Protein 5Z49 (pdb70)

Secondary structure (DSSP, 8-state):
------EEEEEEEEGGGGGTHHHHHHHHHHH-TTEEEEEEEE-HHHHHHHHHHT--SEEEESSPPSSS-EEEEEEEE--EEEEEETTSTTTT-SSB-HHHHTTS-EEEPPTT-HHHHHHHHHHHHTT----EEEEES-HHHHHHHHHTTS-EEEEEGGGSSBTTB---EEE--BTT--B--EEEEEEETTSPPPHHHHHHHHHHHHHHHHHHHHT-----/--SS-SEEEEEEEEGGGGGTTHHHHHHHHHH-TTEEEEEEEE-HHHHHHHHHHT--SEEEESSPPSSS-EEEEEEEE--EEEEEETTSGGGG-SSB-HHHHHTS-EEEPPTTSHHHHHHHHHHHHTT----EEEE-S-HHHHHHHHHTTS-BEEEEGGGG--TTB-TTEEEE-BTT-PBP-EEEEEEESSSPPPHHHHHHHHHHHHHHHHHHHHTT----

InterPro domains:
  IPR000847 LysR, HTH, N-terminal domain [PF00126] (6-65)
  IPR000847 LysR, HTH, N-terminal domain [PR00039] (21-32)
  IPR000847 LysR, HTH, N-terminal domain [PR00039] (32-42)
  IPR000847 LysR, HTH, N-terminal domain [PR00039] (42-53)
  IPR000847 LysR, HTH, N-terminal domain [PS50931] (4-61)
  IPR005119 LysR, substrate-binding [PF03466] (91-294)
  IPR036388 Winged helix-like DNA-binding domain superfamily [G3DSA:1.10.10.10] (1-83)
  IPR036390 Winged helix DNA-binding domain superfamily [SSF46785] (2-81)

Nearest PDB structures (foldseek):
  5z49-assembly1_A  TM=9.018E-01  e=1.011E-42  Synechococcus elongatus PCC 7942 = FACHB-805
  5y2v-assembly1_C  TM=9.430E-01  e=2.031E-28  Synechocystis sp. PCC 6803 substr. Kazusa
  5y2w-assembly1_A-2  TM=8.930E-01  e=2.770E-29  Synechocystis sp. PCC 6803 substr. Kazusa
  2hxr-assembly1_B  TM=8.613E-01  e=3.172E-17  Escherichia coli K-12
  1i6a-assembly1_A  TM=7.569E-01  e=5.922E-15  Escherichia coli

B-factor: mean 37.74, std 14.09, range [14.93, 98.53]

Foldseek 3Di:
DDDAAPEEAEEEEEQLCVLPVVVLVVVLCVVVVSYDYHYHYYHPVVVVVCVVVVPGQKYKDFDDDPDAQKDKAWADKWWKFKKAFCPDPQNPPAAAEPQNQQVWEEEEEDDVDPQVVVVVVVCVVVPGHHHYPYHDHDLVVRVVVRLVPRTMYIGTPSSQNHDVRDNGMDTGRYPPDGDITTMMMMGHPPDDRDPSSVVSVVSSRVPVVVVCVVSVRDPD/DDQPDAEEAEEEEEQVCVLPPVVLVVVVCVVHVRYHYDYHYYHDVVQVVCQVVVPGQKYKDFDDDPDAQKDKAWAAKFWKFKKAACPDPQQPPAAAEPVNQQVWEEEEEDPPDPQVVVVVVVCVVVPGDHHHPHHDHDLVVRLVCRVVPRTMYMDTPSSCAHVPGHDRMGTGHYPPDGGIIIMIMMGRPVDDRDPVSVVVVVSSRVVRVVVCVVPDDDDD

Structure (mmCIF, N/CA/C/O backbone):
data_5Z49
#
_entry.id   5Z49
#
_cell.length_a   62.570
_cell.length_b   86.700
_cell.length_c   87.180
_cell.angle_alpha   90.00
_cell.angle_beta   90.00
_cell.angle_gamma   90.00
#
_symmetry.space_group_name_H-M   'P 21 21 21'
#
loop_
_entity.id
_entity.type
_entity.pdbx_description
1 polymer 'HTH-type transcriptional activator CmpR'
2 non-polymer RIBULOSE-1,5-DIPHOSPHATE
3 water water
#
loop_
_atom_site.group_PDB
_atom_site.id
_atom_site.type_symbol
_atom_site.label_atom_id
_atom_site.label_alt_id
_atom_site.label_comp_id
_atom_site.label_asym_id
_atom_site.label_entity_id
_atom_site.label_seq_id
_atom_site.pdbx_PDB_ins_code
_atom_site.Cartn_x
_atom_site.Cartn_y
_atom_site.Cartn_z
_atom_site.occupancy
_atom_site.B_iso_or_equiv
_atom_site.auth_seq_id
_atom_site.auth_comp_id
_atom_site.auth_asym_id
_atom_site.auth_atom_id
_atom_site.pdbx_PDB_model_num
ATOM 1 N N . HIS A 1 4 ? -2.485 -21.584 11.391 1.00 50.36 88 HIS B N 1
ATOM 2 C CA . HIS A 1 4 ? -2.985 -21.052 10.125 1.00 58.41 88 HIS B CA 1
ATOM 3 C C . HIS A 1 4 ? -4.405 -21.536 9.863 1.00 58.23 88 HIS B C 1
ATOM 4 O O . HIS A 1 4 ? -4.745 -22.687 10.125 1.00 73.47 88 HIS B O 1
ATOM 11 N N . HIS A 1 5 ? -5.199 -20.654 9.278 1.00 54.92 89 HIS B N 1
ATOM 12 C CA . HIS A 1 5 ? -6.593 -20.895 8.962 1.00 54.35 89 HIS B CA 1
ATOM 13 C C . HIS A 1 5 ? -6.769 -20.881 7.455 1.00 50.26 89 HIS B C 1
ATOM 14 O O . HIS A 1 5 ? -6.033 -20.207 6.729 1.00 54.61 89 HIS B O 1
ATOM 21 N N . HIS A 1 6 ? -7.784 -21.591 6.994 1.00 46.91 90 HIS B N 1
ATOM 22 C CA . HIS A 1 6 ? -7.943 -21.784 5.565 1.00 48.68 90 HIS B CA 1
ATOM 23 C C . HIS A 1 6 ? -8.800 -20.706 4.962 1.00 46.99 90 HIS B C 1
ATOM 24 O O . HIS A 1 6 ? -8.603 -20.339 3.799 1.00 42.88 90 HIS B O 1
ATOM 31 N N . HIS A 1 7 ? -9.773 -20.225 5.722 1.00 40.09 91 HIS B N 1
ATOM 32 C CA . HIS A 1 7 ? -10.739 -19.256 5.234 1.00 32.28 91 HIS B CA 1
ATOM 33 C C . HIS A 1 7 ? -10.349 -17.867 5.716 1.00 45.07 91 HIS B C 1
ATOM 34 O O . HIS A 1 7 ? -9.983 -17.689 6.882 1.00 32.45 91 HIS B O 1
ATOM 41 N N . HIS A 1 8 ? -10.401 -16.896 4.816 1.00 34.49 92 HIS B N 1
ATOM 42 C CA . HIS A 1 8 ? -9.941 -15.548 5.102 1.00 31.46 92 HIS B CA 1
ATOM 43 C C . HIS A 1 8 ? -11.127 -14.602 5.098 1.00 38.02 92 HIS B C 1
ATOM 44 O O . HIS A 1 8 ? -11.805 -14.447 4.074 1.00 44.23 92 HIS B O 1
ATOM 51 N N . MET A 1 9 ? -11.385 -14.000 6.259 1.00 30.17 93 MET B N 1
ATOM 52 C CA . MET A 1 9 ? -12.487 -13.067 6.458 1.00 32.26 93 MET B CA 1
ATOM 53 C C . MET A 1 9 ? -12.374 -11.785 5.635 1.00 37.11 93 MET B C 1
ATOM 54 O O . MET A 1 9 ? -13.333 -11.006 5.618 1.00 40.84 93 MET B O 1
ATOM 59 N N . GLY A 1 10 ? -11.278 -11.568 4.912 1.00 30.24 94 GLY B N 1
ATOM 60 C CA . GLY A 1 10 ? -11.130 -10.346 4.140 1.00 32.35 94 GLY B CA 1
ATOM 61 C C . GLY A 1 10 ? -10.170 -10.555 2.989 1.00 32.27 94 GLY B C 1
ATOM 62 O O . GLY A 1 10 ? -9.305 -11.433 3.028 1.00 31.59 94 GLY B O 1
ATOM 63 N N . GLN A 1 11 ? -10.380 -9.769 1.928 1.00 28.12 95 GLN B N 1
ATOM 64 C CA . GLN A 1 11 ? -9.598 -9.853 0.698 1.00 35.56 95 GLN B CA 1
ATOM 65 C C . GLN A 1 11 ? -9.114 -8.483 0.231 1.00 31.22 95 GLN B C 1
ATOM 66 O O . GLN A 1 11 ? -9.827 -7.487 0.353 1.00 31.12 95 GLN B O 1
ATOM 72 N N . LEU A 1 12 ? -7.905 -8.441 -0.314 1.00 28.67 96 LEU B N 1
ATOM 73 C CA . LEU A 1 12 ? -7.324 -7.235 -0.906 1.00 29.15 96 LEU B CA 1
ATOM 74 C C . LEU A 1 12 ? -6.930 -7.545 -2.345 1.00 25.82 96 LEU B C 1
ATOM 75 O O . LEU A 1 12 ? -6.169 -8.487 -2.580 1.00 24.68 96 LEU B O 1
ATOM 80 N N . ARG A 1 13 ? -7.497 -6.809 -3.300 1.00 20.30 97 ARG B N 1
ATOM 81 C CA . ARG A 1 13 ? -7.230 -7.005 -4.726 1.00 25.13 97 ARG B CA 1
ATOM 82 C C . ARG A 1 13 ? -6.453 -5.798 -5.253 1.00 23.91 97 ARG B C 1
ATOM 83 O O . ARG A 1 13 ? -6.993 -4.691 -5.309 1.00 19.84 97 ARG B O 1
ATOM 91 N N . LEU A 1 14 ? -5.193 -6.007 -5.619 1.00 21.52 98 LEU B N 1
ATOM 92 C CA . LEU A 1 14 ? -4.312 -4.976 -6.152 1.00 23.79 98 LEU B CA 1
ATOM 93 C C . LEU A 1 14 ? -3.984 -5.297 -7.602 1.00 30.80 98 LEU B C 1
ATOM 94 O O . LEU A 1 14 ? -3.990 -6.462 -8.001 1.00 22.41 98 LEU B O 1
ATOM 99 N N . ALA A 1 15 ? -3.748 -4.260 -8.403 1.00 18.30 99 ALA B N 1
ATOM 100 C CA . ALA A 1 15 ? -3.194 -4.445 -9.743 1.00 23.79 99 ALA B CA 1
ATOM 101 C C . ALA A 1 15 ? -2.173 -3.341 -9.947 1.00 23.37 99 ALA B C 1
ATOM 102 O O . ALA A 1 15 ? -2.477 -2.176 -9.699 1.00 22.98 99 ALA B O 1
ATOM 104 N N . VAL A 1 16 ? -0.954 -3.692 -10.332 1.00 17.56 100 VAL B N 1
ATOM 105 C CA . VAL A 1 16 ? 0.115 -2.709 -10.370 1.00 18.65 100 VAL B CA 1
ATOM 106 C C . VAL A 1 16 ? 0.829 -2.795 -11.706 1.00 24.67 100 VAL B C 1
ATOM 107 O O . VAL A 1 16 ? 0.841 -3.839 -12.361 1.00 19.00 100 VAL B O 1
ATOM 111 N N . ILE A 1 17 ? 1.408 -1.661 -12.111 1.00 21.67 101 ILE B N 1
ATOM 112 C CA . ILE A 1 17 ? 2.260 -1.607 -13.285 1.00 16.20 101 ILE B CA 1
ATOM 113 C C . ILE A 1 17 ? 3.482 -2.494 -13.052 1.00 21.93 101 ILE B C 1
ATOM 114 O O . ILE A 1 17 ? 3.924 -2.684 -11.909 1.00 22.34 101 ILE B O 1
ATOM 119 N N . THR A 1 18 ? 4.010 -3.077 -14.144 1.00 23.36 102 THR B N 1
ATOM 120 C CA . THR A 1 18 ? 5.048 -4.111 -14.036 1.00 26.78 102 THR B CA 1
ATOM 121 C C . THR A 1 18 ? 6.184 -3.718 -13.106 1.00 25.22 102 THR B C 1
ATOM 122 O O . THR A 1 18 ? 6.629 -4.525 -12.283 1.00 22.26 102 THR B O 1
ATOM 126 N N . THR A 1 19 ? 6.731 -2.514 -13.283 1.00 23.65 103 THR B N 1
ATOM 127 C CA . THR A 1 19 ? 7.901 -2.119 -12.499 1.00 23.37 103 THR B CA 1
ATOM 128 C C . THR A 1 19 ? 7.590 -2.037 -11.006 1.00 19.72 103 THR B C 1
ATOM 129 O O . THR A 1 19 ? 8.489 -2.194 -10.173 1.00 21.15 103 THR B O 1
ATOM 133 N N . ALA A 1 20 ? 6.336 -1.764 -10.650 1.00 23.34 104 ALA B N 1
ATOM 134 C CA . ALA A 1 20 ? 5.929 -1.677 -9.252 1.00 23.34 104 ALA B CA 1
ATOM 135 C C . ALA A 1 20 ? 5.955 -3.024 -8.539 1.00 24.58 104 ALA B C 1
ATOM 136 O O . ALA A 1 20 ? 5.734 -3.061 -7.324 1.00 20.11 104 ALA B O 1
ATOM 138 N N . LYS A 1 21 ? 6.165 -4.127 -9.265 1.00 19.88 105 LYS B N 1
ATOM 139 C CA . LYS A 1 21 ? 6.327 -5.421 -8.619 1.00 18.94 105 LYS B CA 1
ATOM 140 C C . LYS A 1 21 ? 7.524 -5.455 -7.675 1.00 18.76 105 LYS B C 1
ATOM 141 O O . LYS A 1 21 ? 7.542 -6.259 -6.737 1.00 20.08 105 LYS B O 1
ATOM 147 N N . TYR A 1 22 ? 8.528 -4.611 -7.892 1.00 22.17 106 TYR B N 1
ATOM 148 C CA . TYR A 1 22 ? 9.671 -4.604 -6.985 1.00 20.29 106 TYR B CA 1
ATOM 149 C C . TYR A 1 22 ? 9.365 -3.887 -5.685 1.00 24.79 106 TYR B C 1
ATOM 150 O O . TYR A 1 22 ? 10.032 -4.150 -4.674 1.00 25.30 106 TYR B O 1
ATOM 159 N N . PHE A 1 23 ? 8.326 -3.050 -5.661 1.00 19.68 107 PHE B N 1
ATOM 160 C CA . PHE A 1 23 ? 8.056 -2.224 -4.486 1.00 22.98 107 PHE B CA 1
ATOM 161 C C . PHE A 1 23 ? 6.797 -2.602 -3.725 1.00 18.69 107 PHE B C 1
ATOM 162 O O . PHE A 1 23 ? 6.839 -2.634 -2.497 1.00 20.86 107 PHE B O 1
ATOM 170 N N . ILE A 1 24 ? 5.713 -2.996 -4.397 1.00 22.54 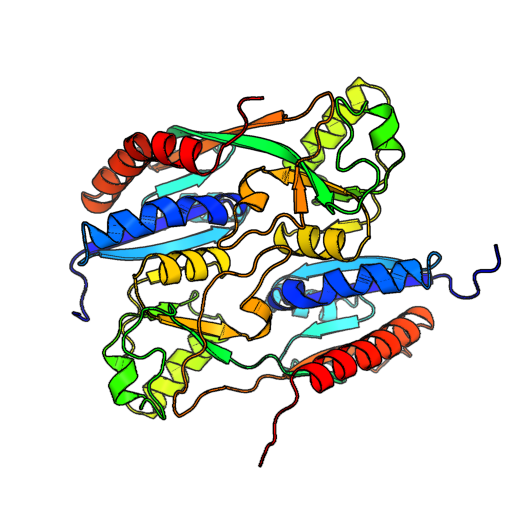108 ILE B N 1
ATOM 171 C CA . ILE A 1 24 ? 4.461 -3.280 -3.690 1.00 22.62 108 ILE B CA 1
ATOM 172 C C . ILE A 1 24 ? 4.615 -4.385 -2.631 1.00 27.06 108 ILE B C 1
ATOM 173 O O . ILE A 1 24 ? 3.994 -4.263 -1.571 1.00 26.55 108 ILE B O 1
ATOM 178 N N . PRO A 1 25 ? 5.376 -5.474 -2.851 1.00 26.09 109 PRO B N 1
ATOM 179 C CA . PRO A 1 25 ? 5.459 -6.527 -1.808 1.00 21.89 109 PRO B CA 1
ATOM 180 C C . PRO A 1 25 ? 6.085 -6.050 -0.508 1.00 24.91 109 PRO B C 1
ATOM 181 O O . PRO A 1 25 ? 5.878 -6.678 0.540 1.00 21.11 109 PRO B O 1
ATOM 185 N N . ARG A 1 26 ? 6.885 -4.986 -0.548 1.00 24.71 110 ARG B N 1
ATOM 186 C CA . ARG A 1 26 ? 7.424 -4.435 0.683 1.00 24.94 110 ARG B CA 1
ATOM 187 C C . ARG A 1 26 ? 6.318 -3.852 1.540 1.00 22.05 110 ARG B C 1
ATOM 188 O O . ARG A 1 26 ? 6.519 -3.617 2.731 1.00 21.37 110 ARG B O 1
ATOM 196 N N . LEU A 1 27 ? 5.197 -3.497 0.932 1.00 18.93 111 LEU B N 1
ATOM 197 C CA . LEU A 1 27 ? 4.034 -3.099 1.708 1.00 20.73 111 LEU B CA 1
ATOM 198 C C . LEU A 1 27 ? 3.152 -4.281 2.081 1.00 22.34 111 LEU B C 1
ATOM 199 O O . LEU A 1 27 ? 2.704 -4.383 3.227 1.00 24.24 111 LEU B O 1
ATOM 204 N N . ILE A 1 28 ? 2.955 -5.207 1.141 1.00 20.99 112 ILE B N 1
ATOM 205 C CA . ILE A 1 28 ? 2.070 -6.346 1.370 1.00 22.90 112 ILE B CA 1
ATOM 206 C C . ILE A 1 28 ? 2.568 -7.183 2.536 1.00 24.99 112 ILE B C 1
ATOM 207 O O . ILE A 1 28 ? 1.778 -7.638 3.376 1.00 27.85 112 ILE B O 1
ATOM 212 N N . GLY A 1 29 ? 3.886 -7.393 2.615 1.00 25.14 113 GLY B N 1
ATOM 213 C CA . GLY A 1 29 ? 4.473 -8.217 3.649 1.00 28.23 113 GLY B CA 1
ATOM 214 C C . GLY A 1 29 ? 4.093 -7.783 5.052 1.00 28.03 113 GLY B C 1
ATOM 215 O O . GLY A 1 29 ? 3.382 -8.489 5.773 1.00 29.39 113 GLY B O 1
ATOM 216 N N . PRO A 1 30 ? 4.536 -6.593 5.462 1.00 26.16 114 PRO B N 1
ATOM 217 C CA . PRO A 1 30 ? 4.175 -6.123 6.811 1.00 27.46 114 PRO B CA 1
ATOM 218 C C . PRO A 1 30 ? 2.678 -5.922 6.997 1.00 24.09 114 PRO B C 1
ATOM 219 O O . PRO A 1 30 ? 2.185 -6.108 8.117 1.00 24.22 114 PRO B O 1
ATOM 223 N N . PHE A 1 31 ? 1.934 -5.594 5.933 1.00 20.17 115 PHE B N 1
ATOM 224 C CA . PHE A 1 31 ? 0.479 -5.462 6.051 1.00 22.05 115 PHE B CA 1
ATOM 225 C C . PHE A 1 31 ? -0.165 -6.798 6.395 1.00 25.37 115 PHE B C 1
ATOM 226 O O . PHE A 1 31 ? -1.066 -6.868 7.241 1.00 22.64 115 PHE B O 1
ATOM 234 N N . CYS A 1 32 ? 0.257 -7.863 5.719 1.00 18.36 116 CYS B N 1
ATOM 235 C CA . CYS A 1 32 ? -0.291 -9.179 6.008 1.00 22.67 116 CYS B CA 1
ATOM 236 C C . CYS A 1 32 ? 0.134 -9.696 7.372 1.00 31.05 116 CYS B C 1
ATOM 237 O O . CYS A 1 32 ? -0.579 -10.517 7.962 1.00 29.53 116 CYS B O 1
ATOM 240 N N . GLN A 1 33 ? 1.317 -9.306 7.852 1.00 27.54 117 GLN B N 1
ATOM 241 C CA . GLN A 1 33 ? 1.714 -9.687 9.208 1.00 27.36 117 GLN B CA 1
ATOM 242 C C . GLN A 1 33 ? 0.852 -8.996 10.262 1.00 29.61 117 GLN B C 1
ATOM 243 O O . GLN A 1 33 ? 0.563 -9.580 11.309 1.00 27.47 117 GLN B O 1
ATOM 249 N N . ARG A 1 34 ? 0.441 -7.751 10.000 1.00 23.74 118 ARG B N 1
ATOM 250 C CA . ARG A 1 34 ? -0.468 -7.021 10.880 1.00 21.82 118 ARG B CA 1
ATOM 251 C C . ARG A 1 34 ? -1.890 -7.577 10.831 1.00 25.42 118 ARG B C 1
ATOM 252 O O . ARG A 1 34 ? -2.595 -7.613 11.854 1.00 25.02 118 ARG B O 1
ATOM 260 N N . TYR A 1 35 ? -2.347 -7.976 9.642 1.00 22.63 119 TYR B N 1
ATOM 261 C CA . TYR A 1 35 ? -3.699 -8.482 9.413 1.00 24.97 119 TYR B CA 1
ATOM 262 C C . TYR A 1 35 ? -3.593 -9.866 8.793 1.00 28.88 119 TYR B C 1
ATOM 263 O O . TYR A 1 35 ? -3.720 -10.022 7.570 1.00 23.35 119 TYR B O 1
ATOM 272 N N . PRO A 1 36 ? -3.333 -10.897 9.602 1.00 29.27 120 PRO B N 1
ATOM 273 C CA . PRO A 1 36 ? -3.153 -12.246 9.050 1.00 26.06 120 PRO B CA 1
ATOM 274 C C . PRO A 1 36 ? -4.418 -12.864 8.471 1.00 24.21 120 PRO B C 1
ATOM 275 O O . PRO A 1 36 ? -4.305 -13.851 7.742 1.00 27.85 120 PRO B O 1
ATOM 279 N N . GLY A 1 37 ? -5.606 -12.329 8.751 1.00 23.61 121 GLY B N 1
ATOM 280 C CA . GLY A 1 37 ? -6.824 -12.880 8.190 1.00 25.51 121 GLY B CA 1
ATOM 281 C C . GLY A 1 37 ? -7.145 -12.474 6.774 1.00 29.62 121 GLY B C 1
ATOM 282 O O . GLY A 1 37 ? -8.217 -12.814 6.274 1.00 29.42 121 GLY B O 1
ATOM 283 N N . ILE A 1 38 ? -6.292 -11.668 6.145 1.00 24.57 122 ILE B N 1
ATOM 284 C CA . ILE A 1 38 ? -6.488 -11.186 4.776 1.00 24.80 122 ILE B CA 1
ATOM 285 C C . ILE A 1 38 ? -5.755 -12.064 3.774 1.00 25.57 122 ILE B C 1
ATOM 286 O O . ILE A 1 38 ? -4.592 -12.435 3.979 1.00 27.34 122 ILE B O 1
ATOM 291 N N . ASN A 1 39 ? -6.446 -12.440 2.707 1.00 25.79 123 ASN B N 1
ATOM 292 C CA . ASN A 1 39 ? -5.775 -12.977 1.531 1.00 30.88 123 ASN B CA 1
ATOM 293 C C . ASN A 1 39 ? -5.609 -11.866 0.494 1.00 35.60 123 ASN B C 1
ATOM 294 O O . ASN A 1 39 ? -6.452 -10.970 0.376 1.00 26.60 123 ASN B O 1
ATOM 299 N N . VAL A 1 40 ? -4.468 -11.863 -0.178 1.00 33.34 124 VAL B N 1
ATOM 300 C CA . VAL A 1 40 ? -4.129 -10.821 -1.131 1.00 25.41 124 VAL B CA 1
ATOM 301 C C . VAL A 1 40 ? -4.093 -11.421 -2.525 1.00 27.43 124 VAL B C 1
ATOM 302 O O . VAL A 1 40 ? -3.586 -12.530 -2.733 1.00 25.51 124 VAL B O 1
ATOM 306 N N . SER A 1 41 ? -4.636 -10.684 -3.479 1.00 24.99 125 SER B N 1
ATOM 307 C CA . SER A 1 41 ? -4.458 -10.990 -4.884 1.00 25.06 125 SER B CA 1
ATOM 308 C C . SER A 1 41 ? -3.767 -9.795 -5.518 1.00 29.09 125 SER B C 1
ATOM 309 O O . SER A 1 41 ? -4.179 -8.645 -5.308 1.00 25.69 125 SER B O 1
ATOM 312 N N . LEU A 1 42 ? -2.711 -10.069 -6.280 1.00 19.71 126 LEU B N 1
ATOM 313 C CA . LEU A 1 42 ? -1.908 -9.036 -6.926 1.00 30.36 126 LEU B CA 1
ATOM 314 C C . LEU A 1 42 ? -1.763 -9.368 -8.404 1.00 27.29 126 LEU B C 1
ATOM 315 O O . LEU A 1 42 ? -1.179 -10.397 -8.765 1.00 19.03 126 LEU B O 1
ATOM 320 N N . LYS A 1 43 ? -2.227 -8.472 -9.255 1.00 22.96 127 LYS B N 1
ATOM 321 C CA . LYS A 1 43 ? -2.021 -8.587 -10.688 1.00 21.88 127 LYS B CA 1
ATOM 322 C C . LYS A 1 43 ? -0.915 -7.618 -11.070 1.00 25.20 127 LYS B C 1
ATOM 323 O O . LYS A 1 43 ? -0.788 -6.551 -10.464 1.00 23.39 127 LYS B O 1
ATOM 329 N N . VAL A 1 44 ? -0.020 -8.068 -11.947 1.00 24.48 128 VAL B N 1
ATOM 330 C CA . VAL A 1 44 ? 1.082 -7.268 -12.459 1.00 22.59 128 VAL B CA 1
ATOM 331 C C . VAL A 1 44 ? 0.952 -7.253 -13.975 1.00 33.00 128 VAL B C 1
ATOM 332 O O . VAL A 1 44 ? 0.873 -8.321 -14.591 1.00 23.82 128 VAL B O 1
ATOM 336 N N . THR A 1 45 ? 0.873 -6.063 -14.572 1.00 22.71 129 THR B N 1
ATOM 337 C CA . THR A 1 45 ? 0.654 -5.961 -16.012 1.00 25.06 129 THR B CA 1
ATOM 338 C C . THR A 1 45 ? 1.063 -4.565 -16.481 1.00 27.29 129 THR B C 1
ATOM 339 O O . THR A 1 45 ? 1.405 -3.701 -15.672 1.00 21.72 129 THR B O 1
ATOM 343 N N . ASN A 1 46 ? 0.989 -4.335 -17.798 1.00 28.55 130 ASN B N 1
ATOM 344 C CA . ASN A 1 46 ? 1.340 -3.047 -18.381 1.00 27.44 130 ASN B CA 1
ATOM 345 C C . ASN A 1 46 ? 0.147 -2.084 -18.360 1.00 28.78 130 ASN B C 1
ATOM 346 O O . ASN A 1 46 ? -0.950 -2.406 -17.889 1.00 24.93 130 ASN B O 1
ATOM 351 N N . HIS A 1 47 ? 0.370 -0.879 -18.892 1.00 26.06 131 HIS B N 1
ATOM 352 C CA . HIS A 1 47 ? -0.635 0.179 -18.813 1.00 30.82 131 HIS B CA 1
ATOM 353 C C . HIS A 1 47 ? -1.944 -0.237 -19.475 1.00 36.40 131 HIS B C 1
ATOM 354 O O . HIS A 1 47 ? -3.028 -0.015 -18.920 1.00 31.87 131 HIS B O 1
ATOM 361 N N . GLU A 1 48 ? -1.867 -0.833 -20.667 1.00 34.45 132 GLU B N 1
ATOM 362 C CA . GLU A 1 48 ? -3.078 -1.292 -21.340 1.00 37.06 132 GLU B CA 1
ATOM 363 C C . GLU A 1 48 ? -3.842 -2.298 -20.491 1.00 40.12 132 GLU B C 1
ATOM 364 O O . GLU A 1 48 ? -5.063 -2.188 -20.325 1.00 37.01 132 GLU B O 1
ATOM 370 N N . GLY A 1 49 ? -3.133 -3.292 -19.947 1.00 31.76 133 GLY B N 1
ATOM 371 C CA . GLY A 1 49 ? -3.787 -4.270 -19.093 1.00 33.98 133 GLY B CA 1
ATOM 372 C C . GLY A 1 49 ? -4.483 -3.636 -17.903 1.00 26.37 133 GLY B C 1
ATOM 373 O O . GLY A 1 49 ? -5.592 -4.036 -17.533 1.00 29.13 133 GLY B O 1
ATOM 374 N N . LEU A 1 50 ? -3.840 -2.645 -17.280 1.00 29.69 134 LEU B N 1
ATOM 375 C CA . LEU A 1 50 ? -4.432 -2.022 -16.094 1.00 32.87 134 LEU B CA 1
ATOM 376 C C . LEU A 1 50 ? -5.699 -1.244 -16.441 1.00 28.68 134 LEU B C 1
ATOM 377 O O . LEU A 1 50 ? -6.685 -1.302 -15.700 1.00 27.65 134 LEU B O 1
ATOM 382 N N . ILE A 1 51 ? -5.688 -0.514 -17.564 1.00 29.66 135 ILE B N 1
ATOM 383 C CA . ILE A 1 51 ? -6.875 0.220 -18.027 1.00 36.85 135 ILE B CA 1
ATOM 384 C C . ILE A 1 51 ? -8.057 -0.717 -18.242 1.00 30.90 135 ILE B C 1
ATOM 385 O O . ILE A 1 51 ? -9.199 -0.406 -17.866 1.00 32.89 135 ILE B O 1
ATOM 390 N N . ASN A 1 52 ? -7.809 -1.868 -18.867 1.00 28.59 136 ASN B N 1
ATOM 391 C CA . ASN A 1 52 ? -8.872 -2.849 -19.048 1.00 29.62 136 ASN B CA 1
ATOM 392 C C . ASN A 1 52 ? -9.419 -3.313 -17.711 1.00 34.29 136 ASN B C 1
ATOM 393 O O . ASN A 1 52 ? -10.634 -3.485 -17.556 1.00 28.60 136 ASN B O 1
ATOM 398 N N . ARG A 1 53 ? -8.537 -3.554 -16.736 1.00 29.21 137 ARG B N 1
ATOM 399 C CA . ARG A 1 53 ? -9.025 -3.988 -15.427 1.00 31.02 137 ARG B CA 1
ATOM 400 C C . ARG A 1 53 ? -9.831 -2.889 -14.746 1.00 28.89 137 ARG B C 1
ATOM 401 O O . ARG A 1 53 ? -10.876 -3.165 -14.144 1.00 30.00 137 ARG B O 1
ATOM 409 N N . ILE A 1 54 ? -9.387 -1.633 -14.856 1.00 32.43 138 ILE B N 1
ATOM 410 C CA . ILE A 1 54 ? -10.172 -0.523 -14.314 1.00 29.56 138 ILE B CA 1
ATOM 411 C C . ILE A 1 54 ? -11.515 -0.446 -15.023 1.00 32.88 138 ILE B C 1
ATOM 412 O O . ILE A 1 54 ? -12.571 -0.338 -14.387 1.00 30.76 138 ILE B O 1
ATOM 417 N N . ASN A 1 55 ? -11.494 -0.553 -16.351 1.00 35.11 139 ASN B N 1
ATOM 418 C CA . ASN A 1 55 ? -12.727 -0.533 -17.132 1.00 35.09 139 ASN B CA 1
ATOM 419 C C . ASN A 1 55 ? -13.717 -1.583 -16.634 1.00 43.64 139 ASN B C 1
ATOM 420 O O . ASN A 1 55 ? -14.905 -1.288 -16.463 1.00 37.04 139 ASN B O 1
ATOM 425 N N . ASP A 1 56 ? -13.238 -2.797 -16.345 1.00 35.35 140 ASP B N 1
ATOM 426 C CA . ASP A 1 56 ? -14.082 -3.878 -15.851 1.00 44.62 140 ASP B CA 1
ATOM 427 C C . ASP A 1 56 ? -14.245 -3.864 -14.337 1.00 44.39 140 ASP B C 1
ATOM 428 O O . ASP A 1 56 ? -14.943 -4.731 -13.799 1.00 43.81 140 ASP B O 1
ATOM 433 N N . ASN A 1 57 ? -13.598 -2.930 -13.634 1.00 42.31 141 ASN B N 1
ATOM 434 C CA . ASN A 1 57 ? -13.788 -2.761 -12.186 1.00 44.51 141 ASN B CA 1
ATOM 435 C C . ASN A 1 57 ? -13.406 -4.028 -11.404 1.00 39.26 141 ASN B C 1
ATOM 436 O O . ASN A 1 57 ? -14.136 -4.498 -10.530 1.00 38.71 141 ASN B O 1
ATOM 441 N N . LEU A 1 58 ? -12.217 -4.554 -11.697 1.00 31.25 142 LEU B N 1
ATOM 442 C CA . LEU A 1 58 ? -11.815 -5.856 -11.177 1.00 38.27 142 LEU B CA 1
ATOM 443 C C . LEU A 1 58 ? -11.119 -5.803 -9.825 1.00 36.82 142 LEU B C 1
ATOM 444 O O . LEU A 1 58 ? -11.135 -6.804 -9.108 1.00 33.51 142 LEU B O 1
ATOM 449 N N . ASP A 1 59 ? -10.485 -4.688 -9.462 1.00 29.07 143 ASP B N 1
ATOM 450 C CA . ASP A 1 59 ? -9.615 -4.652 -8.292 1.00 28.85 143 ASP B CA 1
ATOM 451 C C . ASP A 1 59 ? -9.989 -3.503 -7.357 1.00 28.50 143 ASP B C 1
ATOM 452 O O . ASP A 1 59 ? -10.784 -2.623 -7.701 1.00 27.41 143 ASP B O 1
ATOM 457 N N . ASP A 1 60 ? -9.441 -3.547 -6.126 1.00 23.65 144 ASP B N 1
ATOM 458 C CA . ASP A 1 60 ? -9.673 -2.461 -5.177 1.00 24.67 144 ASP B CA 1
ATOM 459 C C . ASP A 1 60 ? -8.822 -1.236 -5.499 1.00 28.28 144 ASP B C 1
ATOM 460 O O . ASP A 1 60 ? -9.296 -0.096 -5.404 1.00 23.06 144 ASP B O 1
ATOM 465 N N . LEU A 1 61 ? -7.543 -1.460 -5.804 1.00 25.82 145 LEU B N 1
ATOM 466 C CA . LEU A 1 61 ? -6.548 -0.405 -5.918 1.00 22.97 145 LEU B CA 1
ATOM 467 C C . LEU A 1 61 ? -5.631 -0.693 -7.088 1.00 24.06 145 LEU B C 1
ATOM 468 O O . LEU A 1 61 ? -5.306 -1.848 -7.358 1.00 23.93 145 LEU B O 1
ATOM 473 N N . TYR A 1 62 ? -5.174 0.366 -7.744 1.00 18.03 146 TYR B N 1
ATOM 474 C CA . TYR A 1 62 ? -4.303 0.267 -8.907 1.00 23.28 146 TYR B CA 1
ATOM 475 C C . TYR A 1 62 ? -3.082 1.151 -8.699 1.00 27.49 146 TYR B C 1
ATOM 476 O O . TYR A 1 62 ? -3.176 2.204 -8.061 1.00 26.36 146 TYR B O 1
ATOM 485 N N . VAL A 1 63 ? -1.923 0.693 -9.164 1.00 20.90 147 VAL B N 1
ATOM 486 C CA . VAL A 1 63 ? -0.697 1.494 -9.121 1.00 23.65 147 VAL B CA 1
ATOM 487 C C . VAL A 1 63 ? -0.256 1.726 -10.561 1.00 25.48 147 VAL B C 1
ATOM 488 O O . VAL A 1 63 ? 0.028 0.770 -11.290 1.00 23.99 147 VAL B O 1
ATOM 492 N N . LEU A 1 64 ? -0.218 2.988 -10.975 1.00 26.87 148 LEU B N 1
ATOM 493 C CA . LEU A 1 64 ? 0.118 3.364 -12.339 1.00 24.74 148 LEU B CA 1
ATOM 494 C C . LEU A 1 64 ? 1.124 4.505 -12.327 1.00 30.62 148 LEU B C 1
ATOM 495 O O . LEU A 1 64 ? 1.273 5.233 -11.338 1.00 25.07 148 LEU B O 1
ATOM 500 N N . SER A 1 65 ? 1.739 4.713 -13.487 1.00 23.40 149 SER B N 1
ATOM 501 C CA . SER A 1 65 ? 2.651 5.842 -13.711 1.00 33.10 149 SER B CA 1
ATOM 502 C C . SER A 1 65 ? 1.826 7.075 -14.073 1.00 37.21 149 SER B C 1
ATOM 503 O O . SER A 1 65 ? 1.839 8.079 -13.357 1.00 40.47 149 SER B O 1
ATOM 506 N N . ARG A 1 66 ? 1.182 7.043 -15.210 1.00 40.55 150 ARG B N 1
ATOM 507 C CA . ARG A 1 66 ? 0.357 8.174 -15.623 1.00 42.75 150 ARG B CA 1
ATOM 508 C C . ARG A 1 66 ? -1.115 7.911 -15.338 1.00 41.87 150 ARG B C 1
ATOM 509 O O . ARG A 1 66 ? -1.612 6.818 -15.653 1.00 35.75 150 ARG B O 1
ATOM 517 N N . PRO A 1 67 ? -1.831 8.869 -14.748 1.00 40.83 151 PRO B N 1
ATOM 518 C CA . PRO A 1 67 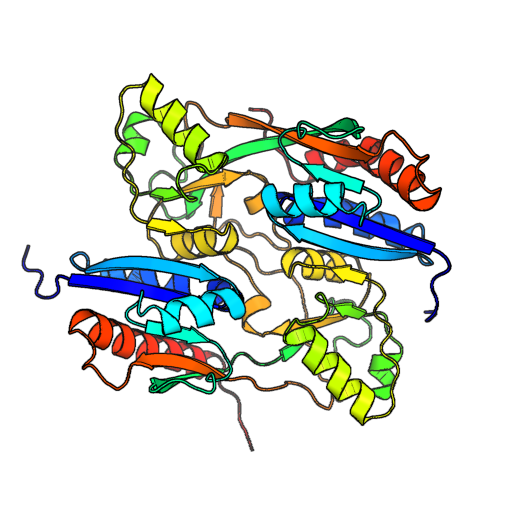? -3.269 8.692 -14.500 1.00 31.73 151 PRO B CA 1
ATOM 519 C C . PRO A 1 67 ? -4.014 8.542 -15.812 1.00 29.77 151 PRO B C 1
ATOM 520 O O . PRO A 1 67 ? -3.745 9.279 -16.766 1.00 34.44 151 PRO B O 1
ATOM 524 N N . PRO A 1 68 ? -4.927 7.585 -15.913 1.00 33.17 152 PRO B N 1
ATOM 525 C CA . PRO A 1 68 ? -5.618 7.349 -17.185 1.00 34.37 152 PRO B CA 1
ATOM 526 C C . PRO A 1 68 ? -6.758 8.329 -17.423 1.00 38.95 152 PRO B C 1
ATOM 527 O O . PRO A 1 68 ? -7.314 8.918 -16.489 1.00 33.36 152 PRO B O 1
ATOM 531 N N . SER A 1 69 ? -7.075 8.522 -18.706 1.00 29.59 153 SER B N 1
ATOM 532 C CA . SER A 1 69 ? -8.214 9.330 -19.139 1.00 35.68 153 SER B CA 1
ATOM 533 C C . SER A 1 69 ? -9.463 8.472 -19.314 1.00 40.89 153 SER B C 1
ATOM 534 O O . SER A 1 69 ? -9.384 7.262 -19.525 1.00 39.58 153 SER B O 1
ATOM 537 N N . GLY A 1 70 ? -10.623 9.112 -19.194 1.00 33.29 154 GLY B N 1
ATOM 538 C CA . GLY A 1 70 ? -11.895 8.485 -19.490 1.00 30.02 154 GLY B CA 1
ATOM 539 C C . GLY A 1 70 ? -12.541 7.701 -18.367 1.00 34.56 154 GLY B C 1
ATOM 540 O O . GLY A 1 70 ? -13.549 7.026 -18.610 1.00 28.37 154 GLY B O 1
ATOM 541 N N . PHE A 1 71 ? -12.044 7.811 -17.140 1.00 32.91 155 PHE B N 1
ATOM 542 C CA . PHE A 1 71 ? -12.556 7.043 -16.011 1.00 32.13 155 PHE B CA 1
ATOM 543 C C . PHE A 1 71 ? -12.852 7.960 -14.830 1.00 28.97 155 PHE B C 1
ATOM 544 O O . PHE A 1 71 ? -12.174 8.972 -14.624 1.00 27.47 155 PHE B O 1
ATOM 552 N N . ASP A 1 72 ? -13.883 7.599 -14.067 1.00 26.44 156 ASP B N 1
ATOM 553 C CA . ASP A 1 72 ? -14.186 8.255 -12.796 1.00 35.18 156 ASP B CA 1
ATOM 554 C C . ASP A 1 72 ? -13.243 7.653 -11.755 1.00 37.36 156 ASP B C 1
ATOM 555 O O . ASP A 1 72 ? -13.471 6.538 -11.262 1.00 26.58 156 ASP B O 1
ATOM 560 N N . ILE A 1 73 ? -12.158 8.372 -11.443 1.00 24.90 157 ILE B N 1
ATOM 561 C CA . ILE A 1 73 ? -11.102 7.851 -10.577 1.00 30.87 157 ILE B CA 1
ATOM 562 C C . ILE A 1 73 ? -10.590 8.936 -9.639 1.00 28.99 157 ILE B C 1
ATOM 563 O O . ILE A 1 73 ? -10.643 10.135 -9.939 1.00 27.54 157 ILE B O 1
ATOM 568 N N . THR A 1 74 ? -10.089 8.494 -8.496 1.00 25.18 158 THR B N 1
ATOM 569 C CA . THR A 1 74 ? -9.299 9.314 -7.597 1.00 24.75 158 THR B CA 1
ATOM 570 C C . THR A 1 74 ? -7.847 8.866 -7.717 1.00 20.91 158 THR B C 1
ATOM 571 O O . THR A 1 74 ? -7.569 7.663 -7.778 1.00 25.19 158 THR B O 1
ATOM 575 N N . VAL A 1 75 ? -6.936 9.835 -7.805 1.00 17.59 159 VAL B N 1
ATOM 576 C CA . VAL A 1 75 ? -5.525 9.600 -8.089 1.00 23.69 159 VAL B CA 1
ATOM 577 C C . VAL A 1 75 ? -4.705 10.211 -6.964 1.00 27.27 159 VAL B C 1
ATOM 578 O O . VAL A 1 75 ? -4.938 11.363 -6.579 1.00 23.60 159 VAL B O 1
ATOM 582 N N . GLN A 1 76 ? -3.769 9.444 -6.420 1.00 24.82 160 GLN B N 1
ATOM 583 C CA . GLN A 1 76 ? -2.919 9.915 -5.327 1.00 24.56 160 GLN B CA 1
ATOM 584 C C . GLN A 1 76 ? -1.476 9.550 -5.612 1.00 22.90 160 GLN B C 1
ATOM 585 O O . GLN A 1 76 ? -1.150 8.348 -5.653 1.00 20.96 160 GLN B O 1
ATOM 591 N N . PRO A 1 77 ? -0.596 10.520 -5.845 1.00 22.04 161 PRO B N 1
ATOM 592 C CA . PRO A 1 77 ? 0.830 10.195 -5.969 1.00 26.53 161 PRO B CA 1
ATOM 593 C C . PRO A 1 77 ? 1.376 9.703 -4.638 1.00 22.62 161 PRO B C 1
ATOM 594 O O . PRO A 1 77 ? 0.914 10.094 -3.569 1.00 28.02 161 PRO B O 1
ATOM 598 N N . PHE A 1 78 ? 2.329 8.780 -4.702 1.00 25.60 162 PHE B N 1
ATOM 599 C CA . PHE A 1 78 ? 2.891 8.301 -3.446 1.00 27.33 162 PHE B CA 1
ATOM 600 C C . PHE A 1 78 ? 4.372 7.961 -3.509 1.00 24.35 162 PHE B C 1
ATOM 601 O O . PHE A 1 78 ? 4.976 7.717 -2.462 1.00 25.12 162 PHE B O 1
ATOM 609 N N . LEU A 1 79 ? 4.976 7.907 -4.692 1.00 21.69 163 LEU B N 1
ATOM 610 C CA . LEU A 1 79 ? 6.349 7.428 -4.718 1.00 21.15 163 LEU B CA 1
ATOM 611 C C . LEU A 1 79 ? 7.038 7.884 -5.989 1.00 22.11 163 LEU B C 1
ATOM 612 O O . LEU A 1 79 ? 6.425 7.902 -7.056 1.00 23.36 163 LEU B O 1
ATOM 617 N N . ASP A 1 80 ? 8.317 8.241 -5.856 1.00 23.46 164 ASP B N 1
ATOM 618 C CA . ASP A 1 80 ? 9.165 8.550 -6.999 1.00 28.59 164 ASP B CA 1
ATOM 619 C C . ASP A 1 80 ? 9.599 7.274 -7.698 1.00 32.43 164 ASP B C 1
ATOM 620 O O . ASP A 1 80 ? 9.896 6.260 -7.061 1.00 18.65 164 ASP B O 1
ATOM 625 N N . ASN A 1 81 ? 9.636 7.344 -9.015 1.00 24.58 165 ASN B N 1
ATOM 626 C CA . ASN A 1 81 ? 10.095 6.257 -9.873 1.00 32.72 165 ASN B CA 1
ATOM 627 C C . ASN A 1 81 ? 11.143 6.804 -10.830 1.00 30.98 165 ASN B C 1
ATOM 628 O O . ASN A 1 81 ? 10.846 7.067 -12.006 1.00 28.67 165 ASN B O 1
ATOM 633 N N . PRO A 1 82 ? 12.369 7.024 -10.360 1.00 25.46 166 PRO B N 1
ATOM 634 C CA . PRO A 1 82 ? 13.388 7.592 -11.252 1.00 25.21 166 PRO B CA 1
ATOM 635 C C . PRO A 1 82 ? 13.935 6.574 -12.250 1.00 30.83 166 PRO B C 1
ATOM 636 O O . PRO A 1 82 ? 14.210 5.416 -11.921 1.00 23.34 166 PRO B O 1
ATOM 640 N N . LEU A 1 83 ? 14.137 7.041 -13.479 1.00 26.81 167 LEU B N 1
ATOM 641 C CA . LEU A 1 83 ? 14.742 6.228 -14.524 1.00 26.16 167 LEU B CA 1
ATOM 642 C C . LEU A 1 83 ? 16.235 6.504 -14.511 1.00 26.03 167 LEU B C 1
ATOM 643 O O . LEU A 1 83 ? 16.651 7.659 -14.393 1.00 30.23 167 LEU B O 1
ATOM 648 N N . VAL A 1 84 ? 17.041 5.442 -14.559 1.00 23.32 168 VAL B N 1
ATOM 649 C CA . VAL A 1 84 ? 18.486 5.563 -14.414 1.00 21.07 168 VAL B CA 1
ATOM 650 C C . VAL A 1 84 ? 19.185 4.665 -15.422 1.00 36.82 168 VAL B C 1
ATOM 651 O O . VAL A 1 84 ? 18.586 3.759 -16.014 1.00 30.64 168 VAL B O 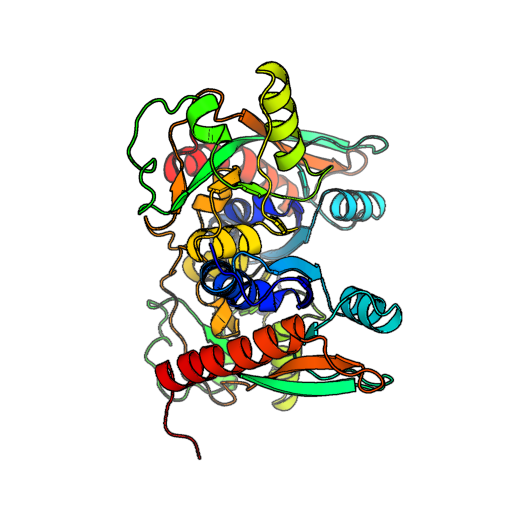1
ATOM 655 N N . VAL A 1 85 ? 20.469 4.945 -15.617 1.00 28.23 169 VAL B N 1
ATOM 656 C CA . VAL A 1 85 ? 21.323 4.121 -16.465 1.00 29.06 169 VAL B CA 1
ATOM 657 C C . VAL A 1 85 ? 21.849 2.954 -15.650 1.00 31.17 169 VAL B C 1
ATOM 658 O O . VAL A 1 85 ? 22.375 3.142 -14.550 1.00 28.73 169 VAL B O 1
ATOM 662 N N . VAL A 1 86 ? 21.722 1.740 -16.197 1.00 26.92 170 VAL B N 1
ATOM 663 C CA . VAL A 1 86 ? 22.129 0.520 -15.521 1.00 23.20 170 VAL B CA 1
ATOM 664 C C . VAL A 1 86 ? 23.151 -0.205 -16.383 1.00 28.52 170 VAL B C 1
ATOM 665 O O . VAL A 1 86 ? 22.998 -0.303 -17.605 1.00 31.10 170 VAL B O 1
ATOM 669 N N . GLY A 1 87 ? 24.169 -0.751 -15.739 1.00 26.42 171 GLY B N 1
ATOM 670 C CA . GLY A 1 87 ? 25.137 -1.553 -16.431 1.00 32.25 171 GLY B CA 1
ATOM 671 C C . GLY A 1 87 ? 25.799 -2.517 -15.482 1.00 33.62 171 GLY B C 1
ATOM 672 O O . GLY A 1 87 ? 25.583 -2.467 -14.268 1.00 35.88 171 GLY B O 1
ATOM 673 N N . PRO A 1 88 ? 26.662 -3.380 -16.004 1.00 37.03 172 PRO B N 1
ATOM 674 C CA . PRO A 1 88 ? 27.402 -4.286 -15.124 1.00 40.58 172 PRO B CA 1
ATOM 675 C C . PRO A 1 88 ? 28.499 -3.552 -14.368 1.00 45.39 172 PRO B C 1
ATOM 676 O O . PRO A 1 88 ? 29.054 -2.551 -14.832 1.00 42.19 172 PRO B O 1
ATOM 680 N N . ALA A 1 89 ? 28.793 -4.072 -13.172 1.00 46.68 173 ALA B N 1
ATOM 681 C CA . ALA A 1 89 ? 29.815 -3.481 -12.316 1.00 50.26 173 ALA B CA 1
ATOM 682 C C . ALA A 1 89 ? 31.202 -3.571 -12.934 1.00 49.35 173 ALA B C 1
ATOM 683 O O . ALA A 1 89 ? 32.090 -2.803 -12.553 1.00 53.72 173 ALA B O 1
ATOM 685 N N . SER A 1 90 ? 31.410 -4.522 -13.840 1.00 50.25 174 SER B N 1
ATOM 686 C CA . SER A 1 90 ? 32.676 -4.728 -14.525 1.00 50.33 174 SER B CA 1
ATOM 687 C C . SER A 1 90 ? 32.884 -3.782 -15.699 1.00 44.31 174 SER B C 1
ATOM 688 O O . SER A 1 90 ? 33.996 -3.730 -16.234 1.00 53.31 174 SER B O 1
ATOM 691 N N . HIS A 1 91 ? 31.846 -3.066 -16.123 1.00 39.57 175 HIS B N 1
ATOM 692 C CA . HIS A 1 91 ? 31.968 -2.134 -17.230 1.00 43.97 175 HIS B CA 1
ATOM 693 C C . HIS A 1 91 ? 32.999 -1.059 -16.889 1.00 60.87 175 HIS B C 1
ATOM 694 O O . HIS A 1 91 ? 33.170 -0.701 -15.717 1.00 57.25 175 HIS B O 1
ATOM 701 N N . PRO A 1 92 ? 33.745 -0.575 -17.888 1.00 58.39 176 PRO B N 1
ATOM 702 C CA . PRO A 1 92 ? 34.731 0.486 -17.613 1.00 45.21 176 PRO B CA 1
ATOM 703 C C . PRO A 1 92 ? 34.117 1.759 -17.059 1.00 57.89 176 PRO B C 1
ATOM 704 O O . PRO A 1 92 ? 34.711 2.395 -16.177 1.00 64.23 176 PRO B O 1
ATOM 708 N N . LEU A 1 93 ? 32.924 2.130 -17.523 1.00 56.59 177 LEU B N 1
ATOM 709 C CA . LEU A 1 93 ? 32.261 3.326 -17.024 1.00 54.71 177 LEU B CA 1
ATOM 710 C C . LEU A 1 93 ? 31.604 3.124 -15.664 1.00 57.70 177 LEU B C 1
ATOM 711 O O . LEU A 1 93 ? 31.093 4.098 -15.097 1.00 54.04 177 LEU B O 1
ATOM 716 N N . ALA A 1 94 ? 31.626 1.900 -15.127 1.00 51.99 178 ALA B N 1
ATOM 717 C CA . ALA A 1 94 ? 30.864 1.591 -13.922 1.00 47.59 178 ALA B CA 1
ATOM 718 C C . ALA A 1 94 ? 31.169 2.559 -12.786 1.00 62.57 178 ALA B C 1
ATOM 719 O O . ALA A 1 94 ? 30.249 3.089 -12.153 1.00 57.66 178 ALA B O 1
ATOM 721 N N . ASN A 1 95 ? 32.447 2.840 -12.547 1.00 66.44 179 ASN B N 1
ATOM 722 C CA . ASN A 1 95 ? 32.859 3.659 -11.415 1.00 59.43 179 ASN B CA 1
ATOM 723 C C . ASN A 1 95 ? 33.182 5.103 -11.782 1.00 57.69 179 ASN B C 1
ATOM 724 O O . ASN A 1 95 ? 33.568 5.879 -10.902 1.00 64.60 179 ASN B O 1
ATOM 729 N N . GLN A 1 96 ? 33.024 5.486 -13.044 1.00 51.64 180 GLN B N 1
ATOM 730 C CA . GLN A 1 96 ? 33.301 6.854 -13.459 1.00 61.54 180 GLN B CA 1
ATOM 731 C C . GLN A 1 96 ? 32.237 7.807 -12.923 1.00 65.08 180 GLN B C 1
ATOM 732 O O . GLN A 1 96 ? 31.043 7.492 -12.918 1.00 62.27 180 GLN B O 1
ATOM 738 N N . ARG A 1 97 ? 32.673 8.982 -12.475 1.00 62.01 181 ARG B N 1
ATOM 739 C CA . ARG A 1 97 ? 31.753 10.002 -12.000 1.00 57.94 181 ARG B CA 1
ATOM 740 C C . ARG A 1 97 ? 31.409 10.949 -13.142 1.00 55.67 181 ARG B C 1
ATOM 741 O O . ARG A 1 97 ? 32.218 11.189 -14.044 1.00 65.73 181 ARG B O 1
ATOM 749 N N . GLY A 1 98 ? 30.174 11.441 -13.123 1.00 53.99 182 GLY B N 1
ATOM 750 C CA . GLY A 1 98 ? 29.724 12.442 -14.072 1.00 49.81 182 GLY B CA 1
ATOM 751 C C . GLY A 1 98 ? 29.956 12.070 -15.520 1.00 59.66 182 GLY B C 1
ATOM 752 O O . GLY A 1 98 ? 30.558 12.839 -16.272 1.00 57.31 182 GLY B O 1
ATOM 753 N N . ILE A 1 99 ? 29.470 10.902 -15.934 1.00 53.24 183 ILE B N 1
ATOM 754 C CA . ILE A 1 99 ? 29.643 10.461 -17.314 1.00 44.22 183 ILE B CA 1
ATOM 755 C C . ILE A 1 99 ? 28.802 11.348 -18.218 1.00 44.77 183 ILE B C 1
ATOM 756 O O . ILE A 1 99 ? 27.599 11.524 -17.997 1.00 46.86 183 ILE B O 1
ATOM 761 N N . SER A 1 100 ? 29.440 11.952 -19.215 1.00 46.41 184 SER B N 1
ATOM 762 C CA . SER A 1 100 ? 28.685 12.754 -20.157 1.00 46.69 184 SER B CA 1
ATOM 763 C C . SER A 1 100 ? 27.901 11.846 -21.100 1.00 43.95 184 SER B C 1
ATOM 764 O O . SER A 1 100 ? 28.228 10.669 -21.298 1.00 40.12 184 SER B O 1
ATOM 767 N N . LEU A 1 101 ? 26.809 12.443 -21.527 1.00 38.55 185 LEU B N 1
ATOM 768 C CA . LEU A 1 101 ? 25.829 11.902 -22.413 1.00 54.38 185 LEU B CA 1
ATOM 769 C C . LEU A 1 101 ? 26.368 11.664 -23.779 1.00 66.76 185 LEU B C 1
ATOM 770 O O . LEU A 1 101 ? 25.645 11.203 -24.642 1.00 60.23 185 LEU B O 1
ATOM 775 N N . GLU A 1 102 ? 27.620 12.033 -23.992 1.00 62.33 186 GLU B N 1
ATOM 776 C CA . GLU A 1 102 ? 28.247 11.858 -25.247 1.00 56.53 186 GLU B CA 1
ATOM 777 C C . GLU A 1 102 ? 29.095 10.654 -25.110 1.00 59.77 186 GLU B C 1
ATOM 778 O O . GLU A 1 102 ? 29.169 9.860 -26.000 1.00 78.19 186 GLU B O 1
ATOM 784 N N . ARG A 1 103 ? 29.728 10.475 -23.983 1.00 56.99 187 ARG B N 1
ATOM 785 C CA . ARG A 1 103 ? 30.519 9.293 -23.761 1.00 64.35 187 ARG B CA 1
ATOM 786 C C . ARG A 1 103 ? 29.648 8.016 -23.666 1.00 60.58 187 ARG B C 1
ATOM 787 O O . ARG A 1 103 ? 30.095 6.912 -23.968 1.00 53.69 187 ARG B O 1
ATOM 795 N N . LEU A 1 104 ? 28.410 8.233 -23.271 1.00 50.73 188 LEU B N 1
ATOM 796 C CA . LEU A 1 104 ? 27.353 7.267 -23.028 1.00 64.46 188 LEU B CA 1
ATOM 797 C C . LEU A 1 104 ? 26.693 6.872 -24.348 1.00 58.84 188 LEU B C 1
ATOM 798 O O . LEU A 1 104 ? 26.400 5.697 -24.575 1.00 62.14 188 LEU B O 1
ATOM 803 N N . ALA A 1 105 ? 26.467 7.845 -25.236 1.00 62.16 189 ALA B N 1
ATOM 804 C CA . ALA A 1 105 ? 25.823 7.587 -26.523 1.00 58.51 189 ALA B CA 1
ATOM 805 C C . ALA A 1 105 ? 26.642 6.704 -27.465 1.00 56.52 189 ALA B C 1
ATOM 806 O O . ALA A 1 105 ? 26.093 6.217 -28.458 1.00 59.35 189 ALA B O 1
ATOM 808 N N . GLN A 1 106 ? 27.943 6.541 -27.229 1.00 54.05 190 GLN B N 1
ATOM 809 C CA . GLN A 1 106 ? 28.784 5.686 -28.064 1.00 59.20 190 GLN B CA 1
ATOM 810 C C . GLN A 1 106 ? 28.805 4.211 -27.633 1.00 66.83 190 GLN B C 1
ATOM 811 O O . GLN A 1 106 ? 29.504 3.406 -28.264 1.00 61.54 190 GLN B O 1
ATOM 817 N N . GLU A 1 107 ? 28.023 3.818 -26.564 1.00 67.11 191 GLU B N 1
ATOM 818 C CA . GLU A 1 107 ? 27.756 2.570 -25.869 1.00 56.70 191 GLU B CA 1
ATOM 819 C C . GLU A 1 107 ? 26.536 1.893 -26.472 1.00 43.52 191 GLU B C 1
ATOM 820 O O . GLU A 1 107 ? 25.583 2.567 -26.858 1.00 47.27 191 GLU B O 1
ATOM 826 N N . PRO A 1 108 ? 26.534 0.565 -26.589 1.00 42.77 192 PRO B N 1
ATOM 827 C CA . PRO A 1 108 ? 25.315 -0.124 -27.042 1.00 48.27 192 PRO B CA 1
ATOM 828 C C . PRO A 1 108 ? 24.272 -0.246 -25.935 1.00 43.78 192 PRO B C 1
ATOM 829 O O . PRO A 1 108 ? 24.588 -0.490 -24.766 1.00 43.43 192 PRO B O 1
ATOM 833 N N . PHE A 1 109 ? 23.014 -0.079 -26.319 1.00 42.47 193 PHE B N 1
ATOM 834 C CA . PHE A 1 109 ? 21.918 -0.078 -25.373 1.00 38.94 193 PHE B CA 1
ATOM 835 C C . PHE A 1 109 ? 20.948 -1.226 -25.621 1.00 47.81 193 PHE B C 1
ATOM 836 O O . PHE A 1 109 ? 20.790 -1.718 -26.745 1.00 39.73 193 PHE B O 1
ATOM 844 N N . ILE A 1 110 ? 20.313 -1.653 -24.538 1.00 38.16 194 ILE B N 1
ATOM 845 C CA . ILE A 1 110 ? 19.214 -2.608 -24.557 1.00 25.71 194 ILE B CA 1
ATOM 846 C C . ILE A 1 110 ? 18.054 -1.887 -23.904 1.00 33.96 194 ILE B C 1
ATOM 847 O O . ILE A 1 110 ? 18.122 -1.558 -22.715 1.00 33.18 194 ILE B O 1
ATOM 852 N N . LEU A 1 111 ? 17.000 -1.623 -24.658 1.00 33.88 195 LEU B N 1
ATOM 853 C CA . LEU A 1 111 ? 15.914 -0.800 -24.152 1.00 33.96 195 LEU B CA 1
ATOM 854 C C . LEU A 1 111 ? 14.567 -1.489 -24.342 1.00 42.60 195 LEU B C 1
ATOM 855 O O . LEU A 1 111 ? 14.452 -2.529 -24.999 1.00 37.77 195 LEU B O 1
ATOM 860 N N . ARG A 1 112 ? 13.549 -0.913 -23.704 1.00 34.98 196 ARG B N 1
ATOM 861 C CA . ARG A 1 112 ? 12.183 -1.326 -23.952 1.00 37.12 196 ARG B CA 1
ATOM 862 C C . ARG A 1 112 ? 11.771 -0.906 -25.362 1.00 43.38 196 ARG B C 1
ATOM 863 O O . ARG A 1 112 ? 12.453 -0.125 -26.033 1.00 37.08 196 ARG B O 1
ATOM 871 N N . GLU A 1 113 ? 10.628 -1.422 -25.805 1.00 55.49 197 GLU B N 1
ATOM 872 C CA . GLU A 1 113 ? 10.184 -1.156 -27.162 1.00 61.79 197 GLU B CA 1
ATOM 873 C C . GLU A 1 113 ? 9.830 0.310 -27.345 1.00 59.50 197 GLU B C 1
ATOM 874 O O . GLU A 1 113 ? 9.520 1.040 -26.407 1.00 65.90 197 GLU B O 1
ATOM 880 N N . ARG A 1 114 ? 9.806 0.695 -28.602 1.00 62.98 198 ARG B N 1
ATOM 881 C CA . ARG A 1 114 ? 9.582 2.071 -29.002 1.00 64.69 198 ARG B CA 1
ATOM 882 C C . ARG A 1 114 ? 8.130 2.371 -28.679 1.00 63.10 198 ARG B C 1
ATOM 883 O O . ARG A 1 114 ? 7.270 1.517 -28.892 1.00 55.08 198 ARG B O 1
ATOM 891 N N . GLY A 1 115 ? 7.854 3.544 -28.110 1.00 63.82 199 GLY B N 1
ATOM 892 C CA . GLY A 1 115 ? 6.532 3.775 -27.567 1.00 57.68 199 GLY B CA 1
ATOM 893 C C . GLY A 1 115 ? 6.386 3.469 -26.084 1.00 56.28 199 GLY B C 1
ATOM 894 O O . GLY A 1 115 ? 5.335 3.780 -25.507 1.00 57.71 199 GLY B O 1
ATOM 895 N N . SER A 1 116 ? 7.356 2.777 -25.475 1.00 60.58 200 SER B N 1
ATOM 896 C CA . SER A 1 116 ? 7.371 2.519 -24.035 1.00 57.30 200 SER B CA 1
ATOM 897 C C . SER A 1 116 ? 7.834 3.752 -23.271 1.00 49.71 200 SER B C 1
ATOM 898 O O . SER A 1 116 ? 8.618 4.555 -23.776 1.00 48.63 200 SER B O 1
ATOM 901 N N . GLY A 1 117 ? 7.391 3.857 -22.016 1.00 49.90 201 GLY B N 1
ATOM 902 C CA . GLY A 1 117 ? 7.701 5.039 -21.224 1.00 42.74 201 GLY B CA 1
ATOM 903 C C . GLY A 1 117 ? 9.189 5.268 -21.024 1.00 50.57 201 GLY B C 1
ATOM 904 O O . GLY A 1 117 ? 9.681 6.384 -21.195 1.00 39.40 201 GLY B O 1
ATOM 905 N N . THR A 1 118 ? 9.926 4.228 -20.616 1.00 39.74 202 THR B N 1
ATOM 906 C CA . THR A 1 118 ? 11.362 4.415 -20.412 1.00 35.03 202 THR B CA 1
ATOM 907 C C . THR A 1 118 ? 12.053 4.717 -21.732 1.00 44.59 202 THR B C 1
ATOM 908 O O . THR A 1 118 ? 12.914 5.600 -21.805 1.00 42.12 202 THR B O 1
ATOM 912 N N . ARG A 1 119 ? 11.660 4.026 -22.795 1.00 36.29 203 ARG B N 1
ATOM 913 C CA . ARG A 1 119 ? 12.345 4.205 -24.066 1.00 45.97 203 ARG B CA 1
ATOM 914 C C . ARG A 1 119 ? 12.194 5.628 -24.603 1.00 36.51 203 ARG B C 1
ATOM 915 O O . ARG A 1 119 ? 13.153 6.219 -25.111 1.00 40.50 203 ARG B O 1
ATOM 923 N N . GLU A 1 120 ? 10.977 6.161 -24.571 1.00 37.65 204 GLU B N 1
ATOM 924 C CA . GLU A 1 120 ? 10.741 7.520 -25.049 1.00 51.53 204 GLU B CA 1
ATOM 925 C C . GLU A 1 120 ? 11.496 8.552 -24.217 1.00 53.86 204 GLU B C 1
ATOM 926 O O . GLU A 1 120 ? 12.033 9.519 -24.769 1.00 55.01 204 GLU B O 1
ATOM 932 N N . ALA A 1 121 ? 11.575 8.356 -22.896 1.00 39.35 205 ALA B N 1
ATOM 933 C CA . ALA A 1 121 ? 12.341 9.281 -22.060 1.00 38.44 205 ALA B CA 1
ATOM 934 C C . ALA A 1 121 ? 13.800 9.369 -22.500 1.00 50.57 205 ALA B C 1
ATOM 935 O O . ALA A 1 121 ? 14.361 10.467 -22.605 1.00 45.79 205 ALA B O 1
ATOM 937 N N . THR A 1 122 ? 14.445 8.225 -22.755 1.00 37.83 206 THR B N 1
ATOM 938 C CA . THR A 1 122 ? 15.845 8.299 -23.163 1.00 47.43 206 THR B CA 1
ATOM 939 C C . THR A 1 122 ? 15.977 8.789 -24.606 1.00 56.45 206 THR B C 1
ATOM 940 O O . THR A 1 122 ? 16.960 9.459 -24.946 1.00 48.63 206 THR B O 1
ATOM 944 N N . GLU A 1 123 ? 15.025 8.432 -25.478 1.00 52.28 207 GLU B N 1
ATOM 945 C CA . GLU A 1 123 ? 15.025 8.963 -26.842 1.00 58.14 207 GLU B CA 1
ATOM 946 C C . GLU A 1 123 ? 14.773 10.469 -26.853 1.00 52.02 207 GLU B C 1
ATOM 947 O O . GLU A 1 123 ? 15.458 11.221 -27.555 1.00 62.51 207 GLU B O 1
ATOM 953 N N . GLN A 1 124 ? 13.781 10.927 -26.086 1.00 51.87 208 GLN B N 1
ATOM 954 C CA . GLN A 1 124 ? 13.515 12.362 -25.986 1.00 50.06 208 GLN B CA 1
ATOM 955 C C . GLN A 1 124 ? 14.715 13.103 -25.415 1.00 56.96 208 GLN B C 1
ATOM 956 O O . GLN A 1 124 ? 15.074 14.188 -25.891 1.00 62.60 208 GLN B O 1
ATOM 962 N N . LEU A 1 125 ? 15.343 12.533 -24.390 1.00 51.27 209 LEU B N 1
ATOM 963 C CA . LEU A 1 125 ? 16.529 13.151 -23.816 1.00 50.14 209 LEU B CA 1
ATOM 964 C C . LEU A 1 125 ? 17.665 13.186 -24.829 1.00 62.37 209 LEU B C 1
ATOM 965 O O . LEU A 1 125 ? 18.308 14.225 -25.010 1.00 58.52 209 LEU B O 1
ATOM 970 N N . PHE A 1 126 ? 17.907 12.068 -25.522 1.00 53.31 210 PHE B N 1
ATOM 971 C CA . PHE A 1 126 ? 18.956 12.015 -26.541 1.00 59.18 210 PHE B CA 1
ATOM 972 C C . PHE A 1 126 ? 18.677 12.932 -27.730 1.00 65.57 210 PHE B C 1
ATOM 973 O O . PHE A 1 126 ? 19.613 13.282 -28.457 1.00 69.89 210 PHE B O 1
ATOM 981 N N . ALA A 1 127 ? 17.414 13.294 -27.969 1.00 71.42 211 ALA B N 1
ATOM 982 C CA . ALA A 1 127 ? 17.106 14.254 -29.025 1.00 67.83 211 ALA B CA 1
ATOM 983 C C . ALA A 1 127 ? 17.541 15.667 -28.644 1.00 73.99 211 ALA B C 1
ATOM 984 O O . ALA A 1 127 ? 18.080 16.402 -29.481 1.00 74.83 211 ALA B O 1
ATOM 986 N N . ALA A 1 128 ? 17.335 16.056 -27.381 1.00 68.93 212 ALA B N 1
ATOM 987 C CA . ALA A 1 128 ? 17.670 17.406 -26.943 1.00 63.35 212 ALA B CA 1
ATOM 988 C C . ALA A 1 128 ? 19.160 17.708 -27.044 1.00 72.20 212 ALA B C 1
ATOM 989 O O . ALA A 1 128 ? 19.537 18.882 -27.148 1.00 76.76 212 ALA B O 1
ATOM 991 N N . HIS A 1 129 ? 20.016 16.691 -27.025 1.00 59.87 213 HIS B N 1
ATOM 992 C CA . HIS A 1 129 ? 21.443 16.903 -27.196 1.00 64.23 213 HIS B CA 1
ATOM 993 C C . HIS A 1 129 ? 21.903 16.508 -28.580 1.00 65.04 213 HIS B C 1
ATOM 994 O O . HIS A 1 129 ? 23.108 16.440 -28.824 1.00 70.53 213 HIS B O 1
ATOM 1001 N N . ASN A 1 130 ? 20.960 16.304 -29.493 1.00 74.17 214 ASN B N 1
ATOM 1002 C CA . ASN A 1 130 ? 21.210 15.928 -30.880 1.00 77.02 214 ASN B CA 1
ATOM 1003 C C . ASN A 1 130 ? 22.286 14.844 -30.979 1.00 67.80 214 ASN B C 1
ATOM 1004 O O . ASN A 1 130 ? 23.348 15.017 -31.577 1.00 74.83 214 ASN B O 1
ATOM 1009 N N . LEU A 1 131 ? 21.973 13.710 -30.346 1.00 71.03 215 LEU B N 1
ATOM 1010 C CA . LEU A 1 131 ? 22.813 12.517 -30.268 1.00 62.54 215 LEU B CA 1
ATOM 1011 C C . LEU A 1 131 ? 22.014 11.292 -30.708 1.00 63.31 215 LEU B C 1
ATOM 1012 O O . LEU A 1 131 ? 20.779 11.272 -30.646 1.00 55.38 215 LEU B O 1
ATOM 1017 N N . ASN A 1 132 ? 22.732 10.296 -31.216 1.00 51.93 216 ASN B N 1
ATOM 1018 C CA . ASN A 1 132 ? 22.128 9.084 -31.748 1.00 66.86 216 ASN B CA 1
ATOM 1019 C C . ASN A 1 132 ? 22.271 7.970 -30.712 1.00 63.69 216 ASN B C 1
ATOM 1020 O O . ASN A 1 132 ? 23.379 7.692 -30.216 1.00 59.18 216 ASN B O 1
ATOM 1025 N N . LEU A 1 133 ? 21.155 7.326 -30.395 1.00 61.19 217 LEU B N 1
ATOM 1026 C CA . LEU A 1 133 ? 21.145 6.240 -29.426 1.00 57.31 217 LEU B CA 1
ATOM 1027 C C . LEU A 1 133 ? 21.333 4.899 -30.141 1.00 53.02 217 LEU B C 1
ATOM 1028 O O . LEU A 1 133 ? 20.532 4.521 -31.002 1.00 54.97 217 LEU B O 1
ATOM 1033 N N . ASN A 1 134 ? 22.381 4.174 -29.753 1.00 48.48 218 ASN B N 1
ATOM 1034 C CA . ASN A 1 134 ? 22.793 2.905 -30.363 1.00 49.64 218 ASN B CA 1
ATOM 1035 C C . ASN A 1 134 ? 22.030 1.738 -29.722 1.00 54.68 218 ASN B C 1
ATOM 1036 O O . ASN A 1 134 ? 22.483 1.118 -28.750 1.00 44.95 218 ASN B O 1
ATOM 1041 N N . VAL A 1 135 ? 20.899 1.380 -30.328 1.00 55.64 219 VAL B N 1
ATOM 1042 C CA . VAL A 1 135 ? 19.996 0.364 -29.794 1.00 53.32 219 VAL B CA 1
ATOM 1043 C C . VAL A 1 135 ? 20.341 -1.007 -30.373 1.00 51.50 219 VAL B C 1
ATOM 1044 O O . VAL A 1 135 ? 19.978 -1.336 -31.503 1.00 54.70 219 VAL B O 1
ATOM 1048 N N . LYS A 1 136 ? 21.013 -1.824 -29.571 1.00 41.50 220 LYS B N 1
ATOM 1049 C CA . LYS A 1 136 ? 21.399 -3.168 -29.970 1.00 45.22 220 LYS B CA 1
ATOM 1050 C C . LYS A 1 136 ? 20.241 -4.166 -29.900 1.00 51.94 220 LYS B C 1
ATOM 1051 O O . LYS A 1 136 ? 20.147 -5.055 -30.752 1.00 46.99 220 LYS B O 1
ATOM 1057 N N . LEU A 1 137 ? 19.333 -4.018 -28.964 1.00 42.62 221 LEU B N 1
ATOM 1058 C CA . LEU A 1 137 ? 18.247 -4.945 -28.841 1.00 39.88 221 LEU B CA 1
ATOM 1059 C C . LEU A 1 137 ? 17.085 -4.385 -28.099 1.00 41.52 221 LEU B C 1
ATOM 1060 O O . LEU A 1 137 ? 17.221 -3.736 -27.131 1.00 40.32 221 LEU B O 1
ATOM 1065 N N . ASP A 1 138 ? 15.917 -4.668 -28.593 1.00 43.07 222 ASP B N 1
ATOM 1066 C CA . ASP A 1 138 ? 14.660 -4.228 -27.994 1.00 43.27 222 ASP B CA 1
ATOM 1067 C C . ASP A 1 138 ? 13.957 -5.405 -27.311 1.00 51.01 222 ASP B C 1
ATOM 1068 O O . ASP A 1 138 ? 13.701 -6.435 -27.948 1.00 45.68 222 ASP B O 1
ATOM 1073 N N . LEU A 1 139 ? 13.718 -5.273 -25.998 1.00 34.47 223 LEU B N 1
ATOM 1074 C CA . LEU A 1 139 ? 13.101 -6.298 -25.158 1.00 35.04 223 LEU B CA 1
ATOM 1075 C C . LEU A 1 139 ? 11.913 -5.713 -24.411 1.00 38.52 223 LEU B C 1
ATOM 1076 O O . LEU A 1 139 ? 11.957 -4.561 -23.972 1.00 44.89 223 LEU B O 1
ATOM 1081 N N . GLY A 1 140 ? 10.835 -6.485 -24.302 1.00 34.34 224 GLY B N 1
ATOM 1082 C CA . GLY A 1 140 ? 9.646 -5.989 -23.626 1.00 34.86 224 GLY B CA 1
ATOM 1083 C C . GLY A 1 140 ? 9.523 -6.326 -22.146 1.00 39.50 224 GLY B C 1
ATOM 1084 O O . GLY A 1 140 ? 8.405 -6.372 -21.623 1.00 35.41 224 GLY B O 1
ATOM 1085 N N . SER A 1 141 ? 10.647 -6.472 -21.441 1.00 34.33 225 SER B N 1
ATOM 1086 C CA . SER A 1 141 ? 10.627 -7.016 -20.087 1.00 33.65 225 SER B CA 1
ATOM 1087 C C . SER A 1 141 ? 11.822 -6.496 -19.300 1.00 28.68 225 SER B C 1
ATOM 1088 O O . SER A 1 141 ? 12.959 -6.588 -19.771 1.00 25.52 225 SER B O 1
ATOM 1091 N N . ASN A 1 142 ? 11.564 -5.979 -18.085 1.00 29.32 226 ASN B N 1
ATOM 1092 C CA . ASN A 1 142 ? 12.659 -5.557 -17.211 1.00 22.65 226 ASN B CA 1
ATOM 1093 C C . ASN A 1 142 ? 13.622 -6.706 -16.923 1.00 26.47 226 ASN B C 1
ATOM 1094 O O . ASN A 1 142 ? 14.847 -6.527 -16.960 1.00 21.91 226 ASN B O 1
ATOM 1099 N N . GLU A 1 143 ? 13.091 -7.895 -16.614 1.00 22.97 227 GLU B N 1
ATOM 1100 C CA . GLU A 1 143 ? 13.969 -9.023 -16.302 1.00 24.55 227 GLU B CA 1
ATOM 1101 C C . GLU A 1 143 ? 14.815 -9.423 -17.510 1.00 19.92 227 GLU B C 1
ATOM 1102 O O . GLU A 1 143 ? 16.027 -9.647 -17.384 1.00 20.11 227 GLU B O 1
ATOM 1108 N N . ALA A 1 144 ? 14.198 -9.503 -18.695 1.00 19.70 228 ALA B N 1
ATOM 1109 C CA . ALA A 1 144 ? 14.953 -9.844 -19.900 1.00 22.80 228 ALA B CA 1
ATOM 1110 C C . ALA A 1 144 ? 16.083 -8.850 -20.147 1.00 26.18 228 ALA B C 1
ATOM 1111 O O . ALA A 1 144 ? 17.207 -9.250 -20.478 1.00 21.52 228 ALA B O 1
ATOM 1113 N N . ILE A 1 145 ? 15.813 -7.553 -19.964 1.00 23.29 229 ILE B N 1
ATOM 1114 C CA . ILE A 1 145 ? 16.846 -6.534 -20.171 1.00 21.57 229 ILE B CA 1
ATOM 1115 C C . ILE A 1 145 ? 18.002 -6.746 -19.201 1.00 26.36 229 ILE B C 1
ATOM 1116 O O . ILE A 1 145 ? 19.178 -6.721 -19.588 1.00 27.37 229 ILE B O 1
ATOM 1121 N N . LYS A 1 146 ? 17.688 -6.963 -17.920 1.00 24.08 230 LYS B N 1
ATOM 1122 C CA . LYS A 1 146 ? 18.751 -7.147 -16.933 1.00 25.63 230 LYS B CA 1
ATOM 1123 C C . LYS A 1 146 ? 19.571 -8.400 -17.231 1.00 30.21 230 LYS B C 1
ATOM 1124 O O . LYS A 1 146 ? 20.800 -8.413 -17.048 1.00 23.62 230 LYS B O 1
ATOM 1130 N N . GLN A 1 147 ? 18.902 -9.474 -17.662 1.00 25.59 231 GLN B N 1
ATOM 1131 C CA . GLN A 1 147 ? 19.616 -10.673 -18.104 1.00 32.34 231 GLN B CA 1
ATOM 1132 C C . GLN A 1 147 ? 20.510 -10.369 -19.308 1.00 30.96 231 GLN B C 1
ATOM 1133 O O . GLN A 1 147 ? 21.627 -10.887 -19.410 1.00 25.12 231 GLN B O 1
ATOM 1139 N N . ALA A 1 148 ? 20.017 -9.555 -20.247 1.00 23.35 232 ALA B N 1
ATOM 1140 C CA . ALA A 1 148 ? 20.821 -9.194 -21.415 1.00 27.78 232 ALA B CA 1
ATOM 1141 C C . ALA A 1 148 ? 22.049 -8.368 -21.028 1.00 32.22 232 ALA B C 1
ATOM 1142 O O . ALA A 1 148 ? 23.113 -8.506 -21.645 1.00 31.88 232 ALA B O 1
ATOM 1144 N N . ILE A 1 149 ? 21.912 -7.476 -20.036 1.00 34.19 233 ILE B N 1
ATOM 1145 C CA . ILE A 1 149 ? 23.056 -6.688 -19.566 1.00 31.21 233 ILE B CA 1
ATOM 1146 C C . ILE A 1 149 ? 24.146 -7.600 -19.021 1.00 32.79 233 ILE B C 1
ATOM 1147 O O . ILE A 1 149 ? 25.321 -7.481 -19.388 1.00 32.92 233 ILE B O 1
ATOM 1152 N N . LEU A 1 150 ? 23.776 -8.517 -18.124 1.00 27.51 234 LEU B N 1
ATOM 1153 C CA . LEU A 1 150 ? 24.755 -9.431 -17.540 1.00 32.70 234 LEU B CA 1
ATOM 1154 C C . LEU A 1 150 ? 25.329 -10.401 -18.558 1.00 37.89 234 LEU B C 1
ATOM 1155 O O . LEU A 1 150 ? 26.358 -11.026 -18.280 1.00 43.95 234 LEU B O 1
ATOM 1160 N N . GLY A 1 151 ? 24.655 -10.600 -19.692 1.00 41.68 235 GLY B N 1
ATOM 1161 C CA . GLY A 1 151 ? 25.275 -11.334 -20.777 1.00 37.48 235 GLY B CA 1
ATOM 1162 C C . GLY A 1 151 ? 26.280 -10.523 -21.558 1.00 37.66 235 GLY B C 1
ATOM 1163 O O . GLY A 1 151 ? 26.980 -11.070 -22.416 1.00 38.93 235 GLY B O 1
ATOM 1164 N N . GLY A 1 152 ? 26.376 -9.230 -21.259 1.00 34.24 236 GLY B N 1
ATOM 1165 C CA . GLY A 1 152 ? 27.365 -8.373 -21.870 1.00 33.50 236 GLY B CA 1
ATOM 1166 C C . GLY A 1 152 ? 26.911 -7.623 -23.095 1.00 39.37 236 GLY B C 1
ATOM 1167 O O . GLY A 1 152 ? 27.760 -7.081 -23.808 1.00 40.67 236 GLY B O 1
ATOM 1168 N N . LEU A 1 153 ? 25.603 -7.521 -23.342 1.00 36.40 237 LEU B N 1
ATOM 1169 C CA . LEU A 1 153 ? 25.146 -6.874 -24.569 1.00 36.06 237 LEU B CA 1
ATOM 1170 C C . LEU A 1 153 ? 25.131 -5.354 -24.497 1.00 41.39 237 LEU B C 1
ATOM 1171 O O . LEU A 1 153 ? 24.879 -4.718 -25.525 1.00 36.65 237 LEU B O 1
ATOM 1176 N N . GLY A 1 154 ? 25.394 -4.759 -23.332 1.00 37.44 238 GLY B N 1
ATOM 1177 C CA . GLY A 1 154 ? 25.498 -3.313 -23.245 1.00 43.75 238 GLY B CA 1
ATOM 1178 C C . GLY A 1 154 ? 24.884 -2.750 -21.979 1.00 37.65 238 GLY B C 1
ATOM 1179 O O . GLY A 1 154 ? 24.895 -3.416 -20.940 1.00 36.17 238 GLY B O 1
ATOM 1180 N N . LEU A 1 155 ? 24.385 -1.522 -22.048 1.00 33.38 239 LEU B N 1
ATOM 1181 C CA . LEU A 1 155 ? 23.800 -0.802 -20.924 1.00 39.01 239 LEU B CA 1
ATOM 1182 C C . LEU A 1 155 ? 22.300 -0.657 -21.154 1.00 34.56 239 LEU B C 1
ATOM 1183 O O . LEU A 1 155 ? 21.804 -0.908 -22.251 1.00 27.00 239 LEU B O 1
ATOM 1188 N N . ALA A 1 156 ? 21.570 -0.197 -20.130 1.00 26.82 240 ALA B N 1
ATOM 1189 C CA . ALA A 1 156 ? 20.134 0.012 -20.281 1.00 26.69 240 ALA B CA 1
ATOM 1190 C C . ALA A 1 156 ? 19.697 1.267 -19.539 1.00 25.07 240 ALA B C 1
ATOM 1191 O O . ALA A 1 156 ? 20.436 1.834 -18.737 1.00 26.59 240 ALA B O 1
ATOM 1193 N N . VAL A 1 157 ? 18.478 1.711 -19.836 1.00 28.71 241 VAL B N 1
ATOM 1194 C CA . VAL A 1 157 ? 17.789 2.707 -19.030 1.00 31.71 241 VAL B CA 1
ATOM 1195 C C . VAL A 1 157 ? 16.580 2.020 -18.422 1.00 34.37 241 VAL B C 1
ATOM 1196 O O . VAL A 1 157 ? 15.657 1.608 -19.138 1.00 30.98 241 VAL B O 1
ATOM 1200 N N . LEU A 1 158 ? 16.578 1.922 -17.098 1.00 26.73 242 LEU B N 1
ATOM 1201 C CA . LEU A 1 158 ? 15.532 1.229 -16.367 1.00 27.06 242 LEU B CA 1
ATOM 1202 C C . LEU A 1 158 ? 15.143 2.066 -15.164 1.00 31.35 242 LEU B C 1
ATOM 1203 O O . LEU A 1 158 ? 15.903 2.915 -14.698 1.00 24.89 242 LEU B O 1
ATOM 1208 N N . SER A 1 159 ? 13.961 1.786 -14.641 1.00 22.33 243 SER B N 1
ATOM 1209 C CA . SER A 1 159 ? 13.593 2.380 -13.378 1.00 22.93 243 SER B CA 1
ATOM 1210 C C . SER A 1 159 ? 14.523 1.873 -12.283 1.00 26.20 243 SER B C 1
ATOM 1211 O O . SER A 1 159 ? 14.922 0.701 -12.265 1.00 21.28 243 SER B O 1
ATOM 1214 N N . TYR A 1 160 ? 14.874 2.78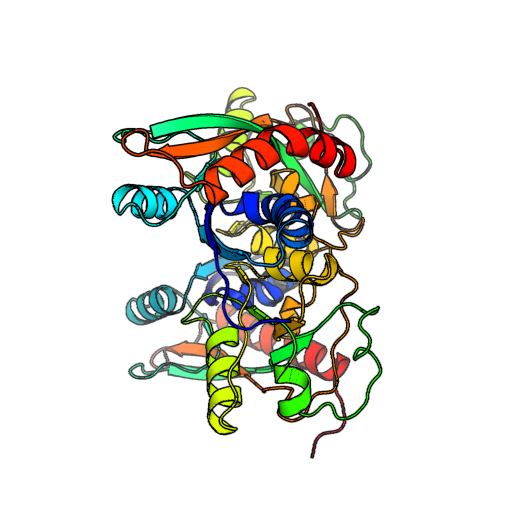3 -11.371 1.00 23.49 244 TYR B N 1
ATOM 1215 C CA . TYR A 1 160 ? 15.735 2.440 -10.244 1.00 23.19 244 TYR B CA 1
ATOM 1216 C C . TYR A 1 160 ? 15.204 1.225 -9.495 1.00 17.41 244 TYR B C 1
ATOM 1217 O O . TYR A 1 160 ? 15.979 0.429 -8.944 1.00 20.25 244 TYR B O 1
ATOM 1226 N N . HIS A 1 161 ? 13.880 1.082 -9.433 1.00 18.82 245 HIS B N 1
ATOM 1227 C CA . HIS A 1 161 ? 13.323 -0.013 -8.658 1.00 19.61 245 HIS B CA 1
ATOM 1228 C C . HIS A 1 161 ? 13.668 -1.393 -9.224 1.00 22.94 245 HIS B C 1
ATOM 1229 O O . HIS A 1 161 ? 13.578 -2.374 -8.478 1.00 18.37 245 HIS B O 1
ATOM 1236 N N . THR A 1 162 ? 14.147 -1.500 -10.476 1.00 24.03 246 THR B N 1
ATOM 1237 C CA . THR A 1 162 ? 14.564 -2.820 -10.949 1.00 25.16 246 THR B CA 1
ATOM 1238 C C . THR A 1 162 ? 15.865 -3.280 -10.319 1.00 24.40 246 THR B C 1
ATOM 1239 O O . THR A 1 162 ? 16.210 -4.460 -10.454 1.00 28.61 246 THR B O 1
ATOM 1243 N N . LEU A 1 163 ? 16.578 -2.382 -9.635 1.00 22.64 247 LEU B N 1
ATOM 1244 C CA . LEU A 1 163 ? 17.815 -2.678 -8.913 1.00 19.76 247 LEU B CA 1
ATOM 1245 C C . LEU A 1 163 ? 17.560 -3.210 -7.508 1.00 26.12 247 LEU B C 1
ATOM 1246 O O . LEU A 1 163 ? 18.500 -3.648 -6.841 1.00 23.25 247 LEU B O 1
ATOM 1251 N N . THR A 1 164 ? 16.316 -3.186 -7.030 1.00 20.60 248 THR B N 1
ATOM 1252 C CA . THR A 1 164 ? 16.023 -3.552 -5.651 1.00 21.92 248 THR B CA 1
ATOM 1253 C C . THR A 1 164 ? 15.377 -4.922 -5.524 1.00 28.64 248 THR B C 1
ATOM 1254 O O . THR A 1 164 ? 14.655 -5.162 -4.557 1.00 25.73 248 THR B O 1
ATOM 1258 N N . SER A 1 165 ? 15.625 -5.834 -6.466 1.00 26.34 249 SER B N 1
ATOM 1259 C CA . SER A 1 165 ? 15.134 -7.195 -6.285 1.00 21.80 249 SER B CA 1
ATOM 1260 C C . SER A 1 165 ? 15.618 -7.761 -4.959 1.00 27.42 249 SER B C 1
ATOM 1261 O O . SER A 1 165 ? 16.706 -7.431 -4.463 1.00 26.29 249 SER B O 1
ATOM 1264 N N . ALA A 1 166 ? 14.812 -8.664 -4.407 1.00 24.78 250 ALA B N 1
ATOM 1265 C CA . ALA A 1 166 ? 15.178 -9.358 -3.179 1.00 28.03 250 ALA B CA 1
ATOM 1266 C C . ALA A 1 166 ? 16.527 -10.038 -3.367 1.00 27.62 250 ALA B C 1
ATOM 1267 O O . ALA A 1 166 ? 16.741 -10.736 -4.364 1.00 32.14 250 ALA B O 1
ATOM 1269 N N . GLY A 1 167 ? 17.465 -9.756 -2.469 1.00 25.33 251 GLY B N 1
ATOM 1270 C CA . GLY A 1 167 ? 18.794 -10.334 -2.571 1.00 25.28 251 GLY B CA 1
ATOM 1271 C C . GLY A 1 167 ? 19.621 -9.763 -3.700 1.00 29.48 251 GLY B C 1
ATOM 1272 O O . GLY A 1 167 ? 20.512 -10.457 -4.221 1.00 26.15 251 GLY B O 1
ATOM 1273 N N . ALA A 1 168 ? 19.333 -8.518 -4.105 1.00 26.59 252 ALA B N 1
ATOM 1274 C CA . ALA A 1 168 ? 20.120 -7.841 -5.138 1.00 27.82 252 ALA B CA 1
ATOM 1275 C C . ALA A 1 168 ? 21.597 -7.808 -4.753 1.00 35.20 252 ALA B C 1
ATOM 1276 O O . ALA A 1 168 ? 21.957 -7.536 -3.606 1.00 28.51 252 ALA B O 1
ATOM 1278 N N . THR A 1 169 ? 22.451 -8.052 -5.733 1.00 35.18 253 THR B N 1
ATOM 1279 C CA . THR A 1 169 ? 23.892 -8.061 -5.548 1.00 38.75 253 THR B CA 1
ATOM 1280 C C . THR A 1 169 ? 24.500 -6.846 -6.233 1.00 35.19 253 THR B C 1
ATOM 1281 O O . THR A 1 169 ? 23.847 -6.192 -7.050 1.00 33.37 253 THR B O 1
ATOM 1285 N N . PRO A 1 170 ? 25.742 -6.496 -5.905 1.00 42.86 254 PRO B N 1
ATOM 1286 C CA . PRO A 1 170 ? 26.398 -5.381 -6.608 1.00 44.57 254 PRO B CA 1
ATOM 1287 C C . PRO A 1 170 ? 26.791 -5.673 -8.059 1.00 47.76 254 PRO B C 1
ATOM 1288 O O . PRO A 1 170 ? 27.569 -4.911 -8.648 1.00 43.78 254 PRO B O 1
ATOM 1292 N N . GLU A 1 171 ? 26.215 -6.714 -8.673 1.00 36.67 255 GLU B N 1
ATOM 1293 C CA . GLU A 1 171 ? 26.620 -7.100 -10.025 1.00 32.10 255 GLU B CA 1
ATOM 1294 C C . GLU A 1 171 ? 26.051 -6.157 -11.082 1.00 38.24 255 GLU B C 1
ATOM 1295 O O . GLU A 1 171 ? 26.739 -5.834 -12.060 1.00 37.07 255 GLU B O 1
ATOM 1301 N N . LEU A 1 172 ? 24.800 -5.726 -10.923 1.00 30.77 256 LEU B N 1
ATOM 1302 C CA . LEU A 1 172 ? 24.258 -4.613 -11.693 1.00 31.13 256 LEU B CA 1
ATOM 1303 C C . LEU A 1 172 ? 24.282 -3.370 -10.824 1.00 34.21 256 LEU B C 1
ATOM 1304 O O . LEU A 1 172 ? 23.986 -3.436 -9.630 1.00 34.16 256 LEU B O 1
ATOM 1309 N N . LYS A 1 173 ? 24.593 -2.231 -11.425 1.00 35.85 257 LYS B N 1
ATOM 1310 C CA . LYS A 1 173 ? 24.638 -1.012 -10.638 1.00 36.29 257 LYS B CA 1
ATOM 1311 C C . LYS A 1 173 ? 24.174 0.176 -11.458 1.00 37.32 257 LYS B C 1
ATOM 1312 O O . LYS A 1 173 ? 24.292 0.206 -12.686 1.00 30.65 257 LYS B O 1
ATOM 1318 N N . MET A 1 174 ? 23.608 1.140 -10.754 1.00 31.98 258 MET B N 1
ATOM 1319 C CA . MET A 1 174 ? 23.259 2.405 -11.367 1.00 34.80 258 MET B CA 1
ATOM 1320 C C . MET A 1 174 ? 24.534 3.173 -11.713 1.00 35.90 258 MET B C 1
ATOM 1321 O O . MET A 1 174 ? 25.473 3.210 -10.918 1.00 37.75 258 MET B O 1
ATOM 1326 N N . PHE A 1 175 ? 24.582 3.749 -12.917 1.00 32.74 259 PHE B N 1
ATOM 1327 C CA . PHE A 1 175 ? 25.716 4.558 -13.363 1.00 42.69 259 PHE B CA 1
ATOM 1328 C C . PHE A 1 175 ? 25.441 6.032 -13.090 1.00 37.04 259 PHE B C 1
ATOM 1329 O O . PHE A 1 175 ? 24.311 6.506 -13.256 1.00 42.95 259 PHE B O 1
ATOM 1337 N N . GLU A 1 176 ? 26.483 6.771 -12.709 1.00 37.70 260 GLU B N 1
ATOM 1338 C CA . GLU A 1 176 ? 26.345 8.213 -12.501 1.00 44.92 260 GLU B CA 1
ATOM 1339 C C . GLU A 1 176 ? 26.500 8.945 -13.833 1.00 43.82 260 GLU B C 1
ATOM 1340 O O . GLU A 1 176 ? 27.621 9.098 -14.333 1.00 55.73 260 GLU B O 1
ATOM 1346 N N . VAL A 1 177 ? 25.396 9.451 -14.386 1.00 38.46 261 VAL B N 1
ATOM 1347 C CA . VAL A 1 177 ? 25.364 9.970 -15.750 1.00 41.51 261 VAL B CA 1
ATOM 1348 C C . VAL A 1 177 ? 24.630 11.301 -15.775 1.00 39.51 261 VAL B C 1
ATOM 1349 O O . VAL A 1 177 ? 23.563 11.444 -15.170 1.00 40.25 261 VAL B O 1
ATOM 1353 N N . GLU A 1 178 ? 25.172 12.261 -16.519 1.00 32.72 262 GLU B N 1
ATOM 1354 C CA . GLU A 1 178 ? 24.487 13.531 -16.723 1.00 38.39 262 GLU B CA 1
ATOM 1355 C C . GLU A 1 178 ? 23.112 13.340 -17.377 1.00 35.60 262 GLU B C 1
ATOM 1356 O O . GLU A 1 178 ? 22.915 12.516 -18.292 1.00 47.43 262 GLU B O 1
ATOM 1362 N N . GLY A 1 179 ? 22.151 14.140 -16.907 1.00 38.73 263 GLY B N 1
ATOM 1363 C CA . GLY A 1 179 ? 20.776 14.074 -17.367 1.00 41.31 263 GLY B CA 1
ATOM 1364 C C . GLY A 1 179 ? 19.921 13.016 -16.699 1.00 38.42 263 GLY B C 1
ATOM 1365 O O . GLY A 1 179 ? 18.700 13.029 -16.889 1.00 37.71 263 GLY B O 1
ATOM 1366 N N . PHE A 1 180 ? 20.512 12.138 -15.889 1.00 34.91 264 PHE B N 1
ATOM 1367 C CA . PHE A 1 180 ? 19.832 11.108 -15.128 1.00 37.47 264 PHE B CA 1
ATOM 1368 C C . PHE A 1 180 ? 20.054 11.337 -13.635 1.00 35.65 264 PHE B C 1
ATOM 1369 O O . PHE A 1 180 ? 21.107 11.827 -13.236 1.00 33.94 264 PHE B O 1
ATOM 1377 N N . PRO A 1 181 ? 19.116 10.925 -12.777 1.00 42.97 265 PRO B N 1
ATOM 1378 C CA . PRO A 1 181 ? 17.848 10.252 -13.085 1.00 29.97 265 PRO B CA 1
ATOM 1379 C C . PRO A 1 181 ? 16.789 11.176 -13.667 1.00 45.22 265 PRO B C 1
ATOM 1380 O O . PRO A 1 181 ? 16.731 12.366 -13.346 1.00 38.18 265 PRO B O 1
ATOM 1384 N N . ILE A 1 182 ? 15.943 10.596 -14.508 1.00 34.62 266 ILE B N 1
ATOM 1385 C CA . ILE A 1 182 ? 14.776 11.275 -15.058 1.00 30.55 266 ILE B CA 1
ATOM 1386 C C . ILE A 1 182 ? 13.612 10.991 -14.116 1.00 40.41 266 ILE B C 1
ATOM 1387 O O . ILE A 1 182 ? 13.302 9.826 -13.847 1.00 30.52 266 ILE B O 1
ATOM 1392 N N . HIS A 1 183 ? 13.045 12.039 -13.520 1.00 30.75 267 HIS B N 1
ATOM 1393 C CA . HIS A 1 183 ? 12.028 11.832 -12.496 1.00 44.80 267 HIS B CA 1
ATOM 1394 C C . HIS A 1 183 ? 10.705 11.396 -13.114 1.00 43.03 267 HIS B C 1
ATOM 1395 O O . HIS A 1 183 ? 10.251 11.972 -14.104 1.00 34.54 267 HIS B O 1
ATOM 1402 N N . ARG A 1 184 ? 10.101 10.361 -12.532 1.00 37.17 268 ARG B N 1
ATOM 1403 C CA . ARG A 1 184 ? 8.745 9.915 -12.840 1.00 35.50 268 ARG B CA 1
ATOM 1404 C C . ARG A 1 184 ? 8.127 9.458 -11.525 1.00 37.14 268 ARG B C 1
ATOM 1405 O O . ARG A 1 184 ? 8.837 9.276 -10.537 1.00 34.58 268 ARG B O 1
ATOM 1413 N N . GLN A 1 185 ? 6.796 9.436 -11.466 1.00 33.00 269 GLN B N 1
ATOM 1414 C CA . GLN A 1 185 ? 6.066 9.148 -10.234 1.00 35.83 269 GLN B CA 1
ATOM 1415 C C . GLN A 1 185 ? 5.054 8.017 -10.389 1.00 29.70 269 GLN B C 1
ATOM 1416 O O . GLN A 1 185 ? 4.471 7.817 -11.454 1.00 26.64 269 GLN B O 1
ATOM 1422 N N . TRP A 1 186 ? 4.819 7.295 -9.303 1.00 21.29 270 TRP B N 1
ATOM 1423 C CA . TRP A 1 186 ? 3.733 6.325 -9.247 1.00 28.52 270 TRP B CA 1
ATOM 1424 C C . TRP A 1 186 ? 2.551 6.905 -8.479 1.00 27.89 270 TRP B C 1
ATOM 1425 O O . TRP A 1 186 ? 2.718 7.692 -7.545 1.00 23.61 270 TRP B O 1
ATOM 1436 N N . HIS A 1 187 ? 1.356 6.499 -8.884 1.00 19.77 271 HIS B N 1
ATOM 1437 C CA . HIS A 1 187 ? 0.106 7.009 -8.351 1.00 21.70 271 HIS B CA 1
ATOM 1438 C C . HIS A 1 187 ? -0.721 5.819 -7.916 1.00 28.95 271 HIS B C 1
ATOM 1439 O O . HIS A 1 187 ? -0.715 4.776 -8.582 1.00 20.88 271 HIS B O 1
ATOM 1446 N N . ALA A 1 188 ? -1.422 5.985 -6.801 1.00 19.58 272 ALA B N 1
ATOM 1447 C CA . ALA A 1 188 ? -2.469 5.066 -6.382 1.00 21.97 272 ALA B CA 1
ATOM 1448 C C . ALA A 1 188 ? -3.766 5.556 -6.997 1.00 29.33 272 ALA B C 1
ATOM 1449 O O . ALA A 1 188 ? -4.037 6.758 -6.973 1.00 21.67 272 ALA B O 1
ATOM 1451 N N . VAL A 1 189 ? -4.511 4.652 -7.629 1.00 19.47 273 VAL B N 1
ATOM 1452 C CA . VAL A 1 189 ? -5.733 5.005 -8.340 1.00 20.89 273 VAL B CA 1
ATOM 1453 C C . VAL A 1 189 ? -6.853 4.070 -7.917 1.00 21.96 273 VAL B C 1
ATOM 1454 O O . VAL A 1 189 ? -6.635 2.860 -7.785 1.00 19.75 273 VAL B O 1
ATOM 1458 N N . TYR A 1 190 ? -8.059 4.612 -7.752 1.00 18.89 274 TYR B N 1
ATOM 1459 C CA . TYR A 1 190 ? -9.219 3.788 -7.417 1.00 24.40 274 TYR B CA 1
ATOM 1460 C C . TYR A 1 190 ? -10.477 4.473 -7.929 1.00 26.65 274 TYR B C 1
ATOM 1461 O O . TYR A 1 190 ? -10.502 5.706 -8.041 1.00 21.38 274 TYR B O 1
ATOM 1470 N N . PRO A 1 191 ? -11.534 3.711 -8.229 1.00 25.61 275 PRO B N 1
ATOM 1471 C CA . PRO A 1 191 ? -12.766 4.331 -8.747 1.00 30.73 275 PRO B CA 1
ATOM 1472 C C . PRO A 1 191 ? -13.379 5.277 -7.731 1.00 34.02 275 PRO B C 1
ATOM 1473 O O . PRO A 1 191 ? -13.499 4.956 -6.547 1.00 31.80 275 PRO B O 1
ATOM 1477 N N . ALA A 1 192 ? -13.766 6.459 -8.211 1.00 32.33 276 ALA B N 1
ATOM 1478 C CA . ALA A 1 192 ? -14.354 7.468 -7.342 1.00 36.46 276 ALA B CA 1
ATOM 1479 C C . ALA A 1 192 ? -15.845 7.267 -7.120 1.00 36.82 276 ALA B C 1
ATOM 1480 O O . ALA A 1 192 ? -16.410 7.896 -6.218 1.00 40.12 276 ALA B O 1
ATOM 1482 N N . GLY A 1 193 ? -16.497 6.416 -7.920 1.00 36.42 277 GLY B N 1
ATOM 1483 C CA . GLY A 1 193 ? -17.936 6.259 -7.787 1.00 48.51 277 GLY B CA 1
ATOM 1484 C C . GLY A 1 193 ? -18.388 5.458 -6.586 1.00 54.47 277 GLY B C 1
ATOM 1485 O O . GLY A 1 193 ? -19.517 5.649 -6.121 1.00 64.96 277 GLY B O 1
ATOM 1486 N N . LYS A 1 194 ? -17.532 4.591 -6.056 1.00 50.23 278 LYS B N 1
ATOM 1487 C CA . LYS A 1 194 ? -17.885 3.732 -4.938 1.00 41.04 278 LYS B CA 1
ATOM 1488 C C . LYS A 1 194 ? -16.842 3.858 -3.844 1.00 48.88 278 LYS B C 1
ATOM 1489 O O . LYS A 1 194 ? -15.647 3.997 -4.115 1.00 47.25 278 LYS B O 1
ATOM 1495 N N . GLN A 1 195 ? -17.307 3.773 -2.604 1.00 39.85 279 GLN B N 1
ATOM 1496 C CA . GLN A 1 195 ? -16.415 3.858 -1.460 1.00 43.70 279 GLN B CA 1
ATOM 1497 C C . GLN A 1 195 ? -15.496 2.641 -1.404 1.00 35.44 279 GLN B C 1
ATOM 1498 O O . GLN A 1 195 ? -15.888 1.525 -1.765 1.00 38.99 279 GLN B O 1
ATOM 1504 N N . LEU A 1 196 ? -14.252 2.880 -0.989 1.00 35.71 280 LEU B N 1
ATOM 1505 C CA . LEU A 1 196 ? -13.281 1.812 -0.781 1.00 37.05 280 LEU B CA 1
ATOM 1506 C C . LEU A 1 196 ? -13.760 0.861 0.310 1.00 30.90 280 LEU B C 1
ATOM 1507 O O . LEU A 1 196 ? -14.346 1.289 1.310 1.00 28.98 280 LEU B O 1
ATOM 1512 N N . SER A 1 197 ? -13.507 -0.433 0.128 1.00 31.41 281 SER B N 1
ATOM 1513 C CA . SER A 1 197 ? -13.742 -1.356 1.228 1.00 30.72 281 SER B CA 1
ATOM 1514 C C . SER A 1 197 ? -12.829 -1.005 2.400 1.00 32.00 281 SER B C 1
ATOM 1515 O O . SER A 1 197 ? -11.813 -0.319 2.252 1.00 24.99 281 SER B O 1
ATOM 1518 N N . THR A 1 198 ? -13.229 -1.460 3.591 1.00 30.89 282 THR B N 1
ATOM 1519 C CA . THR A 1 198 ? -12.432 -1.227 4.795 1.00 31.37 282 THR B CA 1
ATOM 1520 C C . THR A 1 198 ? -11.003 -1.736 4.633 1.00 30.51 282 THR B C 1
ATOM 1521 O O . THR A 1 198 ? -10.041 -1.062 5.028 1.00 26.96 282 THR B O 1
ATOM 1525 N N . VAL A 1 199 ? -10.845 -2.929 4.055 1.00 23.05 283 VAL B N 1
ATOM 1526 C CA . VAL A 1 199 ? -9.512 -3.489 3.884 1.00 24.29 283 VAL B CA 1
ATOM 1527 C C . VAL A 1 199 ? -8.689 -2.635 2.937 1.00 28.33 283 VAL B C 1
ATOM 1528 O O . VAL A 1 199 ? -7.528 -2.310 3.220 1.00 22.31 283 VAL B O 1
ATOM 1532 N N . ALA A 1 200 ? -9.284 -2.243 1.805 1.00 23.85 284 ALA B N 1
ATOM 1533 C CA . ALA A 1 200 ? -8.566 -1.448 0.814 1.00 24.46 284 ALA B CA 1
ATOM 1534 C C . ALA A 1 200 ? -8.249 -0.054 1.336 1.00 19.91 284 ALA B C 1
ATOM 1535 O O . ALA A 1 200 ? -7.166 0.479 1.071 1.00 19.80 284 ALA B O 1
ATOM 1537 N N . ALA A 1 201 ? -9.208 0.585 2.017 1.00 21.22 285 ALA B N 1
ATOM 1538 C CA . ALA A 1 201 ? -8.940 1.890 2.620 1.00 21.82 285 ALA B CA 1
ATOM 1539 C C . ALA A 1 201 ? -7.824 1.802 3.660 1.00 21.64 285 ALA B C 1
ATOM 1540 O O . ALA A 1 201 ? -6.973 2.703 3.764 1.00 18.07 285 ALA B O 1
ATOM 1542 N N . THR A 1 202 ? -7.821 0.727 4.452 1.00 17.74 286 THR B N 1
ATOM 1543 C CA . THR A 1 202 ? -6.763 0.551 5.437 1.00 18.26 286 THR B CA 1
ATOM 1544 C C . THR A 1 202 ? -5.421 0.376 4.737 1.00 21.61 286 THR B C 1
ATOM 1545 O O . THR A 1 202 ? -4.413 0.967 5.150 1.00 18.90 286 THR B O 1
ATOM 1549 N N . PHE A 1 203 ? -5.396 -0.400 3.646 1.00 17.33 287 PHE B N 1
ATOM 1550 C CA . PHE A 1 203 ? -4.151 -0.557 2.893 1.00 19.20 287 PHE B CA 1
ATOM 1551 C C . PHE A 1 203 ? -3.720 0.748 2.225 1.00 20.40 287 PHE B C 1
ATOM 1552 O O . PHE A 1 203 ? -2.525 1.066 2.195 1.00 17.12 287 PHE B O 1
ATOM 1560 N N . LEU A 1 204 ? -4.660 1.498 1.637 1.00 15.78 288 LEU B N 1
ATOM 1561 C CA . LEU A 1 204 ? -4.278 2.759 1.014 1.00 18.16 288 LEU B CA 1
ATOM 1562 C C . LEU A 1 204 ? -3.615 3.688 2.030 1.00 20.62 288 LEU B C 1
ATOM 1563 O O . LEU A 1 204 ? -2.595 4.319 1.737 1.00 20.56 288 LEU B O 1
ATOM 1568 N N . ASP A 1 205 ? -4.180 3.787 3.236 1.00 21.82 289 ASP B N 1
ATOM 1569 C CA . ASP A 1 205 ? -3.567 4.633 4.263 1.00 25.97 289 ASP B CA 1
ATOM 1570 C C . ASP A 1 205 ? -2.171 4.140 4.625 1.00 19.56 289 ASP B C 1
ATOM 1571 O O . ASP A 1 205 ? -1.239 4.939 4.799 1.00 22.63 289 ASP B O 1
ATOM 1576 N N . TYR A 1 206 ? -2.005 2.823 4.714 1.00 19.99 290 TYR B N 1
ATOM 1577 C CA . TYR A 1 206 ? -0.705 2.242 5.006 1.00 19.85 290 TYR B CA 1
ATOM 1578 C C . TYR A 1 206 ? 0.299 2.553 3.905 1.00 24.09 290 TYR B C 1
ATOM 1579 O O . TYR A 1 206 ? 1.441 2.937 4.175 1.00 24.66 290 TYR B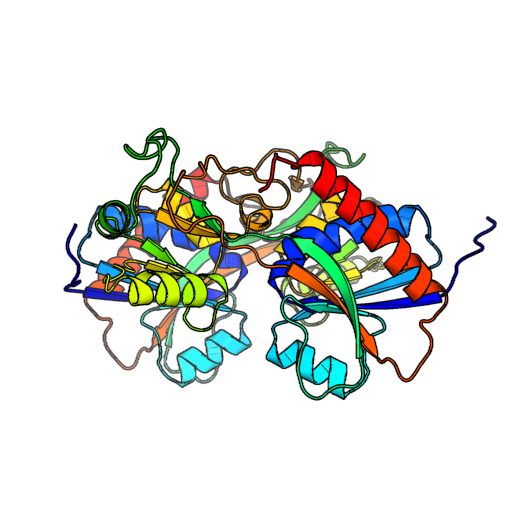 O 1
ATOM 1588 N N . LEU A 1 207 ? -0.112 2.366 2.647 1.00 21.27 291 LEU B N 1
ATOM 1589 C CA . LEU A 1 207 ? 0.735 2.689 1.505 1.00 24.77 291 LEU B CA 1
ATOM 1590 C C . LEU A 1 207 ? 1.185 4.148 1.530 1.00 26.55 291 LEU B C 1
ATOM 1591 O O . LEU A 1 207 ? 2.341 4.463 1.208 1.00 23.59 291 LEU B O 1
ATOM 1596 N N . LEU A 1 208 ? 0.281 5.057 1.884 1.00 20.58 292 LEU B N 1
ATOM 1597 C CA . LEU A 1 208 ? 0.645 6.473 1.886 1.00 25.82 292 LEU B CA 1
ATOM 1598 C C . LEU A 1 208 ? 1.574 6.815 3.056 1.00 29.16 292 LEU B C 1
ATOM 1599 O O . LEU A 1 208 ? 2.445 7.689 2.935 1.00 31.70 292 LEU B O 1
ATOM 1604 N N . THR A 1 209 ? 1.382 6.174 4.211 1.00 25.31 293 THR B N 1
ATOM 1605 C CA . THR A 1 209 ? 2.207 6.503 5.372 1.00 35.13 293 THR B CA 1
ATOM 1606 C C . THR A 1 209 ? 3.507 5.709 5.446 1.00 34.11 293 THR B C 1
ATOM 1607 O O . THR A 1 209 ? 4.439 6.136 6.129 1.00 44.44 293 THR B O 1
ATOM 1611 N N . GLU A 1 210 ? 3.550 4.519 4.866 1.00 30.15 294 GLU B N 1
ATOM 1612 C CA . GLU A 1 210 ? 4.702 3.627 4.976 1.00 28.81 294 GLU B CA 1
ATOM 1613 C C . GLU A 1 210 ? 5.684 3.718 3.810 1.00 27.72 294 GLU B C 1
ATOM 1614 O O . GLU A 1 210 ? 6.829 3.284 3.958 1.00 27.36 294 GLU B O 1
ATOM 1620 N N . SER A 1 211 ? 5.282 4.280 2.665 1.00 22.37 295 SER B N 1
ATOM 1621 C CA . SER A 1 211 ? 6.150 4.247 1.485 1.00 24.07 295 SER B CA 1
ATOM 1622 C C . SER A 1 211 ? 7.397 5.118 1.627 1.00 26.31 295 SER B C 1
ATOM 1623 O O . SER A 1 211 ? 8.435 4.789 1.036 1.00 24.58 295 SER B O 1
ATOM 1626 N N . GLN A 1 212 ? 7.325 6.237 2.355 1.00 22.59 296 GLN B N 1
ATOM 1627 C CA . GLN A 1 212 ? 8.533 7.048 2.498 1.00 27.47 296 GLN B CA 1
ATOM 1628 C C . GLN A 1 212 ? 9.566 6.379 3.394 1.00 23.55 296 GLN B C 1
ATOM 1629 O O . GLN A 1 212 ? 10.772 6.553 3.182 1.00 25.33 296 GLN B O 1
ATOM 1635 N N . ARG A 1 213 ? 9.129 5.596 4.384 1.00 23.51 297 ARG B N 1
ATOM 1636 C CA . ARG A 1 213 ? 10.082 4.790 5.142 1.00 24.11 297 ARG B CA 1
ATOM 1637 C C . ARG A 1 213 ? 10.805 3.802 4.248 1.00 32.36 297 ARG B C 1
ATOM 1638 O O . ARG A 1 213 ? 12.033 3.646 4.350 1.00 28.60 297 ARG B O 1
ATOM 1646 N N . ILE A 1 214 ? 10.054 3.102 3.396 1.00 23.77 298 ILE B N 1
ATOM 1647 C CA . ILE A 1 214 ? 10.666 2.146 2.478 1.00 27.48 298 ILE B CA 1
ATOM 1648 C C . ILE A 1 214 ? 11.559 2.856 1.458 1.00 29.08 298 ILE B C 1
ATOM 1649 O O . ILE A 1 214 ? 12.635 2.360 1.102 1.00 26.08 298 ILE B O 1
ATOM 1654 N N . ALA A 1 215 ? 11.131 4.020 0.961 1.00 23.01 299 ALA B N 1
ATOM 1655 C CA . ALA A 1 215 ? 11.963 4.743 0.003 1.00 28.18 299 ALA B CA 1
ATOM 1656 C C . ALA A 1 215 ? 13.361 5.001 0.567 1.00 28.05 299 ALA B C 1
ATOM 1657 O O . ALA A 1 215 ? 14.365 4.903 -0.155 1.00 29.59 299 ALA B O 1
ATOM 1659 N N . ALA A 1 216 ? 13.439 5.356 1.853 1.00 25.14 300 ALA B N 1
ATOM 1660 C CA . ALA A 1 216 ? 14.731 5.524 2.520 1.00 29.33 300 ALA B CA 1
ATOM 1661 C C . ALA A 1 216 ? 15.497 4.209 2.614 1.00 28.69 300 ALA B C 1
ATOM 1662 O O . ALA A 1 216 ? 16.715 4.180 2.408 1.00 32.83 300 ALA B O 1
ATOM 1664 N N . ASP A 1 217 ? 14.807 3.112 2.943 1.00 23.99 301 ASP B N 1
ATOM 1665 C CA . ASP A 1 217 ? 15.502 1.835 3.132 1.00 30.59 301 ASP B CA 1
ATOM 1666 C C . ASP A 1 217 ? 16.086 1.281 1.835 1.00 33.36 301 ASP B C 1
ATOM 1667 O O . ASP A 1 217 ? 17.137 0.638 1.869 1.00 31.02 301 ASP B O 1
ATOM 1672 N N . ILE A 1 218 ? 15.478 1.563 0.679 1.00 28.19 302 ILE B N 1
ATOM 1673 C CA . ILE A 1 218 ? 16.033 1.091 -0.589 1.00 31.52 302 ILE B CA 1
ATOM 1674 C C . ILE A 1 218 ? 16.833 2.188 -1.290 1.00 28.13 302 ILE B C 1
ATOM 1675 O O . ILE A 1 218 ? 17.381 1.957 -2.373 1.00 28.62 302 ILE B O 1
ATOM 1680 N N . GLN A 1 219 ? 16.956 3.355 -0.657 1.00 25.97 303 GLN B N 1
ATOM 1681 C CA . GLN A 1 219 ? 17.736 4.502 -1.123 1.00 31.13 303 GLN B CA 1
ATOM 1682 C C . GLN A 1 219 ? 17.356 4.961 -2.535 1.00 30.37 303 GLN B C 1
ATOM 1683 O O . GLN A 1 219 ? 18.202 5.099 -3.420 1.00 34.37 303 GLN B O 1
ATOM 1689 N N . ILE A 1 220 ? 16.066 5.240 -2.725 1.00 29.43 304 ILE B N 1
ATOM 1690 C CA . ILE A 1 220 ? 15.658 5.834 -4.004 1.00 28.01 304 ILE B CA 1
ATOM 1691 C C . ILE A 1 220 ? 16.435 7.124 -4.210 1.00 33.27 304 ILE B C 1
ATOM 1692 O O . ILE A 1 220 ? 16.425 8.000 -3.325 1.00 32.07 304 ILE B O 1
ATOM 1697 N N . PRO A 1 221 ? 17.098 7.313 -5.348 1.00 38.49 305 PRO B N 1
ATOM 1698 C CA . PRO A 1 221 ? 17.819 8.571 -5.587 1.00 40.27 305 PRO B CA 1
ATOM 1699 C C . PRO A 1 221 ? 16.850 9.725 -5.779 1.00 48.30 305 PRO B C 1
ATOM 1700 O O . PRO A 1 221 ? 15.889 9.634 -6.547 1.00 40.43 305 PRO B O 1
ATOM 1704 N N . GLU A 1 222 ? 17.102 10.827 -5.090 1.00 57.09 306 GLU B N 1
ATOM 1705 C CA . GLU A 1 222 ? 16.312 12.016 -5.387 1.00 70.34 306 GLU B CA 1
ATOM 1706 C C . GLU A 1 222 ? 17.143 12.951 -6.234 1.00 70.09 306 GLU B C 1
ATOM 1707 O O . GLU A 1 222 ? 17.634 13.996 -5.819 1.00 71.73 306 GLU B O 1
ATOM 1713 N N . SER A 1 223 ? 17.172 12.548 -7.496 1.00 61.74 307 SER B N 1
ATOM 1714 C CA . SER A 1 223 ? 17.960 13.098 -8.557 1.00 76.41 307 SER B CA 1
ATOM 1715 C C . SER A 1 223 ? 17.262 12.609 -9.821 1.00 76.94 307 SER B C 1
ATOM 1716 O O . SER A 1 223 ? 16.271 13.191 -10.285 1.00 74.72 307 SER B O 1
ATOM 1719 N N . HIS B 1 4 ? 38.605 -8.592 -39.009 1.00 65.96 88 HIS A N 1
ATOM 1720 C CA . HIS B 1 4 ? 37.556 -8.140 -39.921 1.00 61.74 88 HIS A CA 1
ATOM 1721 C C . HIS B 1 4 ? 37.162 -9.224 -40.937 1.00 64.15 88 HIS A C 1
ATOM 1722 O O . HIS B 1 4 ? 36.987 -8.936 -42.122 1.00 63.81 88 HIS A O 1
ATOM 1729 N N . HIS B 1 5 ? 37.106 -10.482 -40.495 1.00 54.57 89 HIS A N 1
ATOM 1730 C CA . HIS B 1 5 ? 36.637 -11.593 -41.327 1.00 52.71 89 HIS A CA 1
ATOM 1731 C C . HIS B 1 5 ? 35.526 -12.336 -40.586 1.00 62.94 89 HIS A C 1
ATOM 1732 O O . HIS B 1 5 ? 35.794 -13.210 -39.759 1.00 66.00 89 HIS A O 1
ATOM 1739 N N . HIS B 1 6 ? 34.281 -11.958 -40.829 1.00 63.97 90 HIS A N 1
ATOM 1740 C CA . HIS B 1 6 ? 33.146 -12.551 -40.129 1.00 56.96 90 HIS A CA 1
ATOM 1741 C C . HIS B 1 6 ? 32.418 -13.497 -41.070 1.00 62.90 90 HIS A C 1
ATOM 1742 O O . HIS B 1 6 ? 31.698 -13.061 -41.979 1.00 62.42 90 HIS A O 1
ATOM 1749 N N . HIS B 1 7 ? 32.565 -14.794 -40.812 1.00 75.37 91 HIS A N 1
ATOM 1750 C CA . HIS B 1 7 ? 32.056 -15.802 -41.722 1.00 76.32 91 HIS A CA 1
ATOM 1751 C C . HIS B 1 7 ? 30.549 -15.944 -41.578 1.00 75.74 91 HIS A C 1
ATOM 1752 O O . HIS B 1 7 ? 29.887 -16.443 -42.500 1.00 72.72 91 HIS A O 1
ATOM 1759 N N . HIS B 1 8 ? 29.995 -15.493 -40.445 1.00 61.03 92 HIS A N 1
ATOM 1760 C CA . HIS B 1 8 ? 28.590 -15.675 -40.118 1.00 55.09 92 HIS A CA 1
ATOM 1761 C C . HIS B 1 8 ? 27.902 -14.312 -40.097 1.00 44.49 92 HIS A C 1
ATOM 1762 O O . HIS B 1 8 ? 28.144 -13.494 -39.208 1.00 37.11 92 HIS A O 1
ATOM 1769 N N . MET B 1 9 ? 27.028 -14.082 -41.061 1.00 36.97 93 MET A N 1
ATOM 1770 C CA . MET B 1 9 ? 26.221 -12.877 -41.117 1.00 39.24 93 MET A CA 1
ATOM 1771 C C . MET B 1 9 ? 24.821 -13.321 -41.511 1.00 33.01 93 MET A C 1
ATOM 1772 O O . MET B 1 9 ? 24.666 -14.148 -42.413 1.00 30.36 93 MET A O 1
ATOM 1777 N N . GLY B 1 10 ? 23.816 -12.811 -40.811 1.00 30.45 94 GLY A N 1
ATOM 1778 C CA . GLY B 1 10 ? 22.449 -13.193 -41.103 1.00 25.87 94 GLY A CA 1
ATOM 1779 C C . GLY B 1 10 ? 21.500 -12.540 -40.118 1.00 28.29 94 GLY A C 1
ATOM 1780 O O . GLY B 1 10 ? 21.890 -11.680 -39.331 1.00 27.96 94 GLY A O 1
ATOM 1781 N N . GLN B 1 11 ? 20.244 -12.980 -40.165 1.00 35.60 95 GLN A N 1
ATOM 1782 C CA . GLN B 1 11 ? 19.183 -12.495 -39.297 1.00 31.28 95 GLN A CA 1
ATOM 1783 C C . GLN B 1 11 ? 18.707 -13.656 -38.451 1.00 34.52 95 GLN A C 1
ATOM 1784 O O . GLN B 1 11 ? 18.369 -14.714 -38.987 1.00 34.23 95 GLN A O 1
ATOM 1790 N N . LEU B 1 12 ? 18.594 -13.428 -37.148 1.00 23.96 96 LEU A N 1
ATOM 1791 C CA . LEU B 1 12 ? 18.124 -14.452 -36.226 1.00 24.79 96 LEU A CA 1
ATOM 1792 C C . LEU B 1 12 ? 16.954 -13.894 -35.433 1.00 25.55 96 LEU A C 1
ATOM 1793 O O . LEU B 1 12 ? 17.103 -12.910 -34.697 1.00 26.62 96 LEU A O 1
ATOM 1798 N N . ARG B 1 13 ? 15.792 -14.503 -35.607 1.00 19.94 97 ARG A N 1
ATOM 1799 C CA . ARG B 1 13 ? 14.550 -14.078 -34.967 1.00 24.00 97 ARG A CA 1
ATOM 1800 C C . ARG B 1 13 ? 14.134 -15.175 -33.994 1.00 24.52 97 ARG A C 1
ATOM 1801 O O . ARG B 1 13 ? 13.878 -16.311 -34.403 1.00 18.47 97 ARG A O 1
ATOM 1809 N N . LEU B 1 14 ? 14.135 -14.849 -32.704 1.00 18.38 98 LEU A N 1
ATOM 1810 C CA . LEU B 1 14 ? 13.784 -15.777 -31.642 1.00 26.71 98 LEU A CA 1
ATOM 1811 C C . LEU B 1 14 ? 12.490 -15.327 -30.987 1.00 27.13 98 LEU A C 1
ATOM 1812 O O . LEU B 1 14 ? 12.258 -14.127 -30.824 1.00 27.44 98 LEU A O 1
ATOM 1817 N N . ALA B 1 15 ? 11.666 -16.287 -30.570 1.00 22.97 99 ALA A N 1
ATOM 1818 C CA . ALA B 1 15 ? 10.505 -15.955 -29.747 1.00 22.50 99 ALA A CA 1
ATOM 1819 C C . ALA B 1 15 ? 10.381 -16.993 -28.645 1.00 24.32 99 ALA A C 1
ATOM 1820 O O . ALA B 1 15 ? 10.499 -18.191 -28.915 1.00 22.09 99 ALA A O 1
ATOM 1822 N N . VAL B 1 16 ? 10.210 -16.545 -27.395 1.00 20.52 100 VAL A N 1
ATOM 1823 C CA . VAL B 1 16 ? 10.262 -17.457 -26.257 1.00 23.56 100 VAL A CA 1
ATOM 1824 C C . VAL B 1 16 ? 9.095 -17.199 -25.308 1.00 36.10 100 VAL A C 1
ATOM 1825 O O . VAL B 1 16 ? 8.579 -16.080 -25.222 1.00 25.77 100 VAL A O 1
ATOM 1829 N N . ILE B 1 17 ? 8.679 -18.253 -24.590 1.00 23.91 101 ILE A N 1
ATOM 1830 C CA . ILE B 1 17 ? 7.692 -18.124 -23.518 1.00 25.01 101 ILE A CA 1
ATOM 1831 C C . ILE B 1 17 ? 8.283 -17.296 -22.382 1.00 25.29 101 ILE A C 1
ATOM 1832 O O . ILE B 1 17 ? 9.494 -17.335 -22.137 1.00 21.89 101 ILE A O 1
ATOM 1837 N N . THR B 1 18 ? 7.412 -16.574 -21.654 1.00 27.45 102 THR A N 1
ATOM 1838 C CA . THR B 1 18 ? 7.830 -15.658 -20.585 1.00 27.07 102 THR A CA 1
ATOM 1839 C C . THR B 1 18 ? 8.901 -16.245 -19.663 1.00 21.77 102 THR A C 1
ATOM 1840 O O . THR B 1 18 ? 9.932 -15.615 -19.431 1.00 19.67 102 THR A O 1
ATOM 1844 N N . THR B 1 19 ? 8.695 -17.466 -19.152 1.00 22.50 103 THR A N 1
ATOM 1845 C CA . THR B 1 19 ? 9.644 -18.031 -18.185 1.00 21.69 103 THR A CA 1
ATOM 1846 C C . THR B 1 19 ? 11.053 -18.166 -18.763 1.00 24.95 103 THR A C 1
ATOM 1847 O O . THR B 1 19 ? 12.042 -18.138 -18.015 1.00 20.33 103 THR A O 1
ATOM 1851 N N . ALA B 1 20 ? 11.173 -18.334 -20.082 1.00 20.68 104 ALA A N 1
ATOM 1852 C CA . ALA B 1 20 ? 12.486 -18.433 -20.715 1.00 24.76 104 ALA A CA 1
ATOM 1853 C C . ALA B 1 20 ? 13.277 -17.120 -20.667 1.00 28.26 104 ALA A C 1
ATOM 1854 O O . ALA B 1 20 ? 14.461 -17.118 -21.020 1.00 26.60 104 ALA A O 1
ATOM 1856 N N . LYS B 1 21 ? 12.658 -16.004 -20.264 1.00 20.49 105 LYS A N 1
ATOM 1857 C CA . LYS B 1 21 ? 13.417 -14.772 -20.048 1.00 24.45 105 LYS A CA 1
ATOM 1858 C C . LYS B 1 21 ? 14.493 -14.955 -18.986 1.00 26.78 105 LYS A C 1
ATOM 1859 O O . LYS B 1 21 ? 15.456 -14.182 -18.947 1.00 22.55 105 LYS A O 1
ATOM 1865 N N . TYR B 1 22 ? 14.350 -15.967 -18.126 1.00 22.82 106 TYR A N 1
ATOM 1866 C CA . TYR B 1 22 ? 15.320 -16.245 -17.073 1.00 27.31 106 TYR A CA 1
ATOM 1867 C C . TYR B 1 22 ? 16.574 -16.963 -17.561 1.00 34.26 106 TYR A C 1
ATOM 1868 O O . TYR B 1 22 ? 17.530 -17.068 -16.786 1.00 29.55 106 TYR A O 1
ATOM 1877 N N . PHE B 1 23 ? 16.567 -17.568 -18.755 1.00 27.48 107 PHE A N 1
ATOM 1878 C CA . PHE B 1 23 ? 17.791 -18.201 -19.246 1.00 37.54 107 PHE A CA 1
ATOM 1879 C C . PHE B 1 23 ? 18.191 -17.795 -20.664 1.00 34.32 107 PHE A C 1
ATOM 1880 O O . PHE B 1 23 ? 19.384 -17.812 -20.978 1.00 38.32 107 PHE A O 1
ATOM 1888 N N . ILE B 1 24 ? 17.244 -17.484 -21.540 1.00 23.38 108 ILE A N 1
ATOM 1889 C CA . ILE B 1 24 ? 17.580 -17.210 -22.939 1.00 28.12 108 ILE A CA 1
ATOM 1890 C C . ILE B 1 24 ? 18.299 -15.880 -23.160 1.00 30.25 108 ILE A C 1
ATOM 1891 O O . ILE B 1 24 ? 19.368 -15.873 -23.792 1.00 25.18 108 ILE A O 1
ATOM 1896 N N . PRO B 1 25 ? 17.812 -14.741 -22.651 1.00 37.05 109 PRO A N 1
ATOM 1897 C CA . PRO B 1 25 ? 18.495 -13.476 -22.994 1.00 30.99 109 PRO A CA 1
ATOM 1898 C C . PRO B 1 25 ? 19.928 -13.387 -22.497 1.00 29.32 109 PRO A C 1
ATOM 1899 O O . PRO B 1 25 ? 20.741 -12.708 -23.135 1.00 31.84 109 PRO A O 1
ATOM 1903 N N . ARG B 1 26 ? 20.284 -14.068 -21.406 1.00 27.35 110 ARG A N 1
ATOM 1904 C CA . ARG B 1 26 ? 21.676 -14.042 -20.975 1.00 32.84 110 ARG A CA 1
ATOM 1905 C C . ARG B 1 26 ? 22.606 -14.795 -21.927 1.00 38.15 110 ARG A C 1
ATOM 1906 O O . ARG B 1 26 ? 23.798 -14.467 -21.990 1.00 29.97 110 ARG A O 1
ATOM 1914 N N . LEU B 1 27 ? 22.083 -15.759 -22.698 1.00 33.33 111 LEU A N 1
ATOM 1915 C CA . LEU B 1 27 ? 22.893 -16.508 -23.661 1.00 40.21 111 LEU A CA 1
ATOM 1916 C C . LEU B 1 27 ? 23.173 -15.714 -24.930 1.00 34.64 111 LEU A C 1
ATOM 1917 O O . LEU B 1 27 ? 24.171 -15.974 -25.604 1.00 40.89 111 LEU A O 1
ATOM 1922 N N . ILE B 1 28 ? 22.290 -14.783 -25.289 1.00 37.56 112 ILE A N 1
ATOM 1923 C CA . ILE B 1 28 ? 22.466 -13.989 -26.502 1.00 36.03 112 ILE A CA 1
ATOM 1924 C C . ILE B 1 28 ? 23.761 -13.190 -26.446 1.00 45.53 112 ILE A C 1
ATOM 1925 O O . ILE B 1 28 ? 24.407 -12.948 -27.480 1.00 32.69 112 ILE A O 1
ATOM 1930 N N . GLY B 1 29 ? 24.133 -12.727 -25.251 1.00 43.39 113 GLY A N 1
ATOM 1931 C CA . GLY B 1 29 ? 25.324 -11.934 -25.060 1.00 33.36 113 GLY A CA 1
ATOM 1932 C C . GLY B 1 29 ? 26.581 -12.580 -25.613 1.00 33.92 113 GLY A C 1
ATOM 1933 O O . GLY B 1 29 ? 27.197 -12.072 -26.556 1.00 30.30 113 GLY A O 1
ATOM 1934 N N . PRO B 1 30 ? 26.990 -13.711 -25.030 1.00 33.77 114 PRO A N 1
ATOM 1935 C CA . PRO B 1 30 ? 28.176 -14.418 -25.552 1.00 28.93 114 PRO A CA 1
ATOM 1936 C C . PRO B 1 30 ? 28.002 -14.935 -26.970 1.00 28.57 114 PRO A C 1
ATOM 1937 O O . PRO B 1 30 ? 28.999 -15.079 -27.684 1.00 29.46 114 PRO A O 1
ATOM 1941 N N . PHE B 1 31 ? 26.781 -15.256 -27.397 1.00 24.97 115 PHE A N 1
ATOM 1942 C CA . PHE B 1 31 ? 26.580 -15.654 -28.788 1.00 26.59 115 PHE A CA 1
ATOM 1943 C C . PHE B 1 31 ? 26.917 -14.512 -29.738 1.00 28.40 115 PHE A C 1
ATOM 1944 O O . PHE B 1 31 ? 27.592 -14.709 -30.757 1.00 25.60 115 PHE A O 1
ATOM 1952 N N . CYS B 1 32 ? 26.427 -13.312 -29.428 1.00 26.03 116 CYS A N 1
ATOM 1953 C CA . CYS B 1 32 ? 26.690 -12.148 -30.262 1.00 28.22 116 CYS A CA 1
ATOM 1954 C C . CYS B 1 32 ? 28.140 -11.713 -30.170 1.00 32.01 116 CYS A C 1
ATOM 1955 O O . CYS B 1 32 ? 28.688 -11.207 -31.149 1.00 34.37 116 CYS A O 1
ATOM 1958 N N . GLN B 1 33 ? 28.781 -11.914 -29.018 1.00 33.66 117 GLN A N 1
ATOM 1959 C CA . GLN B 1 33 ? 30.208 -11.629 -28.923 1.00 35.25 117 GLN A CA 1
ATOM 1960 C C . GLN B 1 33 ? 30.997 -12.547 -29.842 1.00 33.53 117 GLN A C 1
ATOM 1961 O O . GLN B 1 33 ? 31.967 -12.120 -30.475 1.00 33.12 117 GLN A O 1
ATOM 1967 N N . ARG B 1 34 ? 30.576 -13.810 -29.952 1.00 25.74 118 ARG A N 1
ATOM 1968 C CA . ARG B 1 34 ? 31.243 -14.738 -30.863 1.00 30.89 118 ARG A CA 1
ATOM 1969 C C . ARG B 1 34 ? 30.904 -14.453 -32.329 1.00 29.63 118 ARG A C 1
ATOM 1970 O O . ARG B 1 34 ? 31.762 -14.596 -33.207 1.00 30.39 118 ARG A O 1
ATOM 1978 N N . TYR B 1 35 ? 29.657 -14.084 -32.626 1.00 29.53 119 TYR A N 1
ATOM 1979 C CA . TYR B 1 35 ? 29.196 -13.855 -33.996 1.00 28.62 119 TYR A CA 1
ATOM 1980 C C . TYR B 1 35 ? 28.630 -12.438 -34.102 1.00 33.52 119 TYR A C 1
ATOM 1981 O O . TYR B 1 35 ? 27.406 -12.249 -34.136 1.00 30.38 119 TYR A O 1
ATOM 1990 N N . PRO B 1 36 ? 29.484 -11.414 -34.166 1.00 34.02 120 PRO A N 1
ATOM 1991 C CA . PRO B 1 36 ? 28.955 -10.033 -34.179 1.00 38.24 120 PRO A CA 1
ATOM 1992 C C . PRO B 1 36 ? 28.207 -9.664 -35.458 1.00 30.70 120 PRO A C 1
ATOM 1993 O O . PRO B 1 36 ? 27.467 -8.672 -35.456 1.00 40.46 120 PRO A O 1
ATOM 1997 N N . GLY B 1 37 ? 28.352 -10.438 -36.532 1.00 31.58 121 GLY A N 1
ATOM 1998 C CA . GLY B 1 37 ? 27.617 -10.198 -37.760 1.00 28.06 121 GLY A CA 1
ATOM 1999 C C . GLY B 1 37 ? 26.205 -10.746 -37.797 1.00 39.91 121 GLY A C 1
ATOM 2000 O O . GLY B 1 37 ? 25.498 -10.507 -38.783 1.00 28.44 121 GLY A O 1
ATOM 2001 N N . ILE B 1 38 ? 25.761 -11.472 -36.766 1.00 25.58 122 ILE A N 1
ATOM 2002 C CA . ILE B 1 38 ? 24.396 -11.982 -36.743 1.00 28.02 122 ILE A CA 1
ATOM 2003 C C . ILE B 1 38 ? 23.534 -10.952 -36.034 1.00 31.09 122 ILE A C 1
ATOM 2004 O O . ILE B 1 38 ? 23.785 -10.616 -34.872 1.00 29.20 122 ILE A O 1
ATOM 2009 N N . ASN B 1 39 ? 22.462 -10.519 -36.690 1.00 25.08 123 ASN A N 1
ATOM 2010 C CA . ASN B 1 39 ? 21.525 -9.614 -36.048 1.00 27.18 123 ASN A CA 1
ATOM 2011 C C . ASN B 1 39 ? 20.443 -10.426 -35.353 1.00 26.27 123 ASN A C 1
ATOM 2012 O O . ASN B 1 39 ? 19.721 -11.197 -35.993 1.00 25.64 123 ASN A O 1
ATOM 2017 N N . VAL B 1 40 ? 20.283 -10.192 -34.057 1.00 26.63 124 VAL A N 1
ATOM 2018 C CA . VAL B 1 40 ? 19.382 -10.995 -33.241 1.00 29.07 124 VAL A CA 1
ATOM 2019 C C . VAL B 1 40 ? 18.214 -10.132 -32.798 1.00 29.15 124 VAL A C 1
ATOM 2020 O O . VAL B 1 40 ? 18.411 -9.014 -32.310 1.00 30.30 124 VAL A O 1
ATOM 2024 N N . SER B 1 41 ? 17.003 -10.667 -32.945 1.00 23.22 125 SER A N 1
ATOM 2025 C CA . SER B 1 41 ? 15.813 -10.117 -32.317 1.00 30.82 125 SER A CA 1
ATOM 2026 C C . SER B 1 41 ? 15.188 -11.203 -31.448 1.00 34.74 125 SER A C 1
ATOM 2027 O O . SER B 1 41 ? 15.216 -12.392 -31.789 1.00 23.07 125 SER A O 1
ATOM 2030 N N . LEU B 1 42 ? 14.708 -10.794 -30.284 1.00 25.38 126 LEU A N 1
ATOM 2031 C CA . LEU B 1 42 ? 14.142 -11.702 -29.294 1.00 25.11 126 LEU A CA 1
ATOM 2032 C C . LEU B 1 42 ? 12.801 -11.157 -28.843 1.00 29.56 126 LEU A C 1
ATOM 2033 O O . LEU B 1 42 ? 12.739 -10.039 -28.332 1.00 29.69 126 LEU A O 1
ATOM 2038 N N . LYS B 1 43 ? 11.735 -11.923 -29.043 1.00 26.35 127 LYS A N 1
ATOM 2039 C CA . LYS B 1 43 ? 10.414 -11.564 -28.547 1.00 32.59 127 LYS A CA 1
ATOM 2040 C C . LYS B 1 43 ? 10.050 -12.459 -27.362 1.00 33.49 127 LYS A C 1
ATOM 2041 O O . LYS B 1 43 ? 10.148 -13.687 -27.451 1.00 28.51 127 LYS A O 1
ATOM 2047 N N . VAL B 1 44 ? 9.570 -11.851 -26.280 1.00 26.54 128 VAL A N 1
ATOM 2048 C CA . VAL B 1 44 ? 9.147 -12.565 -25.071 1.00 29.30 128 VAL A CA 1
ATOM 2049 C C . VAL B 1 44 ? 7.639 -12.411 -24.958 1.00 32.63 128 VAL A C 1
ATOM 2050 O O . VAL B 1 44 ? 7.131 -11.286 -24.974 1.00 34.94 128 VAL A O 1
ATOM 2054 N N . THR B 1 45 ? 6.918 -13.525 -24.851 1.00 35.37 129 THR A N 1
ATOM 2055 C CA . THR B 1 45 ? 5.458 -13.439 -24.832 1.00 27.69 129 THR A CA 1
ATOM 2056 C C . THR B 1 45 ? 4.886 -14.651 -24.100 1.00 33.06 129 THR A C 1
ATOM 2057 O O . THR B 1 45 ? 5.625 -15.516 -23.617 1.00 32.07 129 THR A O 1
ATOM 2061 N N . ASN B 1 46 ? 3.554 -14.673 -23.954 1.00 30.26 130 ASN A N 1
ATOM 2062 C CA . ASN B 1 46 ? 2.890 -15.812 -23.328 1.00 30.44 130 ASN A CA 1
ATOM 2063 C C . ASN B 1 46 ? 2.522 -16.873 -24.369 1.00 32.17 130 ASN A C 1
ATOM 2064 O O . ASN B 1 46 ? 2.783 -16.734 -25.570 1.00 29.33 130 ASN A O 1
ATOM 2069 N N . HIS B 1 47 ? 1.900 -17.952 -23.888 1.00 36.99 131 HIS A N 1
ATOM 2070 C CA . HIS B 1 47 ? 1.639 -19.114 -24.731 1.00 36.31 131 HIS A CA 1
ATOM 2071 C C . HIS B 1 47 ? 0.721 -18.778 -25.898 1.00 36.95 131 HIS A C 1
ATOM 2072 O O . HIS B 1 47 ? 0.967 -19.203 -27.031 1.00 38.71 131 HIS A O 1
ATOM 2079 N N . GLU B 1 48 ? -0.368 -18.054 -25.634 1.00 34.78 132 GLU A N 1
ATOM 2080 C CA . GLU B 1 48 ? -1.282 -17.686 -26.714 1.00 45.95 132 GLU A CA 1
ATOM 2081 C C . GLU B 1 48 ? -0.565 -16.821 -27.750 1.00 42.90 132 GLU A C 1
ATOM 2082 O O . GLU B 1 48 ? -0.699 -17.026 -28.968 1.00 35.79 132 GLU A O 1
ATOM 2088 N N . GLY B 1 49 ? 0.196 -15.831 -27.280 1.00 40.60 133 GLY A N 1
ATOM 2089 C CA . GLY B 1 49 ? 0.985 -15.021 -28.194 1.00 36.22 133 GLY A CA 1
ATOM 2090 C C . GLY B 1 49 ? 1.977 -15.846 -28.991 1.00 31.81 133 GLY A C 1
ATOM 2091 O O . GLY B 1 49 ? 2.129 -15.653 -30.195 1.00 34.45 133 GLY A O 1
ATOM 2092 N N . LEU B 1 50 ? 2.654 -16.789 -28.331 1.00 29.04 134 LEU A N 1
ATOM 2093 C CA . LEU B 1 50 ? 3.651 -17.586 -29.031 1.00 33.07 134 LEU A CA 1
ATOM 2094 C C . LEU B 1 50 ? 3.013 -18.461 -30.102 1.00 34.15 134 LEU A C 1
ATOM 2095 O O . LEU B 1 50 ? 3.541 -18.579 -31.215 1.00 28.10 134 LEU A O 1
ATOM 2100 N N . ILE B 1 51 ? 1.872 -19.070 -29.781 1.00 34.69 135 ILE A N 1
ATOM 2101 C CA . ILE B 1 51 ? 1.146 -19.892 -30.745 1.00 36.79 135 ILE A CA 1
ATOM 2102 C C . ILE B 1 51 ? 0.795 -19.081 -31.989 1.00 31.74 135 ILE A C 1
ATOM 2103 O O . ILE B 1 51 ? 0.911 -19.570 -33.123 1.00 33.32 135 ILE A O 1
ATOM 2108 N N . ASN B 1 52 ? 0.345 -17.835 -31.798 1.00 32.94 136 ASN A N 1
ATOM 2109 C CA . ASN B 1 52 ? 0.040 -16.968 -32.935 1.00 35.28 136 ASN A CA 1
ATOM 2110 C C . ASN B 1 52 ? 1.272 -16.733 -33.801 1.00 40.17 136 ASN A C 1
ATOM 2111 O O . ASN B 1 52 ? 1.194 -16.795 -35.034 1.00 34.04 136 ASN A O 1
ATOM 2116 N N . ARG B 1 53 ? 2.425 -16.477 -33.172 1.00 35.19 137 ARG A N 1
ATOM 2117 C CA . ARG B 1 53 ? 3.645 -16.223 -33.936 1.00 32.69 137 ARG A CA 1
ATOM 2118 C C . ARG B 1 53 ? 4.068 -17.443 -34.747 1.00 27.44 137 ARG A C 1
ATOM 2119 O O . ARG B 1 53 ? 4.528 -17.306 -35.886 1.00 29.88 137 ARG A O 1
ATOM 2127 N N . ILE B 1 54 ? 3.943 -18.639 -34.171 1.00 29.52 138 ILE A N 1
ATOM 2128 C CA . ILE B 1 54 ? 4.240 -19.863 -34.911 1.00 29.03 138 ILE A CA 1
ATOM 2129 C C . ILE B 1 54 ? 3.293 -20.014 -36.095 1.00 37.03 138 ILE A C 1
ATOM 2130 O O . ILE B 1 54 ? 3.706 -20.395 -37.197 1.00 32.68 138 ILE A O 1
ATOM 2135 N N . ASN B 1 55 ? 1.998 -19.765 -35.865 1.00 34.44 139 ASN A N 1
ATOM 2136 C CA . ASN B 1 55 ? 1.003 -19.817 -36.936 1.00 39.46 139 ASN A CA 1
ATOM 2137 C C . ASN B 1 55 ? 1.349 -18.865 -38.086 1.00 41.32 139 ASN A C 1
ATOM 2138 O O . ASN B 1 55 ? 1.223 -19.232 -39.261 1.00 40.56 139 ASN A O 1
ATOM 2143 N N . ASP B 1 56 ? 1.784 -17.644 -37.768 1.00 37.66 140 ASP A N 1
ATOM 2144 C CA . ASP B 1 56 ? 2.141 -16.631 -38.764 1.00 40.04 140 ASP A CA 1
ATOM 2145 C C . ASP B 1 56 ? 3.574 -16.736 -39.264 1.00 36.36 140 ASP A C 1
ATOM 2146 O O . ASP B 1 56 ? 3.976 -15.926 -40.110 1.00 40.94 140 ASP A O 1
ATOM 2151 N N . ASN B 1 57 ? 4.352 -17.687 -38.754 1.00 40.52 141 ASN A N 1
ATOM 2152 C CA . ASN B 1 57 ? 5.699 -17.945 -39.258 1.00 39.75 141 ASN A CA 1
ATOM 2153 C C . ASN B 1 57 ? 6.583 -16.706 -39.138 1.00 34.02 141 ASN A C 1
ATOM 2154 O O . ASN B 1 57 ? 7.248 -16.295 -40.086 1.00 40.24 141 ASN A O 1
ATOM 2159 N N . LEU B 1 58 ? 6.585 -16.104 -37.952 1.00 36.55 142 LEU A N 1
ATOM 2160 C CA . LEU B 1 58 ? 7.293 -14.846 -37.762 1.00 34.25 142 LEU A CA 1
ATOM 2161 C C . LEU B 1 58 ? 8.749 -15.026 -37.357 1.00 43.00 142 LEU A C 1
ATOM 2162 O O . LEU B 1 58 ? 9.563 -14.132 -37.621 1.00 44.79 142 LEU A O 1
ATOM 2167 N N . ASP B 1 59 ? 9.112 -16.145 -36.729 1.00 26.38 143 ASP A N 1
ATOM 2168 C CA . ASP B 1 59 ? 10.449 -16.289 -36.168 1.00 29.28 143 ASP A CA 1
ATOM 2169 C C . ASP B 1 59 ? 11.121 -17.555 -36.686 1.00 25.47 143 ASP A C 1
ATOM 2170 O O . ASP B 1 59 ? 10.479 -18.447 -37.237 1.00 34.83 143 ASP A O 1
ATOM 2175 N N . ASP B 1 60 ? 12.438 -17.616 -36.493 1.00 28.56 144 ASP A N 1
ATOM 2176 C CA . ASP B 1 60 ? 13.233 -18.779 -36.871 1.00 24.37 144 ASP A CA 1
ATOM 2177 C C . ASP B 1 60 ? 13.086 -19.919 -35.867 1.00 26.47 144 ASP A C 1
ATOM 2178 O O . ASP B 1 60 ? 13.035 -21.086 -36.263 1.00 22.48 144 ASP A O 1
ATOM 2183 N N . LEU B 1 61 ? 13.104 -19.600 -34.567 1.00 21.38 145 LEU A N 1
ATOM 2184 C CA . LEU B 1 61 ? 13.114 -20.584 -33.495 1.00 26.79 145 LEU A CA 1
ATOM 2185 C C . LEU B 1 61 ? 12.187 -20.117 -32.393 1.00 26.10 145 LEU A C 1
ATOM 2186 O O . LEU B 1 61 ? 12.094 -18.922 -32.125 1.00 25.05 145 LEU A O 1
ATOM 2191 N N . TYR B 1 62 ? 11.524 -21.069 -31.737 1.00 21.28 146 TYR A N 1
ATOM 2192 C CA . TYR B 1 62 ? 10.582 -20.777 -30.666 1.00 20.81 146 TYR A CA 1
ATOM 2193 C C . TYR B 1 62 ? 10.983 -21.606 -29.458 1.00 26.65 146 TYR A C 1
ATOM 2194 O O . TYR B 1 62 ? 11.423 -22.749 -29.610 1.00 31.89 146 TYR A O 1
ATOM 2203 N N . VAL B 1 63 ? 10.890 -21.018 -28.265 1.00 21.32 147 VAL A N 1
ATOM 2204 C CA . VAL B 1 63 ? 11.248 -21.712 -27.030 1.00 20.37 147 VAL A CA 1
ATOM 2205 C C . VAL B 1 63 ? 10.016 -21.790 -26.129 1.00 27.51 147 VAL A C 1
ATOM 2206 O O . VAL B 1 63 ? 9.496 -20.761 -25.677 1.00 22.25 147 VAL A O 1
ATOM 2210 N N . LEU B 1 64 ? 9.546 -23.013 -25.880 1.00 18.66 148 LEU A N 1
ATOM 2211 C CA . LEU B 1 64 ? 8.374 -23.266 -25.043 1.00 21.84 148 LEU A CA 1
ATOM 2212 C C . LEU B 1 64 ? 8.642 -24.504 -24.193 1.00 24.14 148 LEU A C 1
ATOM 2213 O O . LEU B 1 64 ? 9.678 -25.158 -24.330 1.00 18.55 148 LEU A O 1
ATOM 2218 N N . SER B 1 65 ? 7.734 -24.809 -23.258 1.00 27.67 149 SER A N 1
ATOM 2219 C CA . SER B 1 65 ? 7.883 -26.040 -22.472 1.00 26.68 149 SER A CA 1
ATOM 2220 C C . SER B 1 65 ? 7.230 -27.219 -23.197 1.00 33.49 149 SER A C 1
ATOM 2221 O O . SER B 1 65 ? 7.906 -27.984 -23.886 1.00 35.22 149 SER A O 1
ATOM 2224 N N . ARG B 1 66 ? 5.939 -27.263 -23.196 1.00 32.65 150 ARG A N 1
ATOM 2225 C CA . ARG B 1 66 ? 5.325 -28.428 -23.814 1.00 35.02 150 ARG A CA 1
ATOM 2226 C C . ARG B 1 66 ? 5.144 -28.165 -25.301 1.00 37.86 150 ARG A C 1
ATOM 2227 O O . ARG B 1 66 ? 4.648 -27.095 -25.678 1.00 35.34 150 ARG A O 1
ATOM 2235 N N . PRO B 1 67 ? 5.561 -29.090 -26.162 1.00 31.81 151 PRO A N 1
ATOM 2236 C CA . PRO B 1 67 ? 5.418 -28.883 -27.607 1.00 33.01 151 PRO A CA 1
ATOM 2237 C C . PRO B 1 67 ? 3.954 -28.726 -27.964 1.00 32.26 151 PRO A C 1
ATOM 2238 O O . PRO B 1 67 ? 3.105 -29.461 -27.443 1.00 38.30 151 PRO A O 1
ATOM 2242 N N . PRO B 1 68 ? 3.616 -27.759 -28.812 1.00 29.75 152 PRO A N 1
ATOM 2243 C CA . PRO B 1 68 ? 2.209 -27.504 -29.116 1.00 37.17 152 PRO A CA 1
ATOM 2244 C C . PRO B 1 68 ? 1.645 -28.514 -30.102 1.00 34.14 152 PRO A C 1
ATOM 2245 O O . PRO B 1 68 ? 2.356 -29.094 -30.928 1.00 39.90 152 PRO A O 1
ATOM 2249 N N . SER B 1 69 ? 0.338 -28.696 -30.018 1.00 29.97 153 SER A N 1
ATOM 2250 C CA . SER B 1 69 ? -0.397 -29.524 -30.957 1.00 34.32 153 SER A CA 1
ATOM 2251 C C . SER B 1 69 ? -0.829 -28.698 -32.166 1.00 39.34 153 SER A C 1
ATOM 2252 O O . SER B 1 69 ? -0.963 -27.471 -32.095 1.00 33.06 153 SER A O 1
ATOM 2255 N N . GLY B 1 70 ? -1.035 -29.389 -33.289 1.00 31.44 154 GLY A N 1
ATOM 2256 C CA . GLY B 1 70 ?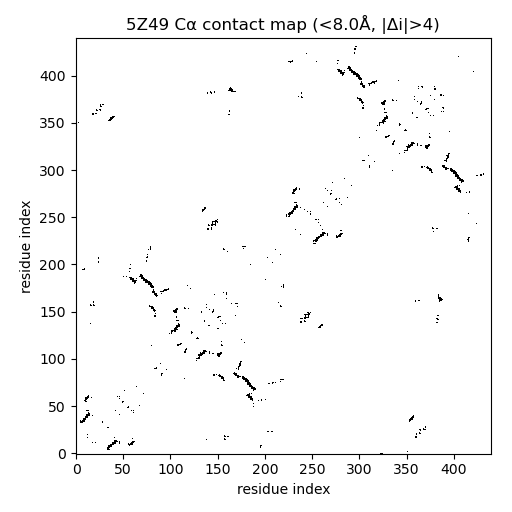 -1.618 -28.779 -34.470 1.00 27.96 154 GLY A CA 1
ATOM 2257 C C . GLY B 1 70 ? -0.659 -28.094 -35.423 1.00 31.72 154 GLY A C 1
ATOM 2258 O O . GLY B 1 70 ? -1.117 -27.420 -36.345 1.00 31.40 154 GLY A O 1
ATOM 2259 N N . PHE B 1 71 ? 0.650 -28.273 -35.271 1.00 32.01 155 PHE A N 1
ATOM 2260 C CA . PHE B 1 71 ? 1.619 -27.614 -36.136 1.00 26.69 155 PHE A CA 1
ATOM 2261 C C . PHE B 1 71 ? 2.647 -28.619 -36.627 1.00 32.52 155 PHE A C 1
ATOM 2262 O O . PHE B 1 71 ? 3.059 -29.513 -35.881 1.00 25.82 155 PHE A O 1
ATOM 2270 N N . ASP B 1 72 ? 3.094 -28.442 -37.870 1.00 28.78 156 ASP A N 1
ATOM 2271 C CA . ASP B 1 72 ? 4.191 -29.236 -38.428 1.00 32.01 156 ASP A CA 1
ATOM 2272 C C . ASP B 1 72 ? 5.515 -28.643 -37.944 1.00 33.73 156 ASP A C 1
ATOM 2273 O O . ASP B 1 72 ? 6.005 -27.652 -38.486 1.00 31.85 156 ASP A O 1
ATOM 2278 N N . ILE B 1 73 ? 6.109 -29.264 -36.926 1.00 27.80 157 ILE A N 1
ATOM 2279 C CA . ILE B 1 73 ? 7.267 -28.701 -36.239 1.00 25.88 157 ILE A CA 1
ATOM 2280 C C . ILE B 1 73 ? 8.294 -29.789 -35.955 1.00 25.79 157 ILE A C 1
ATOM 2281 O O . ILE B 1 73 ? 7.957 -30.960 -35.752 1.00 21.28 157 ILE A O 1
ATOM 2286 N N . THR B 1 74 ? 9.552 -29.376 -35.885 1.00 19.10 158 THR A N 1
ATOM 2287 C CA . THR B 1 74 ? 10.616 -30.190 -35.327 1.00 21.58 158 THR A CA 1
ATOM 2288 C C . THR B 1 74 ? 10.918 -29.677 -33.921 1.00 28.55 158 THR A C 1
ATOM 2289 O O . THR B 1 74 ? 10.946 -28.462 -33.673 1.00 23.78 158 THR A O 1
ATOM 2293 N N . VAL B 1 75 ? 11.102 -30.613 -32.996 1.00 21.91 159 VAL A N 1
ATOM 2294 C CA . VAL B 1 75 ? 11.195 -30.316 -31.571 1.00 24.93 159 VAL A CA 1
ATOM 2295 C C . VAL B 1 75 ? 12.545 -30.791 -31.061 1.00 37.93 159 VAL A C 1
ATOM 2296 O O . VAL B 1 75 ? 12.914 -31.956 -31.260 1.00 28.23 159 VAL A O 1
ATOM 2300 N N . GLN B 1 76 ? 13.247 -29.908 -30.355 1.00 28.31 160 GLN A N 1
ATOM 2301 C CA . GLN B 1 76 ? 14.556 -30.218 -29.786 1.00 29.56 160 GLN A CA 1
ATOM 2302 C C . GLN B 1 76 ? 14.536 -29.922 -28.287 1.00 30.49 160 GLN A C 1
ATOM 2303 O O . GLN B 1 76 ? 14.541 -28.738 -27.890 1.00 25.19 160 GLN A O 1
ATOM 2309 N N . PRO B 1 77 ? 14.555 -30.933 -27.426 1.00 34.87 161 PRO A N 1
ATOM 2310 C CA . PRO B 1 77 ? 14.666 -30.666 -25.990 1.00 29.70 161 PRO A CA 1
ATOM 2311 C C . PRO B 1 77 ? 16.003 -30.023 -25.683 1.00 32.82 161 PRO A C 1
ATOM 2312 O O . PRO B 1 77 ? 17.007 -30.290 -26.344 1.00 36.81 161 PRO A O 1
ATOM 2316 N N . PHE B 1 78 ? 16.017 -29.124 -24.704 1.00 24.59 162 PHE A N 1
ATOM 2317 C CA . PHE B 1 78 ? 17.337 -28.610 -24.359 1.00 29.01 162 PHE A CA 1
ATOM 2318 C C . PHE B 1 78 ? 17.553 -28.302 -22.889 1.00 25.92 162 PHE A C 1
ATOM 2319 O O . PHE B 1 78 ? 18.712 -28.153 -22.495 1.00 32.78 162 PHE A O 1
ATOM 2327 N N . LEU B 1 79 ? 16.528 -28.212 -22.050 1.00 26.59 163 LEU A N 1
ATOM 2328 C CA . LEU B 1 79 ? 16.814 -27.898 -20.656 1.00 29.52 163 LEU A CA 1
ATOM 2329 C C . LEU B 1 79 ? 15.645 -28.304 -19.779 1.00 32.80 163 LEU A C 1
ATOM 2330 O O . LEU B 1 79 ? 14.488 -28.070 -20.134 1.00 30.41 163 LEU A O 1
ATOM 2335 N N . ASP B 1 80 ? 15.965 -28.939 -18.652 1.00 24.53 164 ASP A N 1
ATOM 2336 C CA . ASP B 1 80 ? 14.983 -29.213 -17.612 1.00 28.87 164 ASP A CA 1
ATOM 2337 C C . ASP B 1 80 ? 14.836 -27.980 -16.734 1.00 32.91 164 ASP A C 1
ATOM 2338 O O . ASP B 1 80 ? 15.833 -27.353 -16.358 1.00 29.90 164 ASP A O 1
ATOM 2343 N N . ASN B 1 81 ? 13.597 -27.618 -16.410 1.00 28.24 165 ASN A N 1
ATOM 2344 C CA . ASN B 1 81 ? 13.342 -26.497 -15.507 1.00 28.96 165 ASN A CA 1
ATOM 2345 C C . ASN B 1 81 ? 12.335 -26.993 -14.480 1.00 29.27 165 ASN A C 1
ATOM 2346 O O . ASN B 1 81 ? 11.162 -26.594 -14.511 1.00 31.77 165 ASN A O 1
ATOM 2351 N N . PRO B 1 82 ? 12.774 -27.821 -13.521 1.00 27.07 166 PRO A N 1
ATOM 2352 C CA . PRO B 1 82 ? 11.834 -28.463 -12.587 1.00 23.96 166 PRO A CA 1
ATOM 2353 C C . PRO B 1 82 ? 11.214 -27.500 -11.585 1.00 24.17 166 PRO A C 1
ATOM 2354 O O . PRO B 1 82 ? 11.790 -26.467 -11.236 1.00 23.70 166 PRO A O 1
ATOM 2358 N N . LEU B 1 83 ? 10.012 -27.859 -11.136 1.00 20.37 167 LEU A N 1
ATOM 2359 C CA . LEU B 1 83 ? 9.287 -27.103 -10.124 1.00 28.88 167 LEU A CA 1
ATOM 2360 C C . LEU B 1 83 ? 9.664 -27.623 -8.750 1.00 30.72 167 LEU A C 1
ATOM 2361 O O . LEU B 1 83 ? 9.727 -28.838 -8.553 1.00 23.60 167 LEU A O 1
ATOM 2366 N N . VAL B 1 84 ? 9.939 -26.710 -7.812 1.00 19.97 168 VAL A N 1
ATOM 2367 C CA . VAL B 1 84 ? 10.431 -27.077 -6.491 1.00 22.80 168 VAL A CA 1
ATOM 2368 C C . VAL B 1 84 ? 9.701 -26.253 -5.435 1.00 30.56 168 VAL A C 1
ATOM 2369 O O . VAL B 1 84 ? 9.179 -25.166 -5.703 1.00 23.83 168 VAL A O 1
ATOM 2373 N N . VAL B 1 85 ? 9.693 -26.784 -4.212 1.00 25.91 169 VAL A N 1
ATOM 2374 C CA . VAL B 1 85 ? 9.145 -26.094 -3.050 1.00 27.98 169 VAL A CA 1
ATOM 2375 C C . VAL B 1 85 ? 10.239 -25.240 -2.431 1.00 24.27 169 VAL A C 1
ATOM 2376 O O . VAL B 1 85 ? 11.361 -25.713 -2.232 1.00 26.68 169 VAL A O 1
ATOM 2380 N N . VAL B 1 86 ? 9.928 -23.973 -2.164 1.00 27.83 170 VAL A N 1
ATOM 2381 C CA . VAL B 1 86 ? 10.883 -23.041 -1.581 1.00 24.95 170 VAL A CA 1
ATOM 2382 C C . VAL B 1 86 ? 10.279 -22.343 -0.377 1.00 23.82 170 VAL A C 1
ATOM 2383 O O . VAL B 1 86 ? 9.080 -22.050 -0.330 1.00 30.31 170 VAL A O 1
ATOM 2387 N N . GLY B 1 87 ? 11.137 -22.037 0.581 1.00 24.28 171 GLY A N 1
ATOM 2388 C CA . GLY B 1 87 ? 10.751 -21.291 1.752 1.00 24.63 171 GLY A CA 1
ATOM 2389 C C . GLY B 1 87 ? 11.948 -20.488 2.214 1.00 34.20 171 GLY A C 1
ATOM 2390 O O . GLY B 1 87 ? 12.999 -20.484 1.560 1.00 25.85 171 GLY A O 1
ATOM 2391 N N . PRO B 1 88 ? 11.791 -19.740 3.305 1.00 31.85 172 PRO A N 1
ATOM 2392 C CA . PRO B 1 88 ? 12.948 -19.076 3.912 1.00 41.79 172 PRO A CA 1
ATOM 2393 C C . PRO B 1 88 ? 13.820 -20.095 4.636 1.00 35.55 172 PRO A C 1
ATOM 2394 O O . PRO B 1 88 ? 13.360 -21.174 5.025 1.00 40.57 172 PRO A O 1
ATOM 2398 N N . ALA B 1 89 ? 15.110 -19.761 4.772 1.00 44.08 173 ALA A N 1
ATOM 2399 C CA . ALA B 1 89 ? 16.040 -20.659 5.460 1.00 45.59 173 ALA A CA 1
ATOM 2400 C C . ALA B 1 89 ? 15.688 -20.839 6.930 1.00 56.50 173 ALA A C 1
ATOM 2401 O O . ALA B 1 89 ? 15.959 -21.897 7.511 1.00 55.13 173 ALA A O 1
ATOM 2403 N N . SER B 1 90 ? 15.051 -19.840 7.536 1.00 51.38 174 SER A N 1
ATOM 2404 C CA . SER B 1 90 ? 14.691 -19.874 8.945 1.00 47.42 174 SER A CA 1
ATOM 2405 C C . SER B 1 90 ? 13.439 -20.693 9.226 1.00 54.54 174 SER A C 1
ATOM 2406 O O . SER B 1 90 ? 13.144 -20.965 10.398 1.00 59.83 174 SER A O 1
ATOM 2409 N N . HIS B 1 91 ? 12.719 -21.109 8.192 1.00 48.30 175 HIS A N 1
ATOM 2410 C CA . HIS B 1 91 ? 11.509 -21.889 8.397 1.00 42.46 175 HIS A CA 1
ATOM 2411 C C . HIS B 1 91 ? 11.829 -23.162 9.181 1.00 47.95 175 HIS A C 1
ATOM 2412 O O . HIS B 1 91 ? 12.921 -23.723 9.034 1.00 45.87 175 HIS A O 1
ATOM 2419 N N . PRO B 1 92 ? 10.916 -23.627 10.040 1.00 43.82 176 PRO A N 1
ATOM 2420 C CA . PRO B 1 92 ? 11.159 -24.888 10.764 1.00 48.16 176 PRO A CA 1
ATOM 2421 C C . PRO B 1 92 ? 11.346 -26.095 9.858 1.00 49.77 176 PRO A C 1
ATOM 2422 O O . PRO B 1 92 ? 12.034 -27.047 10.251 1.00 52.44 176 PRO A O 1
ATOM 2426 N N . LEU B 1 93 ? 10.693 -26.122 8.691 1.00 39.75 177 LEU A N 1
ATOM 2427 C CA . LEU B 1 93 ? 10.811 -27.239 7.759 1.00 34.65 177 LEU A CA 1
ATOM 2428 C C . LEU B 1 93 ? 12.049 -27.179 6.876 1.00 34.82 177 LEU A C 1
ATOM 2429 O O . LEU B 1 93 ? 12.235 -28.085 6.062 1.00 42.78 177 LEU A O 1
ATOM 2434 N N . ALA B 1 94 ? 12.852 -26.115 6.967 1.00 37.08 178 ALA A N 1
ATOM 2435 C CA . ALA B 1 94 ? 13.942 -25.889 6.017 1.00 48.04 178 ALA A CA 1
ATOM 2436 C C . ALA B 1 94 ? 14.893 -27.085 5.915 1.00 48.86 178 ALA A C 1
ATOM 2437 O O . ALA B 1 94 ? 15.355 -27.436 4.820 1.00 41.99 178 ALA A O 1
ATOM 2439 N N . ASN B 1 95 ? 15.251 -27.677 7.054 1.00 46.09 179 ASN A N 1
ATOM 2440 C CA . ASN B 1 95 ? 16.211 -28.774 7.099 1.00 49.96 179 ASN A CA 1
ATOM 2441 C C . ASN B 1 95 ? 15.561 -30.134 7.300 1.00 52.55 179 ASN A C 1
ATOM 2442 O O . ASN B 1 95 ? 16.273 -31.136 7.405 1.00 54.99 179 ASN A O 1
ATOM 2447 N N . GLN B 1 96 ? 14.236 -30.194 7.364 1.00 40.22 180 GLN A N 1
ATOM 2448 C CA . GLN B 1 96 ? 13.554 -31.464 7.546 1.00 45.56 180 GLN A CA 1
ATOM 2449 C C . GLN B 1 96 ? 13.660 -32.321 6.286 1.00 50.82 180 GLN A C 1
ATOM 2450 O O . GLN B 1 96 ? 13.605 -31.822 5.158 1.00 41.29 180 GLN A O 1
ATOM 2456 N N . ARG B 1 97 ? 13.854 -33.617 6.484 1.00 48.66 181 ARG A N 1
ATOM 2457 C CA . ARG B 1 97 ? 13.936 -34.548 5.374 1.00 45.54 181 ARG A CA 1
ATOM 2458 C C . ARG B 1 97 ? 12.561 -35.140 5.093 1.00 51.61 181 ARG A C 1
ATOM 2459 O O . ARG B 1 97 ? 11.729 -35.277 5.994 1.00 54.32 181 ARG A O 1
ATOM 2467 N N . GLY B 1 98 ? 12.304 -35.419 3.815 1.00 51.51 182 GLY A N 1
ATOM 2468 C CA . GLY B 1 98 ? 11.111 -36.133 3.394 1.00 43.24 182 GLY A CA 1
ATOM 2469 C C . GLY B 1 98 ? 9.797 -35.590 3.915 1.00 50.46 182 GLY A C 1
ATOM 2470 O O . GLY B 1 98 ? 8.986 -36.343 4.461 1.00 43.27 182 GLY A O 1
ATOM 2471 N N . ILE B 1 99 ? 9.560 -34.294 3.713 1.00 37.06 183 ILE A N 1
ATOM 2472 C CA . ILE B 1 99 ? 8.323 -33.662 4.148 1.00 36.06 183 ILE A CA 1
ATOM 2473 C C . ILE B 1 99 ? 7.174 -34.197 3.306 1.00 38.56 183 ILE A C 1
ATOM 2474 O O . ILE B 1 99 ? 7.223 -34.162 2.070 1.00 36.48 183 ILE A O 1
ATOM 2479 N N . SER B 1 100 ? 6.139 -34.704 3.964 1.00 34.72 184 SER A N 1
ATOM 2480 C CA . SER B 1 100 ? 4.984 -35.209 3.236 1.00 45.23 184 SER A CA 1
ATOM 2481 C C . SER B 1 100 ? 4.113 -34.065 2.714 1.00 41.85 184 SER A C 1
ATOM 2482 O O . SER B 1 100 ? 4.141 -32.938 3.219 1.00 35.68 184 SER A O 1
ATOM 2485 N N . LEU B 1 101 ? 3.294 -34.385 1.710 1.00 40.20 185 LEU A N 1
ATOM 2486 C CA . LEU B 1 101 ? 2.335 -33.405 1.223 1.00 44.51 185 LEU A CA 1
ATOM 2487 C C . LEU B 1 101 ? 1.305 -33.063 2.290 1.00 48.98 185 LEU A C 1
ATOM 2488 O O . LEU B 1 101 ? 0.872 -31.903 2.378 1.00 45.13 185 LEU A O 1
ATOM 2493 N N . GLU B 1 102 ? 0.903 -34.048 3.111 1.00 51.23 186 GLU A N 1
ATOM 2494 C CA . GLU B 1 102 ? 0.047 -33.755 4.264 1.00 41.95 186 GLU A CA 1
ATOM 2495 C C . GLU B 1 102 ? 0.669 -32.681 5.145 1.00 32.93 186 GLU A C 1
ATOM 2496 O O . GLU B 1 102 ? 0.009 -31.693 5.485 1.00 46.19 186 GLU A O 1
ATOM 2502 N N . ARG B 1 103 ? 1.943 -32.866 5.517 1.00 36.87 187 ARG A N 1
ATOM 2503 C CA . ARG B 1 103 ? 2.624 -31.891 6.360 1.00 40.76 187 ARG A CA 1
ATOM 2504 C C . ARG B 1 103 ? 2.729 -30.545 5.652 1.00 48.24 187 ARG A C 1
ATOM 2505 O O . ARG B 1 103 ? 2.422 -2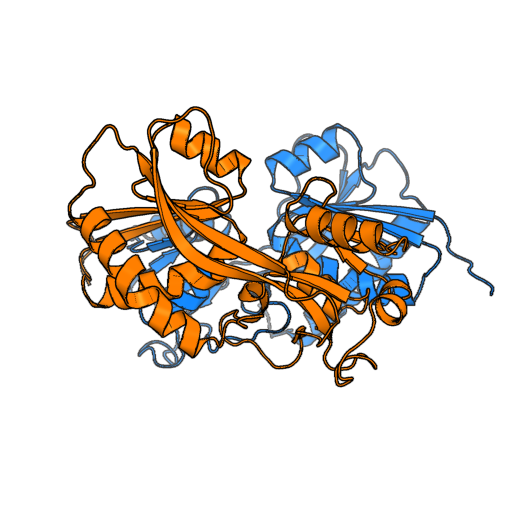9.496 6.237 1.00 40.11 187 ARG A O 1
ATOM 2513 N N . LEU B 1 104 ? 3.026 -30.568 4.356 1.00 37.79 188 LEU A N 1
ATOM 2514 C CA . LEU B 1 104 ? 3.142 -29.320 3.614 1.00 38.79 188 LEU A CA 1
ATOM 2515 C C . LEU B 1 104 ? 1.802 -28.588 3.535 1.00 44.88 188 LEU A C 1
ATOM 2516 O O . LEU B 1 104 ? 1.759 -27.356 3.622 1.00 43.11 188 LEU A O 1
ATOM 2521 N N . ALA B 1 105 ? 0.694 -29.329 3.407 1.00 45.23 189 ALA A N 1
ATOM 2522 C CA . ALA B 1 105 ? -0.632 -28.731 3.269 1.00 41.28 189 ALA A CA 1
ATOM 2523 C C . ALA B 1 105 ? -1.058 -27.891 4.477 1.00 40.23 189 ALA A C 1
ATOM 2524 O O . ALA B 1 105 ? -2.067 -27.181 4.388 1.00 41.04 189 ALA A O 1
ATOM 2526 N N . GLN B 1 106 ? -0.365 -27.973 5.618 1.00 39.16 190 GLN A N 1
ATOM 2527 C CA . GLN B 1 106 ? -0.797 -27.097 6.698 1.00 47.68 190 GLN A CA 1
ATOM 2528 C C . GLN B 1 106 ? -0.191 -25.704 6.577 1.00 45.18 190 GLN A C 1
ATOM 2529 O O . GLN B 1 106 ? -0.568 -24.806 7.339 1.00 45.19 190 GLN A O 1
ATOM 2535 N N . GLU B 1 107 ? 0.611 -25.499 5.661 1.00 41.51 191 GLU A N 1
ATOM 2536 C CA . GLU B 1 107 ? 1.282 -24.215 5.550 1.00 39.55 191 GLU A CA 1
ATOM 2537 C C . GLU B 1 107 ? 0.560 -23.289 4.579 1.00 42.94 191 GLU A C 1
ATOM 2538 O O . GLU B 1 107 ? -0.038 -23.752 3.600 1.00 41.60 191 GLU A O 1
ATOM 2544 N N . PRO B 1 108 ? 0.648 -21.973 4.792 1.00 38.47 192 PRO A N 1
ATOM 2545 C CA . PRO B 1 108 ? 0.136 -21.041 3.786 1.00 38.43 192 PRO A CA 1
ATOM 2546 C C . PRO B 1 108 ? 1.057 -21.013 2.576 1.00 36.87 192 PRO A C 1
ATOM 2547 O O . PRO B 1 108 ? 2.280 -21.158 2.685 1.00 31.93 192 PRO A O 1
ATOM 2551 N N . PHE B 1 109 ? 0.445 -20.899 1.410 1.00 33.87 193 PHE A N 1
ATOM 2552 C CA . PHE B 1 109 ? 1.177 -20.892 0.161 1.00 27.88 193 PHE A CA 1
ATOM 2553 C C . PHE B 1 109 ? 1.003 -19.561 -0.550 1.00 30.12 193 PHE A C 1
ATOM 2554 O O . PHE B 1 109 ? -0.045 -18.911 -0.474 1.00 28.60 193 PHE A O 1
ATOM 2562 N N . ILE B 1 110 ? 2.052 -19.204 -1.272 1.00 22.88 194 ILE A N 1
ATOM 2563 C CA . ILE B 1 110 ? 2.129 -18.027 -2.119 1.00 26.00 194 ILE A CA 1
ATOM 2564 C C . ILE B 1 110 ? 2.360 -18.556 -3.528 1.00 31.62 194 ILE A C 1
ATOM 2565 O O . ILE B 1 110 ? 3.394 -19.178 -3.792 1.00 28.30 194 ILE A O 1
ATOM 2570 N N . LEU B 1 111 ? 1.387 -18.372 -4.414 1.00 29.33 195 LEU A N 1
ATOM 2571 C CA . LEU B 1 111 ? 1.464 -18.948 -5.744 1.00 30.08 195 LEU A CA 1
ATOM 2572 C C . LEU B 1 111 ? 1.143 -17.903 -6.798 1.00 27.33 195 LEU A C 1
ATOM 2573 O O . LEU B 1 111 ? 0.582 -16.842 -6.509 1.00 27.37 195 LEU A O 1
ATOM 2578 N N . ARG B 1 112 ? 1.502 -18.246 -8.034 1.00 30.22 196 ARG A N 1
ATOM 2579 C CA . ARG B 1 112 ? 1.128 -17.497 -9.225 1.00 33.55 196 ARG A CA 1
ATOM 2580 C C . ARG B 1 112 ? -0.366 -17.660 -9.498 1.00 37.01 196 ARG A C 1
ATOM 2581 O O . ARG B 1 112 ? -1.057 -18.488 -8.896 1.00 39.15 196 ARG A O 1
ATOM 2589 N N . GLU B 1 113 ? -0.849 -16.870 -10.444 1.00 27.97 197 GLU A N 1
ATOM 2590 C CA . GLU B 1 113 ? -2.249 -16.841 -10.839 1.00 42.68 197 GLU A CA 1
ATOM 2591 C C . GLU B 1 113 ? -2.681 -18.175 -11.462 1.00 36.90 197 GLU A C 1
ATOM 2592 O O . GLU B 1 113 ? -1.861 -19.015 -11.848 1.00 33.76 197 GLU A O 1
ATOM 2598 N N . ARG B 1 114 ? -3.996 -18.358 -11.571 1.00 45.40 198 ARG A N 1
ATOM 2599 C CA . ARG B 1 114 ? -4.526 -19.556 -12.212 1.00 46.74 198 ARG A CA 1
ATOM 2600 C C . ARG B 1 114 ? -4.208 -19.519 -13.699 1.00 43.14 198 ARG A C 1
ATOM 2601 O O . ARG B 1 114 ? -4.148 -18.449 -14.304 1.00 47.43 198 ARG A O 1
ATOM 2609 N N . GLY B 1 115 ? -3.937 -20.687 -14.272 1.00 51.12 199 GLY A N 1
ATOM 2610 C CA . GLY B 1 115 ? -3.452 -20.777 -15.630 1.00 43.48 199 GLY A CA 1
ATOM 2611 C C . GLY B 1 115 ? -1.953 -20.803 -15.752 1.00 51.37 199 GLY A C 1
ATOM 2612 O O . GLY B 1 115 ? -1.436 -21.149 -16.824 1.00 44.08 199 GLY A O 1
ATOM 2613 N N . SER B 1 116 ? -1.244 -20.476 -14.680 1.00 45.65 200 SER A N 1
ATOM 2614 C CA . SER B 1 116 ? 0.201 -20.546 -14.692 1.00 45.47 200 SER A CA 1
ATOM 2615 C C . SER B 1 116 ? 0.641 -21.993 -14.582 1.00 40.59 200 SER A C 1
ATOM 2616 O O . SER B 1 116 ? -0.061 -22.835 -14.015 1.00 42.06 200 SER A O 1
ATOM 2619 N N . GLY B 1 117 ? 1.820 -22.273 -15.136 1.00 43.70 201 GLY A N 1
ATOM 2620 C CA . GLY B 1 117 ? 2.351 -23.623 -15.070 1.00 41.00 201 GLY A CA 1
ATOM 2621 C C . GLY B 1 117 ? 2.588 -24.072 -13.643 1.00 39.24 201 GLY A C 1
ATOM 2622 O O . GLY B 1 117 ? 2.210 -25.180 -13.256 1.00 37.89 201 GLY A O 1
ATOM 2623 N N . THR B 1 118 ? 3.224 -23.213 -12.840 1.00 26.68 202 THR A N 1
ATOM 2624 C CA . THR B 1 118 ? 3.524 -23.571 -11.457 1.00 33.09 202 THR A CA 1
ATOM 2625 C C . THR B 1 118 ? 2.251 -23.772 -10.648 1.00 30.37 202 THR A C 1
ATOM 2626 O O . THR B 1 118 ? 2.155 -24.721 -9.861 1.00 34.04 202 THR A O 1
ATOM 2630 N N . ARG B 1 119 ? 1.267 -22.882 -10.819 1.00 27.64 203 ARG A N 1
ATOM 2631 C CA . ARG B 1 119 ? 0.031 -22.981 -10.043 1.00 33.25 203 ARG A CA 1
ATOM 2632 C C . ARG B 1 119 ? -0.753 -24.248 -10.382 1.00 33.15 203 ARG A C 1
ATOM 2633 O O . ARG B 1 119 ? -1.207 -24.962 -9.483 1.00 30.39 203 ARG A O 1
ATOM 2641 N N . GLU B 1 120 ? -0.958 -24.517 -11.675 1.00 32.04 204 GLU A N 1
ATOM 2642 C CA . GLU B 1 120 ? -1.748 -25.682 -12.068 1.00 32.91 204 GLU A CA 1
ATOM 2643 C C . GLU B 1 120 ? -1.058 -26.995 -11.712 1.00 35.01 204 GLU A C 1
ATOM 2644 O O . GLU B 1 120 ? -1.719 -27.958 -11.298 1.00 32.82 204 GLU A O 1
ATOM 2650 N N . ALA B 1 121 ? 0.262 -27.068 -11.888 1.00 30.78 205 ALA A N 1
ATOM 2651 C CA . ALA B 1 121 ? 0.992 -28.246 -11.434 1.00 36.25 205 ALA A CA 1
ATOM 2652 C C . ALA B 1 121 ? 0.782 -28.478 -9.941 1.00 34.92 205 ALA A C 1
ATOM 2653 O O . ALA B 1 121 ? 0.554 -29.612 -9.501 1.00 32.09 205 ALA A O 1
ATOM 2655 N N . THR B 1 122 ? 0.831 -27.407 -9.148 1.00 33.35 206 THR A N 1
ATOM 2656 C CA . THR B 1 122 ? 0.669 -27.556 -7.706 1.00 29.98 206 THR A CA 1
ATOM 2657 C C . THR B 1 122 ? -0.771 -27.918 -7.330 1.00 25.25 206 THR A C 1
ATOM 2658 O O . THR B 1 122 ? -0.999 -28.798 -6.492 1.00 35.91 206 THR A O 1
ATOM 2662 N N . GLU B 1 123 ? -1.754 -27.297 -7.979 1.00 26.81 207 GLU A N 1
ATOM 2663 C CA . GLU B 1 123 ? -3.145 -27.625 -7.696 1.00 36.58 207 GLU A CA 1
ATOM 2664 C C . GLU B 1 123 ? -3.454 -29.078 -8.062 1.00 38.53 207 GLU A C 1
ATOM 2665 O O . GLU B 1 123 ? -4.132 -29.785 -7.309 1.00 37.58 207 GLU A O 1
ATOM 2671 N N . GLN B 1 124 ? -2.966 -29.533 -9.216 1.00 38.45 208 GLN A N 1
ATOM 2672 C CA . GLN B 1 124 ? -3.225 -30.904 -9.651 1.00 41.17 208 GLN A CA 1
ATOM 2673 C C . GLN B 1 124 ? -2.608 -31.919 -8.701 1.00 45.09 208 GLN A C 1
ATOM 2674 O O . GLN B 1 124 ? -3.261 -32.900 -8.322 1.00 42.72 208 GLN A O 1
ATOM 2680 N N . LEU B 1 125 ? -1.362 -31.685 -8.275 1.00 32.80 209 LEU A N 1
ATOM 2681 C CA . LEU B 1 125 ? -0.719 -32.614 -7.350 1.00 32.55 209 LEU A CA 1
ATOM 2682 C C . LEU B 1 125 ? -1.462 -32.689 -6.022 1.00 42.82 209 LEU A C 1
ATOM 2683 O O . LEU B 1 125 ? -1.708 -33.784 -5.497 1.00 37.31 209 LEU A O 1
ATOM 2688 N N . PHE B 1 126 ? -1.824 -31.535 -5.449 1.00 38.26 210 PHE A N 1
ATOM 2689 C CA . PHE B 1 126 ? -2.493 -31.591 -4.153 1.00 35.18 210 PHE A CA 1
ATOM 2690 C C . PHE B 1 126 ? -3.886 -32.199 -4.269 1.00 35.91 210 PHE A C 1
ATOM 2691 O O . PHE B 1 126 ? -4.301 -32.951 -3.386 1.00 39.51 210 PHE A O 1
ATOM 2699 N N . ALA B 1 127 ? -4.558 -31.997 -5.406 1.00 45.55 211 ALA A N 1
ATOM 2700 C CA . ALA B 1 127 ? -5.862 -32.617 -5.626 1.00 47.66 211 ALA A CA 1
ATOM 2701 C C . ALA B 1 127 ? -5.722 -34.128 -5.759 1.00 48.65 211 ALA A C 1
ATOM 2702 O O . ALA B 1 127 ? -6.578 -34.886 -5.281 1.00 49.06 211 ALA A O 1
ATOM 2704 N N . ALA B 1 128 ? -4.633 -34.581 -6.387 1.00 46.76 212 ALA A N 1
ATOM 2705 C CA . ALA B 1 128 ? -4.387 -36.012 -6.536 1.00 43.54 212 ALA A CA 1
ATOM 2706 C C . ALA B 1 128 ? -4.245 -36.720 -5.191 1.00 49.31 212 ALA A C 1
ATOM 2707 O O . ALA B 1 128 ? -4.442 -37.937 -5.117 1.00 60.10 212 ALA A O 1
ATOM 2709 N N . HIS B 1 129 ? -3.888 -36.003 -4.130 1.00 48.29 213 HIS A N 1
ATOM 2710 C CA . HIS B 1 129 ? -3.824 -36.583 -2.796 1.00 44.56 213 HIS A CA 1
ATOM 2711 C C . HIS B 1 129 ? -4.992 -36.139 -1.929 1.00 42.14 213 HIS A C 1
ATOM 2712 O O . HIS B 1 129 ? -4.938 -36.289 -0.704 1.00 43.73 213 HIS A O 1
ATOM 2719 N N . ASN B 1 130 ? -6.050 -35.625 -2.551 1.00 46.28 214 ASN A N 1
ATOM 2720 C CA . ASN B 1 130 ? -7.224 -35.088 -1.864 1.00 51.16 214 ASN A CA 1
ATOM 2721 C C . ASN B 1 130 ? -6.806 -34.215 -0.686 1.00 46.10 214 ASN A C 1
ATOM 2722 O O . ASN B 1 130 ? -7.115 -34.467 0.477 1.00 48.90 214 ASN A O 1
ATOM 2727 N N . LEU B 1 131 ? -6.083 -33.166 -1.033 1.00 43.17 215 LEU A N 1
ATOM 2728 C CA . LEU B 1 131 ? -5.552 -32.228 -0.064 1.00 44.80 215 LEU A CA 1
ATOM 2729 C C . LEU B 1 131 ? -5.996 -30.847 -0.505 1.00 43.31 215 LEU A C 1
ATOM 2730 O O . LEU B 1 131 ? -6.096 -30.572 -1.704 1.00 33.73 215 LEU A O 1
ATOM 2735 N N . ASN B 1 132 ? -6.259 -29.979 0.461 1.00 39.73 216 ASN A N 1
ATOM 2736 C CA . ASN B 1 132 ? -6.737 -28.639 0.167 1.00 43.91 216 ASN A CA 1
ATOM 2737 C C . ASN B 1 132 ? -5.536 -27.721 0.302 1.00 48.36 216 ASN A C 1
ATOM 2738 O O . ASN B 1 132 ? -4.900 -27.679 1.355 1.00 51.71 216 ASN A O 1
ATOM 2743 N N . LEU B 1 133 ? -5.241 -26.982 -0.751 1.00 39.87 217 LEU A N 1
ATOM 2744 C CA . LEU B 1 133 ? -4.086 -26.103 -0.778 1.00 40.73 217 LEU A CA 1
ATOM 2745 C C . LEU B 1 133 ? -4.513 -24.724 -0.292 1.00 40.98 217 LEU A C 1
ATOM 2746 O O . LEU B 1 133 ? -5.470 -24.152 -0.816 1.00 38.09 217 LEU A O 1
ATOM 2751 N N . ASN B 1 134 ? -3.850 -24.230 0.749 1.00 37.27 218 ASN A N 1
ATOM 2752 C CA . ASN B 1 134 ? -4.172 -22.923 1.327 1.00 44.53 218 ASN A CA 1
ATOM 2753 C C . ASN B 1 134 ? -3.389 -21.849 0.583 1.00 38.95 218 ASN A C 1
ATOM 2754 O O . ASN B 1 134 ? -2.263 -21.512 0.952 1.00 43.16 218 ASN A O 1
ATOM 2759 N N . VAL B 1 135 ? -3.981 -21.296 -0.472 1.00 36.48 219 VAL A N 1
ATOM 2760 C CA . VAL B 1 135 ? -3.325 -20.242 -1.240 1.00 38.38 219 VAL A CA 1
ATOM 2761 C C . VAL B 1 135 ? -3.743 -18.927 -0.593 1.00 41.12 219 VAL A C 1
ATOM 2762 O O . VAL B 1 135 ? -4.774 -18.351 -0.937 1.00 37.08 219 VAL A O 1
ATOM 2766 N N . LYS B 1 136 ? -2.902 -18.430 0.315 1.00 33.84 220 LYS A N 1
ATOM 2767 C CA . LYS B 1 136 ? -3.174 -17.191 1.026 1.00 31.50 220 LYS A CA 1
ATOM 2768 C C . LYS B 1 136 ? -2.867 -15.972 0.164 1.00 31.93 220 LYS A C 1
ATOM 2769 O O . LYS B 1 136 ? -3.645 -15.015 0.148 1.00 29.87 220 LYS A O 1
ATOM 2775 N N . LEU B 1 137 ? -1.796 -16.015 -0.616 1.00 24.08 221 LEU A N 1
ATOM 2776 C CA . LEU B 1 137 ? -1.446 -14.908 -1.495 1.00 28.67 221 LEU A CA 1
ATOM 2777 C C . LEU B 1 137 ? -1.325 -15.457 -2.909 1.00 32.05 221 LEU A C 1
ATOM 2778 O O . LEU B 1 137 ? -0.586 -16.421 -3.148 1.00 29.53 221 LEU A O 1
ATOM 2783 N N . ASP B 1 138 ? -2.082 -14.869 -3.833 1.00 27.25 222 ASP A N 1
ATOM 2784 C CA . ASP B 1 138 ? -1.979 -15.179 -5.251 1.00 33.39 222 ASP A CA 1
ATOM 2785 C C . ASP B 1 138 ? -1.321 -13.955 -5.865 1.00 33.08 222 ASP A C 1
ATOM 2786 O O . ASP B 1 138 ? -1.964 -12.911 -6.025 1.00 29.42 222 ASP A O 1
ATOM 2791 N N . LEU B 1 139 ? -0.078 -14.112 -6.295 1.00 25.97 223 LEU A N 1
ATOM 2792 C CA . LEU B 1 139 ? 0.703 -12.983 -6.763 1.00 31.29 223 LEU A CA 1
ATOM 2793 C C . LEU B 1 139 ? 1.139 -13.268 -8.188 1.00 31.34 223 LEU A C 1
ATOM 2794 O O . LEU B 1 139 ? 1.660 -14.348 -8.480 1.00 38.79 223 LEU A O 1
ATOM 2799 N N . GLY B 1 140 ? 0.987 -12.276 -9.054 1.00 25.25 224 GLY A N 1
ATOM 2800 C CA . GLY B 1 140 ? 1.253 -12.453 -10.467 1.00 23.17 224 GLY A CA 1
ATOM 2801 C C . GLY B 1 140 ? 2.690 -12.179 -10.843 1.00 26.72 224 GLY A C 1
ATOM 2802 O O . GLY B 1 140 ? 2.946 -11.610 -11.903 1.00 24.93 224 GLY A O 1
ATOM 2803 N N . SER B 1 141 ? 3.636 -12.495 -9.955 1.00 23.16 225 SER A N 1
ATOM 2804 C CA . SER B 1 141 ? 5.030 -12.167 -10.236 1.00 24.66 225 SER A CA 1
ATOM 2805 C C . SER B 1 141 ? 5.935 -13.028 -9.372 1.00 21.62 225 SER A C 1
ATOM 2806 O O . SER B 1 141 ? 5.719 -13.128 -8.165 1.00 21.41 225 SER A O 1
ATOM 2809 N N . ASN B 1 142 ? 6.953 -13.630 -9.984 1.00 21.00 226 ASN A N 1
ATOM 2810 C CA . ASN B 1 142 ? 7.955 -14.347 -9.205 1.00 28.64 226 ASN A CA 1
ATOM 2811 C C . ASN B 1 142 ? 8.672 -13.408 -8.240 1.00 26.13 226 ASN A C 1
ATOM 2812 O O . ASN B 1 142 ? 8.965 -13.787 -7.099 1.00 21.91 226 ASN A O 1
ATOM 2817 N N . GLU B 1 143 ? 8.997 -12.188 -8.689 1.00 21.67 227 GLU A N 1
ATOM 2818 C CA . GLU B 1 143 ? 9.682 -11.259 -7.792 1.00 22.22 227 GLU A CA 1
ATOM 2819 C C . GLU B 1 143 ? 8.838 -10.993 -6.556 1.00 26.32 227 GLU A C 1
ATOM 2820 O O . GLU B 1 143 ? 9.330 -11.097 -5.422 1.00 24.91 227 GLU A O 1
ATOM 2826 N N . ALA B 1 144 ? 7.542 -10.730 -6.745 1.00 21.83 228 ALA A N 1
ATOM 2827 C CA . ALA B 1 144 ? 6.671 -10.538 -5.592 1.00 21.17 228 ALA A CA 1
ATOM 2828 C C . ALA B 1 144 ? 6.621 -11.789 -4.720 1.00 24.88 228 ALA A C 1
ATOM 2829 O O . ALA B 1 144 ? 6.655 -11.693 -3.486 1.00 24.14 228 ALA A O 1
ATOM 2831 N N . ILE B 1 145 ? 6.555 -12.971 -5.334 1.00 22.79 229 ILE A N 1
ATOM 2832 C CA . ILE B 1 145 ? 6.500 -14.198 -4.541 1.00 21.48 229 ILE A CA 1
ATOM 2833 C C . ILE B 1 145 ? 7.744 -14.321 -3.669 1.00 20.54 229 ILE A C 1
ATOM 2834 O O . ILE B 1 145 ? 7.662 -14.642 -2.476 1.00 23.59 229 ILE A O 1
ATOM 2839 N N . LYS B 1 146 ? 8.915 -14.061 -4.246 1.00 20.06 230 LYS A N 1
ATOM 2840 C CA . LYS B 1 146 ? 10.157 -14.198 -3.481 1.00 20.17 230 LYS A CA 1
ATOM 2841 C C . LYS B 1 146 ? 10.226 -13.222 -2.311 1.00 25.27 230 LYS A C 1
ATOM 2842 O O . LYS B 1 146 ? 10.647 -13.596 -1.203 1.00 23.14 230 LYS A O 1
ATOM 2848 N N . GLN B 1 147 ? 9.787 -11.974 -2.514 1.00 21.52 231 GLN A N 1
ATOM 2849 C CA . GLN B 1 147 ? 9.723 -11.042 -1.392 1.00 27.49 231 GLN A CA 1
ATOM 2850 C C . GLN B 1 147 ? 8.741 -11.520 -0.331 1.00 27.12 231 GLN A C 1
ATOM 2851 O O . GLN B 1 147 ? 9.017 -11.413 0.868 1.00 24.00 231 GLN A O 1
ATOM 2857 N N . ALA B 1 148 ? 7.583 -12.042 -0.750 1.00 22.86 232 ALA A N 1
ATOM 2858 C CA . ALA B 1 148 ? 6.609 -12.529 0.220 1.00 30.53 232 ALA A CA 1
ATOM 2859 C C . ALA B 1 148 ? 7.173 -13.693 1.033 1.00 28.95 232 ALA A C 1
ATOM 2860 O O . ALA B 1 148 ? 6.951 -13.781 2.250 1.00 25.19 232 ALA A O 1
ATOM 2862 N N . ILE B 1 149 ? 7.932 -14.582 0.388 1.00 22.60 233 ILE A N 1
ATOM 2863 C CA . ILE B 1 149 ? 8.560 -15.680 1.120 1.00 25.95 233 ILE A CA 1
ATOM 2864 C C . ILE B 1 149 ? 9.507 -15.135 2.178 1.00 32.67 233 ILE A C 1
ATOM 2865 O O . ILE B 1 149 ? 9.500 -15.579 3.334 1.00 27.11 233 ILE A O 1
ATOM 2870 N N . LEU B 1 150 ? 10.376 -14.201 1.781 1.00 27.80 234 LEU A N 1
ATOM 2871 C CA . LEU B 1 150 ? 11.358 -13.638 2.700 1.00 35.75 234 LEU A CA 1
ATOM 2872 C C . LEU B 1 150 ? 10.718 -12.811 3.811 1.00 35.73 234 LEU A C 1
ATOM 2873 O O . LEU B 1 150 ? 11.341 -12.612 4.859 1.00 38.13 234 LEU A O 1
ATOM 2878 N N . GLY B 1 151 ? 9.500 -12.318 3.602 1.00 36.04 235 GLY A N 1
ATOM 2879 C CA . GLY B 1 151 ? 8.739 -11.649 4.637 1.00 30.25 235 GLY A CA 1
ATOM 2880 C C . GLY B 1 151 ? 8.058 -12.563 5.633 1.00 29.44 235 GLY A C 1
ATOM 2881 O O . GLY B 1 151 ? 7.391 -12.073 6.547 1.00 51.76 235 GLY A O 1
ATOM 2882 N N . GLY B 1 152 ? 8.138 -13.871 5.435 1.00 28.91 236 GLY A N 1
ATOM 2883 C CA . GLY B 1 152 ? 7.588 -14.818 6.386 1.00 21.85 236 GLY A CA 1
ATOM 2884 C C . GLY B 1 152 ? 6.156 -15.223 6.129 1.00 31.70 236 GLY A C 1
ATOM 2885 O O . GLY B 1 152 ? 5.525 -15.810 7.018 1.00 30.82 236 GLY A O 1
ATOM 2886 N N . LEU B 1 153 ? 5.620 -14.949 4.938 1.00 28.66 237 LEU A N 1
ATOM 2887 C CA . LEU B 1 153 ? 4.203 -15.201 4.695 1.00 31.82 237 LEU A CA 1
ATOM 2888 C C . LEU B 1 153 ? 3.906 -16.628 4.254 1.00 31.97 237 LEU A C 1
ATOM 2889 O O . LEU B 1 153 ? 2.732 -16.974 4.082 1.00 29.40 237 LEU A O 1
ATOM 2894 N N . GLY B 1 154 ? 4.922 -17.448 4.036 1.00 27.67 238 GLY A N 1
ATOM 2895 C CA . GLY B 1 154 ? 4.676 -18.852 3.772 1.00 30.83 238 GLY A CA 1
ATOM 2896 C C . GLY B 1 154 ? 5.582 -19.464 2.731 1.00 28.37 238 GLY A C 1
ATOM 2897 O O . GLY B 1 154 ? 6.703 -18.989 2.526 1.00 22.19 238 GLY A O 1
ATOM 2898 N N . LEU B 1 155 ? 5.109 -20.507 2.057 1.00 28.41 239 LEU A N 1
ATOM 2899 C CA . LEU B 1 155 ? 5.928 -21.244 1.108 1.00 26.84 239 LEU A CA 1
ATOM 2900 C C . LEU B 1 155 ? 5.459 -20.991 -0.314 1.00 20.70 239 LEU A C 1
ATOM 2901 O O . LEU B 1 155 ? 4.349 -20.513 -0.558 1.00 25.13 239 LEU A O 1
ATOM 2906 N N . ALA B 1 156 ? 6.286 -21.399 -1.266 1.00 22.36 240 ALA A N 1
ATOM 2907 C CA . ALA B 1 156 ? 5.934 -21.226 -2.665 1.00 28.39 240 ALA A CA 1
ATOM 2908 C C . ALA B 1 156 ? 6.441 -22.409 -3.467 1.00 27.60 240 ALA A C 1
ATOM 2909 O O . ALA B 1 156 ? 7.256 -23.208 -3.001 1.00 22.48 240 ALA A O 1
ATOM 2911 N N . VAL B 1 157 ? 5.923 -22.505 -4.688 1.00 21.32 241 VAL A N 1
ATOM 2912 C CA . VAL B 1 157 ? 6.433 -23.381 -5.735 1.00 21.28 241 VAL A CA 1
ATOM 2913 C C . VAL B 1 157 ? 6.949 -22.512 -6.877 1.00 24.13 241 VAL A C 1
ATOM 2914 O O . VAL B 1 157 ? 6.210 -21.666 -7.391 1.00 26.98 241 VAL A O 1
ATOM 2918 N N . LEU B 1 158 ? 8.221 -22.688 -7.242 1.00 21.60 242 LEU A N 1
ATOM 2919 C CA . LEU B 1 158 ? 8.840 -21.974 -8.353 1.00 32.71 242 LEU A CA 1
ATOM 2920 C C . LEU B 1 158 ? 9.644 -22.957 -9.203 1.00 25.77 242 LEU A C 1
ATOM 2921 O O . LEU B 1 158 ? 10.037 -24.027 -8.737 1.00 26.09 242 LEU A O 1
ATOM 2926 N N . SER B 1 159 ? 9.872 -22.601 -10.466 1.00 20.39 243 SER A N 1
ATOM 2927 C CA . SER B 1 159 ? 10.805 -23.353 -11.297 1.00 24.80 243 SER A CA 1
ATOM 2928 C C . SER B 1 159 ? 12.238 -23.022 -10.910 1.00 26.52 243 SER A C 1
ATOM 2929 O O . SER B 1 159 ? 12.552 -21.894 -10.516 1.00 21.98 243 SER A O 1
ATOM 2932 N N . TYR B 1 160 ? 13.113 -24.027 -11.040 1.00 25.18 244 TYR A N 1
ATOM 2933 C CA . TYR B 1 160 ? 14.500 -23.902 -10.604 1.00 23.17 244 TYR A CA 1
ATOM 2934 C C . TYR B 1 160 ? 15.162 -22.628 -11.132 1.00 23.64 244 TYR A C 1
ATOM 2935 O O . TYR B 1 160 ? 15.809 -21.896 -10.377 1.00 27.86 244 TYR A O 1
ATOM 2944 N N . HIS B 1 161 ? 15.024 -22.347 -12.424 1.00 26.04 245 HIS A N 1
ATOM 2945 C CA . HIS B 1 161 ? 15.732 -21.185 -12.951 1.00 25.24 245 HIS A CA 1
ATOM 2946 C C . HIS B 1 161 ? 15.086 -19.862 -12.567 1.00 28.28 245 HIS A C 1
ATOM 2947 O O . HIS B 1 161 ? 15.664 -18.807 -12.853 1.00 32.56 245 HIS A O 1
ATOM 2954 N N . THR B 1 162 ? 13.875 -19.868 -12.022 1.00 26.13 246 THR A N 1
ATOM 2955 C CA . THR B 1 162 ? 13.355 -18.625 -11.459 1.00 31.56 246 THR A CA 1
ATOM 2956 C C . THR B 1 162 ? 13.758 -18.396 -10.006 1.00 30.52 246 THR A C 1
ATOM 2957 O O . THR B 1 162 ? 13.296 -17.414 -9.426 1.00 26.05 246 THR A O 1
ATOM 2961 N N . LEU B 1 163 ? 14.553 -19.280 -9.376 1.00 28.77 247 LEU A N 1
ATOM 2962 C CA . LEU B 1 163 ? 14.883 -19.065 -7.963 1.00 26.56 247 LEU A CA 1
ATOM 2963 C C . LEU B 1 163 ? 15.882 -17.932 -7.765 1.00 36.79 247 LEU A C 1
ATOM 2964 O O . LEU B 1 163 ? 15.965 -17.375 -6.661 1.00 30.12 247 LEU A O 1
ATOM 2969 N N . THR B 1 164 ? 16.646 -17.594 -8.795 1.00 34.49 248 THR A N 1
ATOM 2970 C CA . THR B 1 164 ? 17.493 -16.407 -8.825 1.00 31.84 248 THR A CA 1
ATOM 2971 C C . THR B 1 164 ? 16.960 -15.483 -9.921 1.00 37.05 248 THR A C 1
ATOM 2972 O O . THR B 1 164 ? 16.057 -15.845 -10.681 1.00 35.75 248 THR A O 1
ATOM 2976 N N . SER B 1 165 ? 17.542 -14.290 -10.025 1.00 25.67 249 SER A N 1
ATOM 2977 C CA . SER B 1 165 ? 17.233 -13.393 -11.128 1.00 31.68 249 SER A CA 1
ATOM 2978 C C . SER B 1 165 ? 18.515 -12.651 -11.457 1.00 28.78 249 SER A C 1
ATOM 2979 O O . SER B 1 165 ? 19.527 -12.796 -10.765 1.00 29.66 249 SER A O 1
ATOM 2982 N N . ALA B 1 166 ? 18.505 -11.962 -12.587 1.00 25.73 250 ALA A N 1
ATOM 2983 C CA . ALA B 1 166 ? 19.680 -11.214 -12.994 1.00 29.96 250 ALA A CA 1
ATOM 2984 C C . ALA B 1 166 ? 20.138 -10.296 -11.867 1.00 34.26 250 ALA A C 1
ATOM 2985 O O . ALA B 1 166 ? 19.403 -9.407 -11.434 1.00 28.77 250 ALA A O 1
ATOM 2987 N N . GLY B 1 167 ? 21.339 -10.564 -11.365 1.00 28.50 251 GLY A N 1
ATOM 2988 C CA . GLY B 1 167 ? 21.933 -9.783 -10.303 1.00 37.31 251 GLY A CA 1
ATOM 2989 C C . GLY B 1 167 ? 21.274 -9.917 -8.955 1.00 35.27 251 GLY A C 1
ATOM 2990 O O . GLY B 1 167 ? 21.440 -9.033 -8.111 1.00 32.72 251 GLY A O 1
ATOM 2991 N N . ALA B 1 168 ? 20.560 -11.011 -8.696 1.00 28.89 252 ALA A N 1
ATOM 2992 C CA . ALA B 1 168 ? 19.960 -11.159 -7.377 1.00 32.51 252 ALA A CA 1
ATOM 2993 C C . ALA B 1 168 ? 19.908 -12.624 -6.979 1.00 31.68 252 ALA A C 1
ATOM 2994 O O . ALA B 1 168 ? 19.516 -13.478 -7.783 1.00 28.58 252 ALA A O 1
ATOM 2996 N N . THR B 1 169 ? 20.342 -12.911 -5.753 1.00 31.25 253 THR A N 1
ATOM 2997 C CA . THR B 1 169 ? 20.294 -14.257 -5.172 1.00 28.51 253 THR A CA 1
ATOM 2998 C C . THR B 1 169 ? 19.626 -14.175 -3.806 1.00 26.89 253 THR A C 1
ATOM 2999 O O . THR B 1 169 ? 20.307 -14.120 -2.774 1.00 27.95 253 THR A O 1
ATOM 3003 N N . PRO B 1 170 ? 18.297 -14.165 -3.755 1.00 31.77 254 PRO A N 1
ATOM 3004 C CA . PRO B 1 170 ? 17.618 -14.106 -2.456 1.00 27.68 254 PRO A CA 1
ATOM 3005 C C . PRO B 1 170 ? 17.855 -15.384 -1.666 1.00 28.10 254 PRO A C 1
ATOM 3006 O O . PRO B 1 170 ? 18.085 -16.454 -2.235 1.00 27.89 254 PRO A O 1
ATOM 3010 N N . GLU B 1 171 ? 17.832 -15.252 -0.335 1.00 25.50 255 GLU A N 1
ATOM 3011 C CA . GLU B 1 171 ? 18.122 -16.360 0.577 1.00 36.22 255 GLU A CA 1
ATOM 3012 C C . GLU B 1 171 ? 16.871 -17.218 0.755 1.00 33.18 255 GLU A C 1
ATOM 3013 O O . GLU B 1 171 ? 16.215 -17.251 1.794 1.00 31.08 255 GLU A O 1
ATOM 3019 N N . LEU 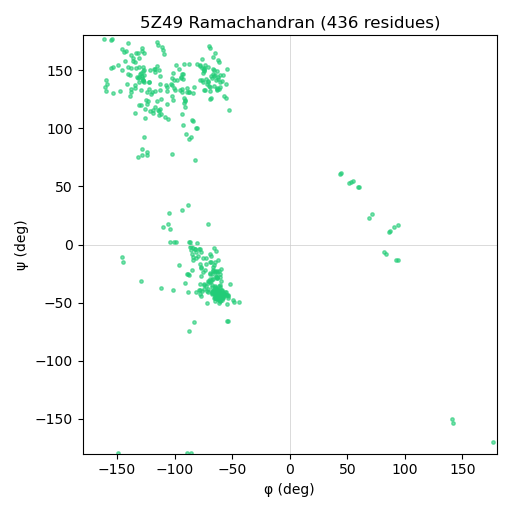B 1 172 ? 16.571 -17.947 -0.300 1.00 32.59 256 LEU A N 1
ATOM 3020 C CA . LEU B 1 172 ? 15.538 -18.963 -0.319 1.00 32.44 256 LEU A CA 1
ATOM 3021 C C . LEU B 1 172 ? 16.194 -20.327 -0.141 1.00 30.68 256 LEU A C 1
ATOM 3022 O O . LEU B 1 172 ? 17.372 -20.516 -0.449 1.00 26.32 256 LEU A O 1
ATOM 3027 N N . LYS B 1 173 ? 15.433 -21.277 0.374 1.00 28.90 257 LYS A N 1
ATOM 3028 C CA . LYS B 1 173 ? 15.952 -22.626 0.513 1.00 34.14 257 LYS A CA 1
ATOM 3029 C C . LYS B 1 173 ? 14.940 -23.576 -0.105 1.00 25.43 257 LYS A C 1
ATOM 3030 O O . LYS B 1 173 ? 13.734 -23.453 0.133 1.00 28.84 257 LYS A O 1
ATOM 3036 N N . MET B 1 174 ? 15.437 -24.501 -0.920 1.00 33.37 258 MET A N 1
ATOM 3037 C CA . MET B 1 174 ? 14.615 -25.557 -1.489 1.00 34.08 258 MET A CA 1
ATOM 3038 C C . MET B 1 174 ? 14.290 -26.574 -0.401 1.00 29.12 258 MET A C 1
ATOM 3039 O O . MET B 1 174 ? 15.177 -26.996 0.336 1.00 34.07 258 MET A O 1
ATOM 3044 N N . PHE B 1 175 ? 13.024 -26.961 -0.293 1.00 31.02 259 PHE A N 1
ATOM 3045 C CA . PHE B 1 175 ? 12.600 -27.934 0.707 1.00 28.29 259 PHE A CA 1
ATOM 3046 C C . PHE B 1 175 ? 12.595 -29.319 0.083 1.00 38.50 259 PHE A C 1
ATOM 3047 O O . PHE B 1 175 ? 12.290 -29.477 -1.105 1.00 34.09 259 PHE A O 1
ATOM 3055 N N . GLU B 1 176 ? 12.954 -30.318 0.877 1.00 34.12 260 GLU A N 1
ATOM 3056 C CA . GLU B 1 176 ? 12.881 -31.711 0.440 1.00 43.34 260 GLU A CA 1
ATOM 3057 C C . GLU B 1 176 ? 11.460 -32.216 0.684 1.00 36.72 260 GLU A C 1
ATOM 3058 O O . GLU B 1 176 ? 11.066 -32.450 1.832 1.00 38.78 260 GLU A O 1
ATOM 3064 N N . VAL B 1 177 ? 10.687 -32.387 -0.389 1.00 32.44 261 VAL A N 1
ATOM 3065 C CA . VAL B 1 177 ? 9.256 -32.662 -0.295 1.00 34.04 261 VAL A CA 1
ATOM 3066 C C . VAL B 1 177 ? 8.890 -33.802 -1.235 1.00 34.19 261 VAL A C 1
ATOM 3067 O O . VAL B 1 177 ? 9.298 -33.806 -2.402 1.00 39.01 261 VAL A O 1
ATOM 3071 N N . GLU B 1 178 ? 8.097 -34.754 -0.739 1.00 36.00 262 GLU A N 1
ATOM 3072 C CA . GLU B 1 178 ? 7.626 -35.845 -1.592 1.00 38.04 262 GLU A CA 1
ATOM 3073 C C . GLU B 1 178 ? 6.765 -35.295 -2.722 1.00 32.62 262 GLU A C 1
ATOM 3074 O O . GLU B 1 178 ? 5.991 -34.350 -2.536 1.00 40.97 262 GLU A O 1
ATOM 3080 N N . GLY B 1 179 ? 6.880 -35.913 -3.895 1.00 36.19 263 GLY A N 1
ATOM 3081 C CA . GLY B 1 179 ? 6.213 -35.441 -5.093 1.00 33.76 263 GLY A CA 1
ATOM 3082 C C . GLY B 1 179 ? 6.938 -34.313 -5.802 1.00 31.81 263 GLY A C 1
ATOM 3083 O O . GLY B 1 179 ? 6.530 -33.933 -6.905 1.00 34.63 263 GLY A O 1
ATOM 3084 N N . PHE B 1 180 ? 8.011 -33.783 -5.219 1.00 33.29 264 PHE A N 1
ATOM 3085 C CA . PHE B 1 180 ? 8.856 -32.757 -5.806 1.00 38.67 264 PHE A CA 1
ATOM 3086 C C . PHE B 1 180 ? 10.288 -33.259 -5.916 1.00 35.50 264 PHE A C 1
ATOM 3087 O O . PHE B 1 180 ? 10.718 -34.074 -5.096 1.00 37.37 264 PHE A O 1
ATOM 3095 N N . PRO B 1 181 ? 11.062 -32.784 -6.911 1.00 31.55 265 PRO A N 1
ATOM 3096 C CA . PRO B 1 181 ? 10.700 -31.812 -7.959 1.00 28.35 265 PRO A CA 1
ATOM 3097 C C . PRO B 1 181 ? 9.808 -32.348 -9.071 1.00 33.69 265 PRO A C 1
ATOM 3098 O O . PRO B 1 181 ? 9.850 -33.537 -9.397 1.00 37.12 265 PRO A O 1
ATOM 3102 N N . ILE B 1 182 ? 8.990 -31.473 -9.641 1.00 26.70 266 ILE A N 1
ATOM 3103 C CA . ILE B 1 182 ? 8.172 -31.823 -10.794 1.00 28.75 266 ILE A CA 1
ATOM 3104 C C . ILE B 1 182 ? 8.951 -31.435 -12.041 1.00 35.79 266 ILE A C 1
ATOM 3105 O O . ILE B 1 182 ? 9.150 -30.249 -12.330 1.00 31.84 266 ILE A O 1
ATOM 3110 N N . HIS B 1 183 ? 9.370 -32.432 -12.799 1.00 26.46 267 HIS A N 1
ATOM 3111 C CA . HIS B 1 183 ? 10.192 -32.164 -13.967 1.00 43.06 267 HIS A CA 1
ATOM 3112 C C . HIS B 1 183 ? 9.365 -31.516 -15.074 1.00 37.66 267 HIS A C 1
ATOM 3113 O O . HIS B 1 183 ? 8.188 -31.830 -15.263 1.00 33.38 267 HIS A O 1
ATOM 3120 N N . ARG B 1 184 ? 9.953 -30.520 -15.731 1.00 28.18 268 ARG A N 1
ATOM 3121 C CA . ARG B 1 184 ? 9.389 -29.980 -16.956 1.00 35.84 268 ARG A CA 1
ATOM 3122 C C . ARG B 1 184 ? 10.511 -29.652 -17.921 1.00 33.08 268 ARG A C 1
ATOM 3123 O O . ARG B 1 184 ? 11.475 -28.973 -17.560 1.00 38.57 268 ARG A O 1
ATOM 3131 N N . GLN B 1 185 ? 10.296 -29.975 -19.179 1.00 37.75 269 GLN A N 1
ATOM 3132 C CA . GLN B 1 185 ? 11.351 -29.926 -20.172 1.00 34.58 269 GLN A CA 1
ATOM 3133 C C . GLN B 1 185 ? 11.076 -28.730 -21.065 1.00 27.59 269 GLN A C 1
ATOM 3134 O O . GLN B 1 185 ? 9.936 -28.503 -21.467 1.00 27.16 269 GLN A O 1
ATOM 3140 N N . TRP B 1 186 ? 12.119 -27.980 -21.389 1.00 23.88 270 TRP A N 1
ATOM 3141 C CA . TRP B 1 186 ? 11.992 -26.876 -22.321 1.00 28.22 270 TRP A CA 1
ATOM 3142 C C . TRP B 1 186 ? 12.547 -27.297 -23.671 1.00 26.49 270 TRP A C 1
ATOM 3143 O O . TRP B 1 186 ? 13.496 -28.087 -23.748 1.00 26.30 270 TRP A O 1
ATOM 3154 N N . HIS B 1 187 ? 11.891 -26.826 -24.732 1.00 23.01 271 HIS A N 1
ATOM 3155 C CA . HIS B 1 187 ? 12.182 -27.260 -26.091 1.00 24.53 271 HIS A CA 1
ATOM 3156 C C . HIS B 1 187 ? 12.351 -26.054 -26.993 1.00 22.35 271 HIS A C 1
ATOM 3157 O O . HIS B 1 187 ? 11.683 -25.038 -26.813 1.00 22.80 271 HIS A O 1
ATOM 3164 N N . ALA B 1 188 ? 13.266 -26.167 -27.940 1.00 23.25 272 ALA A N 1
ATOM 3165 C CA . ALA B 1 188 ? 13.300 -25.287 -29.095 1.00 30.32 272 ALA A CA 1
ATOM 3166 C C . ALA B 1 188 ? 12.524 -25.957 -30.221 1.00 27.60 272 ALA A C 1
ATOM 3167 O O . ALA B 1 188 ? 12.689 -27.159 -30.462 1.00 25.85 272 ALA A O 1
ATOM 3169 N N . VAL B 1 189 ? 11.617 -25.214 -30.843 1.00 19.23 273 VAL A N 1
ATOM 3170 C CA . VAL B 1 189 ? 10.808 -25.758 -31.923 1.00 26.06 273 VAL A CA 1
ATOM 3171 C C . VAL B 1 189 ? 10.936 -24.833 -33.124 1.00 26.54 273 VAL A C 1
ATOM 3172 O O . VAL B 1 189 ? 11.155 -23.622 -32.984 1.00 20.12 273 VAL A O 1
ATOM 3176 N N . TYR B 1 190 ? 10.839 -25.428 -34.313 1.00 23.86 274 TYR A N 1
ATOM 3177 C CA . TYR B 1 190 ? 10.891 -24.712 -35.581 1.00 24.52 274 TYR A CA 1
ATOM 3178 C C . TYR B 1 190 ? 10.050 -25.445 -36.622 1.00 27.82 274 TYR A C 1
ATOM 3179 O O . TYR B 1 190 ? 9.839 -26.662 -36.500 1.00 27.14 274 TYR A O 1
ATOM 3188 N N . PRO B 1 191 ? 9.544 -24.735 -37.637 1.00 26.17 275 PRO A N 1
ATOM 3189 C CA . PRO B 1 191 ? 8.702 -25.393 -38.658 1.00 22.76 275 PRO A CA 1
ATOM 3190 C C . PRO B 1 191 ? 9.487 -26.472 -39.385 1.00 30.50 275 PRO A C 1
ATOM 3191 O O . PRO B 1 191 ? 10.638 -26.265 -39.778 1.00 30.04 275 PRO A O 1
ATOM 3195 N N . ALA B 1 192 ? 8.870 -27.647 -39.552 1.00 24.53 276 ALA A N 1
ATOM 3196 C CA . ALA B 1 192 ? 9.635 -28.708 -40.193 1.00 36.40 276 ALA A CA 1
ATOM 3197 C C . ALA B 1 192 ? 9.608 -28.643 -41.713 1.00 35.49 276 ALA A C 1
ATOM 3198 O O . ALA B 1 192 ? 10.363 -29.382 -42.351 1.00 39.38 276 ALA A O 1
ATOM 3200 N N . GLY B 1 193 ? 8.750 -27.804 -42.298 1.00 34.79 277 GLY A N 1
ATOM 3201 C CA . GLY B 1 193 ? 8.634 -27.704 -43.743 1.00 46.97 277 GLY A CA 1
ATOM 3202 C C . GLY B 1 193 ? 9.800 -26.999 -44.414 1.00 51.81 277 GLY A C 1
ATOM 3203 O O . GLY B 1 193 ? 9.929 -27.071 -45.644 1.00 57.63 277 GLY A O 1
ATOM 3204 N N . LYS B 1 194 ? 10.603 -26.254 -43.647 1.00 43.56 278 LYS A N 1
ATOM 3205 C CA . LYS B 1 194 ? 11.716 -25.471 -44.173 1.00 47.46 278 LYS A CA 1
ATOM 3206 C C . LYS B 1 194 ? 12.992 -25.807 -43.422 1.00 50.78 278 LYS A C 1
ATOM 3207 O O . LYS B 1 194 ? 12.978 -25.933 -42.193 1.00 45.38 278 LYS A O 1
ATOM 3213 N N . GLN B 1 195 ? 14.110 -25.864 -44.150 1.00 39.20 279 GLN A N 1
ATOM 3214 C CA . GLN B 1 195 ? 15.376 -26.038 -43.463 1.00 46.20 279 GLN A CA 1
ATOM 3215 C C . GLN B 1 195 ? 15.669 -24.813 -42.615 1.00 36.94 279 GLN A C 1
ATOM 3216 O O . GLN B 1 195 ? 15.304 -23.697 -42.969 1.00 38.78 279 GLN A O 1
ATOM 3222 N N . LEU B 1 196 ? 16.297 -25.039 -41.464 1.00 35.25 280 LEU A N 1
ATOM 3223 C CA . LEU B 1 196 ? 16.762 -23.920 -40.662 1.00 31.61 280 LEU A CA 1
ATOM 3224 C C . LEU B 1 196 ? 17.767 -23.108 -41.462 1.00 33.82 280 LEU A C 1
ATOM 3225 O O . LEU B 1 196 ? 18.600 -23.661 -42.187 1.00 32.47 280 LEU A O 1
ATOM 3230 N N . SER B 1 197 ? 17.680 -21.789 -41.333 1.00 25.65 281 SER A N 1
ATOM 3231 C CA . SER B 1 197 ? 18.699 -20.933 -41.910 1.00 24.41 281 SER A CA 1
ATOM 3232 C C . SER B 1 197 ? 20.043 -21.243 -41.268 1.00 31.74 281 SER A C 1
ATOM 3233 O O . SER B 1 197 ? 20.121 -21.774 -40.156 1.00 34.64 281 SER A O 1
ATOM 3236 N N . THR B 1 198 ? 21.114 -20.910 -41.984 1.00 31.99 282 THR A N 1
ATOM 3237 C CA . THR B 1 198 ? 22.459 -21.153 -41.464 1.00 34.55 282 THR A CA 1
ATOM 3238 C C . THR B 1 198 ? 22.661 -20.534 -40.078 1.00 29.37 282 THR A C 1
ATOM 3239 O O . THR B 1 198 ? 23.214 -21.180 -39.181 1.00 30.47 282 THR A O 1
ATOM 3243 N N . VAL B 1 199 ? 22.214 -19.283 -39.881 1.00 26.75 283 VAL A N 1
ATOM 3244 C CA . VAL B 1 199 ? 22.374 -18.635 -38.579 1.00 28.62 283 VAL A CA 1
ATOM 3245 C C . VAL B 1 199 ? 21.513 -19.323 -37.514 1.00 21.10 283 VAL A C 1
ATOM 3246 O O . VAL B 1 199 ? 21.930 -19.461 -36.359 1.00 20.83 283 VAL A O 1
ATOM 3250 N N . ALA B 1 200 ? 20.289 -19.727 -37.864 1.00 21.48 284 ALA A N 1
ATOM 3251 C CA . ALA B 1 200 ? 19.437 -20.381 -36.873 1.00 25.66 284 ALA A CA 1
ATOM 3252 C C . ALA B 1 200 ? 20.031 -21.712 -36.435 1.00 23.57 284 ALA A C 1
ATOM 3253 O O . ALA B 1 200 ? 20.070 -22.014 -35.233 1.00 26.67 284 ALA A O 1
ATOM 3255 N N . ALA B 1 201 ? 20.512 -22.515 -37.396 1.00 19.95 285 ALA A N 1
ATOM 3256 C CA . ALA B 1 201 ? 21.191 -23.767 -37.065 1.00 24.74 285 ALA A CA 1
ATOM 3257 C C . ALA B 1 201 ? 22.420 -23.521 -36.199 1.00 26.41 285 ALA A C 1
ATOM 3258 O O . ALA B 1 201 ? 22.704 -24.305 -35.285 1.00 28.06 285 ALA A O 1
ATOM 3260 N N . THR B 1 202 ? 23.175 -22.447 -36.479 1.00 24.92 286 THR A N 1
ATOM 3261 C CA . THR B 1 202 ? 24.304 -22.099 -35.618 1.00 25.19 286 THR A CA 1
ATOM 3262 C C . THR B 1 202 ? 23.839 -21.731 -34.203 1.00 27.67 286 THR A C 1
ATOM 3263 O O . THR B 1 202 ? 24.480 -22.115 -33.213 1.00 25.92 286 THR A O 1
ATOM 3267 N N . PHE B 1 203 ? 22.739 -20.973 -34.080 1.00 21.38 287 PHE A N 1
ATOM 3268 C CA . PHE B 1 203 ? 22.248 -20.635 -32.746 1.00 21.76 287 PHE A CA 1
ATOM 3269 C C . PHE B 1 203 ? 21.733 -21.870 -32.020 1.00 25.25 287 PHE A C 1
ATOM 3270 O O . PHE B 1 203 ? 21.929 -22.009 -30.809 1.00 24.84 287 PHE A O 1
ATOM 3278 N N . LEU B 1 204 ? 21.016 -22.737 -32.731 1.00 23.51 288 LEU A N 1
ATOM 3279 C CA . LEU B 1 204 ? 20.481 -23.950 -32.118 1.00 30.48 288 LEU A CA 1
ATOM 3280 C C . LEU B 1 204 ? 21.596 -24.850 -31.596 1.00 32.08 288 LEU A C 1
ATOM 3281 O O . LEU B 1 204 ? 21.512 -25.382 -30.479 1.00 27.05 288 LEU A O 1
ATOM 3286 N N . ASP B 1 205 ? 22.646 -25.041 -32.394 1.00 27.32 289 ASP A N 1
ATOM 3287 C CA . ASP B 1 205 ? 23.792 -25.804 -31.920 1.00 33.83 289 ASP A CA 1
ATOM 3288 C C . ASP B 1 205 ? 24.410 -25.160 -30.682 1.00 31.90 289 ASP A C 1
ATOM 3289 O O . ASP B 1 205 ? 24.760 -25.852 -29.716 1.00 31.53 289 ASP A O 1
ATOM 3294 N N . TYR B 1 206 ? 24.530 -23.833 -30.688 1.00 27.62 290 TYR A N 1
ATOM 3295 C CA . TYR B 1 206 ? 25.027 -23.099 -29.526 1.00 27.50 290 TYR A CA 1
ATOM 3296 C C . TYR B 1 206 ? 24.136 -23.294 -28.303 1.00 26.99 290 TYR A C 1
ATOM 3297 O O . TYR B 1 206 ? 24.631 -23.505 -27.192 1.00 24.35 290 TYR A O 1
ATOM 3306 N N . LEU B 1 207 ? 22.819 -23.159 -28.483 1.00 28.43 291 LEU A N 1
ATOM 3307 C CA . LEU B 1 207 ? 21.866 -23.324 -27.389 1.00 24.29 291 LEU A CA 1
ATOM 3308 C C . LEU B 1 207 ? 21.958 -24.713 -26.765 1.00 33.72 291 LEU A C 1
ATOM 3309 O O . LEU B 1 207 ? 21.847 -24.866 -25.537 1.00 30.19 291 LEU A O 1
ATOM 3314 N N . LEU B 1 208 ? 22.127 -25.742 -27.600 1.00 29.35 292 LEU A N 1
ATOM 3315 C CA . LEU B 1 208 ? 22.236 -27.096 -27.081 1.00 29.67 292 LEU A CA 1
ATOM 3316 C C . LEU B 1 208 ? 23.550 -27.303 -26.356 1.00 36.92 292 LEU A C 1
ATOM 3317 O O . LEU B 1 208 ? 23.592 -28.025 -25.354 1.00 35.89 292 LEU A O 1
ATOM 3322 N N . THR B 1 209 ? 24.617 -26.648 -26.808 1.00 35.66 293 THR A N 1
ATOM 3323 C CA . THR B 1 209 ? 25.897 -26.843 -26.144 1.00 35.66 293 THR A CA 1
ATOM 3324 C C . THR B 1 209 ? 25.936 -26.127 -24.807 1.00 38.50 293 THR A C 1
ATOM 3325 O O . THR B 1 209 ? 26.430 -26.690 -23.819 1.00 29.45 293 THR A O 1
ATOM 3329 N N . GLU B 1 210 ? 25.284 -24.975 -24.705 1.00 27.53 294 GLU A N 1
ATOM 3330 C CA . GLU B 1 210 ? 25.393 -24.219 -23.474 1.00 33.97 294 GLU A CA 1
ATOM 3331 C C . GLU B 1 210 ? 24.391 -24.702 -22.457 1.00 39.15 294 GLU A C 1
ATOM 3332 O O . GLU B 1 210 ? 24.589 -24.482 -21.262 1.00 34.21 294 GLU A O 1
ATOM 3338 N N . SER B 1 211 ? 23.319 -25.346 -22.910 1.00 35.35 295 SER A N 1
ATOM 3339 C CA . SER B 1 211 ? 22.335 -25.858 -21.972 1.00 39.10 295 SER A CA 1
ATOM 3340 C C . SER B 1 211 ? 22.814 -27.148 -21.330 1.00 47.14 295 SER A C 1
ATOM 3341 O O . SER B 1 211 ? 22.624 -27.344 -20.126 1.00 37.28 295 SER A O 1
ATOM 3344 N N . GLN B 1 212 ? 23.468 -28.021 -22.107 1.00 35.34 296 GLN A N 1
ATOM 3345 C CA . GLN B 1 212 ? 24.028 -29.222 -21.510 1.00 37.26 296 GLN A CA 1
ATOM 3346 C C . GLN B 1 212 ? 25.198 -28.878 -20.597 1.00 42.08 296 GLN A C 1
ATOM 3347 O O . GLN B 1 212 ? 25.511 -29.649 -19.685 1.00 35.61 296 GLN A O 1
ATOM 3353 N N . ARG B 1 213 ? 25.866 -27.742 -20.833 1.00 31.23 297 ARG A N 1
ATOM 3354 C CA . ARG B 1 213 ? 26.812 -27.224 -19.850 1.00 34.73 297 ARG A CA 1
ATOM 3355 C C . ARG B 1 213 ? 26.111 -26.897 -18.530 1.00 43.82 297 ARG A C 1
ATOM 3356 O O . ARG B 1 213 ? 26.608 -27.231 -17.450 1.00 35.91 297 ARG A O 1
ATOM 3364 N N . ILE B 1 214 ? 24.975 -26.197 -18.596 1.00 35.82 298 ILE A N 1
ATOM 3365 C CA . ILE B 1 214 ? 24.225 -25.877 -17.383 1.00 42.26 298 ILE A CA 1
ATOM 3366 C C . ILE B 1 214 ? 23.715 -27.154 -16.719 1.00 40.61 298 ILE A C 1
ATOM 3367 O O . ILE B 1 214 ? 23.724 -27.277 -15.487 1.00 47.70 298 ILE A O 1
ATOM 3372 N N . ALA B 1 215 ? 23.247 -28.112 -17.524 1.00 32.87 299 ALA A N 1
ATOM 3373 C CA . ALA B 1 215 ? 22.771 -29.384 -16.992 1.00 38.99 299 ALA A CA 1
ATOM 3374 C C . ALA B 1 215 ? 23.872 -30.130 -16.248 1.00 47.14 299 ALA A C 1
ATOM 3375 O O . ALA B 1 215 ? 23.642 -30.667 -15.154 1.00 35.06 299 ALA A O 1
ATOM 3377 N N . ALA B 1 216 ? 25.079 -30.167 -16.823 1.00 39.51 300 ALA A N 1
ATOM 3378 C CA . ALA B 1 216 ? 26.204 -30.817 -16.155 1.00 36.62 300 ALA A CA 1
ATOM 3379 C C . ALA B 1 216 ? 26.527 -30.136 -14.826 1.00 37.40 300 ALA A C 1
ATOM 3380 O O . ALA B 1 216 ? 26.932 -30.799 -13.866 1.00 31.50 300 ALA A O 1
ATOM 3382 N N . ASP B 1 217 ? 26.387 -28.810 -14.763 1.00 33.31 301 ASP A N 1
ATOM 3383 C CA . ASP B 1 217 ? 26.758 -28.077 -13.556 1.00 30.30 301 ASP A CA 1
ATOM 3384 C C . ASP B 1 217 ? 25.857 -28.410 -12.369 1.00 35.48 301 ASP A C 1
ATOM 3385 O O . ASP B 1 217 ? 26.293 -28.309 -11.216 1.00 40.43 301 ASP A O 1
ATOM 3390 N N . ILE B 1 218 ? 24.596 -28.754 -12.618 1.00 34.68 302 ILE A N 1
ATOM 3391 C CA . ILE B 1 218 ? 23.630 -29.095 -11.574 1.00 28.99 302 ILE A CA 1
ATOM 3392 C C . ILE B 1 218 ? 23.268 -30.581 -11.570 1.00 30.74 302 ILE A C 1
ATOM 3393 O O . ILE B 1 218 ? 22.225 -30.950 -11.030 1.00 32.00 302 ILE A O 1
ATOM 3398 N N . GLN B 1 219 ? 24.047 -31.425 -12.240 1.00 26.00 303 GLN A N 1
ATOM 3399 C CA . GLN B 1 219 ? 23.731 -32.846 -12.343 1.00 26.66 303 GLN A CA 1
ATOM 3400 C C . GLN B 1 219 ? 23.805 -33.562 -10.994 1.00 21.31 303 GLN A C 1
ATOM 3401 O O . GLN B 1 219 ? 24.730 -33.344 -10.208 1.00 22.26 303 GLN A O 1
ATOM 3407 N N . ILE B 1 220 ? 22.809 -34.405 -10.740 1.00 27.42 304 ILE A N 1
ATOM 3408 C CA . ILE B 1 220 ? 22.701 -35.267 -9.558 1.00 33.94 304 ILE A CA 1
ATOM 3409 C C . ILE B 1 220 ? 22.373 -36.677 -10.000 1.00 32.45 304 ILE A C 1
ATOM 3410 O O . ILE B 1 220 ? 21.923 -36.896 -11.142 1.00 35.07 304 ILE A O 1
ATOM 3415 N N . PRO B 1 221 ? 22.611 -37.684 -9.155 1.00 35.13 305 PRO A N 1
ATOM 3416 C CA . PRO B 1 221 ? 22.235 -39.054 -9.523 1.00 35.78 305 PRO A CA 1
ATOM 3417 C C . PRO B 1 221 ? 20.726 -39.156 -9.694 1.00 39.21 305 PRO A C 1
ATOM 3418 O O . PRO B 1 221 ? 19.963 -38.618 -8.893 1.00 36.89 305 PRO A O 1
ATOM 3422 N N . GLU B 1 222 ? 20.300 -39.778 -10.787 1.00 39.23 306 GLU A N 1
ATOM 3423 C CA . GLU B 1 222 ? 18.885 -40.041 -11.036 1.00 53.57 306 GLU A CA 1
ATOM 3424 C C . GLU B 1 222 ? 18.624 -41.543 -11.030 1.00 59.08 306 GLU A C 1
ATOM 3425 O O . GLU B 1 222 ? 19.553 -42.351 -10.997 1.00 46.45 306 GLU A O 1
ATOM 3431 N N . SER B 1 223 ? 17.344 -41.915 -11.080 1.00 70.07 307 SER A N 1
ATOM 3432 C CA . SER B 1 223 ? 16.981 -43.331 -11.009 1.00 66.93 307 SER A CA 1
ATOM 3433 C C . SER B 1 223 ? 17.218 -43.999 -12.363 1.00 63.99 307 SER A C 1
ATOM 3434 O O . SER B 1 223 ? 17.630 -45.155 -12.423 1.00 70.38 307 SER A O 1
#

Solvent-accessible surface area: 20068 Å² total; per-residue (Å²): 161,153,64,160,45,193,17,83,0,69,3,0,0,23,45,20,2,20,3,2,3,6,56,0,2,5,62,4,1,110,160,75,87,41,14,35,2,12,1,50,32,37,84,74,127,19,0,38,77,42,15,102,89,74,69,6,35,6,2,6,0,35,166,67,16,105,81,57,117,36,49,49,49,77,20,6,25,10,2,5,1,0,0,0,20,43,105,32,113,1,3,120,87,191,52,0,41,1,85,78,0,14,129,22,44,0,0,0,42,75,147,66,18,50,26,5,55,4,0,34,115,31,3,63,78,77,137,52,130,15,75,46,79,10,62,1,46,16,15,4,0,0,1,10,0,0,25,12,44,11,9,0,0,0,0,3,29,0,1,29,17,6,14,38,50,42,121,76,15,63,52,4,74,7,70,48,23,26,29,96,70,69,1,26,2,0,29,25,59,75,103,178,41,54,115,32,0,42,48,1,13,89,54,3,60,90,48,1,120,168,19,12,71,103,23,138,16,28,128,88,195,144,98,163,68,143,25,113,1,96,4,0,1,21,58,38,0,37,21,13,0,0,104,15,1,1,60,0,6,139,144,39,72,28,2,83,10,38,8,96,23,22,88,73,133,19,0,42,80,42,14,104,87,102,76,10,40,2,1,4,0,38,138,52,12,98,81,60,108,35,53,52,54,73,17,7,46,2,17,5,4,0,0,0,18,62,105,29,110,2,3,130,81,204,54,1,32,0,108,70,0,17,103,17,5,0,0,0,52,50,138,67,21,47,20,18,45,8,0,43,124,33,1,64,76,88,140,45,101,17,7,30,21,0,27,1,16,8,18,7,0,0,2,20,3,0,71,28,54,9,7,0,0,0,0,5,74,28,3,24,71,14,5,9,1,83,15,144,32,79,78,7,104,6,82,46,25,67,32,106,95,72,16,21,0,0,29,40,50,63,158,179,33,48,110,12,0,44,28,2,10,94,13,0,51,66,28,2,118,109,36,46,65,108,72,146,108,131,128,171

Sequence (440 aa):
HHHHHMGQLRLAVITTAKYFIPRLIGPFCQRYPGINVSLKVTNHEGLINRINDNLDDLYVLSRPPSGFDITVQPFLDNPLVVVGPASHPLANQRGISLERLAQEPFILRERGSGTREATEQLFAAHNLNLNVKLDLGSNEAIKQAILGGLGLAVLSYHTLTSAGATPELKMFEVEGFPIHRQWHAVYPAGKQLSTVAATFLDYLLTESQRIAADIQIPESHHHHHMGQLRLAVITTAKYFIPRLIGPFCQRYPGINVSLKVTNHEGLINRINDNLDDLYVLSRPPSGFDITVQPFLDNPLVVVGPASHPLANQRGISLERLAQEPFILRERGSGTREATEQLFAAHNLNLNVKLDLGSNEAIKQAILGGLGLAVLSYHTLTSAGATPELKMFEVEGFPIHRQWHAVYPAGKQLSTVAATFLDYLLTESQRIAADIQIPES

Organism: Synechococcus elongatus (strain ATCC 33912 / PCC 7942 / FACHB-805) (NCBI:txid1140)

Radius of gyration: 22.43 Å; Cα contacts (8 Å, |Δi|>4): 861; chains: 2; bounding box: 56×61×55 Å